Protein AF-0000000080633973 (afdb_homodimer)

Secondary structure (DSSP, 8-state):
-EEEEEB---B--TTPPPSSSS-HHHHHHHHHHHHHH-SSPPSEEEEES--BSS--TTHHHHHHHHHTT--S-EEEE--TT--HHHHHHHTGGGS-S--SSS---EEE-SSSSEEEEE--B-TT-SSEE--HHHHHHHHHHHHHSTTS-EEEEESS-SS--S-HHHHTTSEEETHHHHHHHHHH-TTEEEEEE-SSSS-EEEEETTEEEEEPPBSS-EEP---SSS---EEE-PPPEEEEEEE-TTS-EEEEEEE-S----EEPPTTGGG-/-EEEEEB---B--TTPPPSSSS-HHHHHHHHHHHHHH-SSPPSEEEEES--BSSS-TTHHHHHHHHHTT--S-EEEE--TT--HHHHHHHTGGGS-S--SSS---EEE-SSSSEEEEE--B-TT-SSEE--HHHHHHHHHHHHHSTTS-EEEEESS-SS--S-HHHHTTSEEETHHHHHHHHHH-TTEEEEEE-SSSS-EEEEETTEEEEEPPBSS-EEP---SSS---EEE-PPPEEEEEEE-TTS-EEEEEEE-S----EEPPTTGGG-

Sequence (542 aa):
MLIAQMSDLHVTAPGTAPTTAYDTNARLAAAVAHLNALVPRPDLVLITGDLVNGPKPGEYEALSALLEPLAIPFRVLPGNHDDRAELRRTFAGTGWMPMDGPFLHHAVEAFPVRILMLDSVVPGSAVGGLCADRLTWLAERLAEQPERPTMLALHHPPFDTGLAFLDTLRCLEGAEELGRLVRSRPNVRAVLCGHTHRQTAVAWNGAHGYVAPSVAYQIALDLAPEPPYRWTEEPSALALHQFRPDGTVVTHLSVIGDYPGREFSRKARNSMLIAQMSDLHVTAPGTAPTTAYDTNARLAAAVAHLNALVPRPDLVLITGDLVNGPKPGEYEALSALLEPLAIPFRVLPGNHDDRAELRRTFAGTGWMPMDGPFLHHAVEAFPVRILMLDSVVPGSAVGGLCADRLTWLAERLAEQPERPTMLALHHPPFDTGLAFLDTLRCLEGAEELGRLVRSRPNVRAVLCGHTHRQTAVAWNGAHGYVAPSVAYQIALDLAPEPPYRWTEEPSALALHQFRPDGTVVTHLSVIGDYPGREFSRKARNS

Radius of gyration: 22.77 Å; Cα contacts (8 Å, |Δi|>4): 1359; chains: 2; bounding box: 43×69×60 Å

Organism: NCBI:txid1064539

Foldseek 3Di:
DKEWEAEQLAFEAPPDDGPDPFNSLVLLLLVLVVQVPDVVRGQEYEYAENLHNAPDPRRLVSSLVSCVSRPHHYDYEYAQRDDLQSVCVSCVPVPFFDNDDDGGWGWDDPDQEIETEAHQYDHPALAGEDDPVRLVVVLVVCVVCLQRQYEYGHAFDLDDQLAQVSSVRGHDYCSVVVLVSCLVRLSHAEYEYESQQDWGWDQGSNHTYIYWHHSRWHFDDDNDNDDDTGTDPQFGWIKMWDQDPVRHTDIDIGGRDPDDDDDDDPVVVVD/DKEWEAEQLAFEAPPDDGPDPFNSLVLLLLVLVVQVPDVVRGQEYEYAENLHNAPDPRRLVSSLVSCVSRPHHYDYEYAQRDDLQSVCVSCVPVPFFDNDDDGGWGWDDPDQEIETEAHQYDHPALAGEDDPVRLVVVLVVCVVCLQRQYEYGHAFDLDDQLAQVSSVRGHDYCSVVVLVSCLVRLSHAEYEYESQQDWGWDQGSNHTYIYWHHSRWHFDDDNDNDDDTGTDPQFGWIKMWDQDPVRHTDIDIGGRDPDDDDDDDPVVVVD

InterPro domains:
  IPR004843 Calcineurin-like, phosphoesterase domain [PF00149] (1-198)
  IPR026575 Cyclic nucleotide phosphodiesterase GpdQ/CpdA-like [cd07402] (3-244)
  IPR029052 Metallo-dependent phosphatase-like [SSF56300] (1-253)
  IPR042281 GpdQ, beta-strand dimerisation domain [G3DSA:3.30.750.180] (105-232)
  IPR042283 GpdQ, catalytic alpha/beta sandwich domain [G3DSA:3.60.21.40] (1-241)
  IPR050884 Cyclic nucleotide phosphodiesterase class-III [PTHR42988] (1-217)

Structure (mmCIF, N/CA/C/O backbone):
data_AF-0000000080633973-model_v1
#
loop_
_entity.id
_entity.type
_entity.pdbx_description
1 polymer 'Calcineurin-like phosphoesterase domain-containing protein'
#
loop_
_atom_site.group_PDB
_atom_site.id
_atom_site.type_symbol
_atom_site.label_atom_id
_atom_site.label_alt_id
_atom_site.label_comp_id
_atom_site.label_asym_id
_atom_site.label_entity_id
_atom_site.label_seq_id
_atom_site.pdbx_PDB_ins_code
_atom_site.Cartn_x
_atom_site.Cartn_y
_atom_site.Cartn_z
_atom_site.occupancy
_atom_site.B_iso_or_equiv
_atom_site.auth_seq_id
_atom_site.auth_comp_id
_atom_site.auth_asym_id
_atom_site.auth_atom_id
_atom_site.pdbx_PDB_model_num
ATOM 1 N N . MET A 1 1 ? -14 0.136 11.93 1 96.31 1 MET A N 1
ATOM 2 C CA . MET A 1 1 ? -13.812 1.567 11.711 1 96.31 1 MET A CA 1
ATOM 3 C C . MET A 1 1 ? -13.008 1.825 10.438 1 96.31 1 MET A C 1
ATOM 5 O O . MET A 1 1 ? -12.039 1.124 10.164 1 96.31 1 MET A O 1
ATOM 9 N N . LEU A 1 2 ? -13.508 2.76 9.664 1 98 2 LEU A N 1
ATOM 10 C CA . LEU A 1 2 ? -12.828 3.145 8.43 1 98 2 LEU A CA 1
ATOM 11 C C . LEU A 1 2 ? -12.305 4.574 8.523 1 98 2 LEU A C 1
ATOM 13 O O . LEU A 1 2 ? -13.062 5.504 8.805 1 98 2 LEU A O 1
ATOM 17 N N . ILE A 1 3 ? -10.992 4.719 8.312 1 98.69 3 ILE A N 1
ATOM 18 C CA . ILE A 1 3 ? -10.32 6.016 8.367 1 98.69 3 ILE A CA 1
ATOM 19 C C . ILE A 1 3 ? -9.742 6.352 6.996 1 98.69 3 ILE A C 1
ATOM 21 O O . ILE A 1 3 ? -9.016 5.547 6.41 1 98.69 3 ILE A O 1
ATOM 25 N N . ALA A 1 4 ? -10.094 7.492 6.477 1 98.94 4 ALA A N 1
ATOM 26 C CA . ALA A 1 4 ? -9.438 8 5.273 1 98.94 4 ALA A CA 1
ATOM 27 C C . ALA A 1 4 ? -8.258 8.891 5.629 1 98.94 4 ALA A C 1
ATOM 29 O O . ALA A 1 4 ? -8.32 9.672 6.582 1 98.94 4 ALA A O 1
ATOM 30 N N . GLN A 1 5 ? -7.207 8.766 4.934 1 98.94 5 GLN A N 1
ATOM 31 C CA . GLN A 1 5 ? -6.051 9.641 5.09 1 98.94 5 GLN A CA 1
ATOM 32 C C . GLN A 1 5 ? -5.742 10.383 3.793 1 98.94 5 GLN A C 1
ATOM 34 O O . GLN A 1 5 ? -5.5 9.758 2.758 1 98.94 5 GLN A O 1
ATOM 39 N N . MET A 1 6 ? -5.812 11.641 3.799 1 98.75 6 MET A N 1
ATOM 40 C CA . MET A 1 6 ? -5.293 12.484 2.729 1 98.75 6 MET A CA 1
ATOM 41 C C . MET A 1 6 ? -4.059 13.258 3.193 1 98.75 6 MET A C 1
ATOM 43 O O . MET A 1 6 ? -3.947 13.602 4.371 1 98.75 6 MET A O 1
ATOM 47 N N . SER A 1 7 ? -3.211 13.477 2.33 1 98.75 7 SER A N 1
ATOM 48 C CA . SER A 1 7 ? -1.984 14.18 2.695 1 98.75 7 SER A CA 1
ATOM 49 C C . SER A 1 7 ? -1.479 15.039 1.546 1 98.75 7 SER A C 1
ATOM 51 O O . SER A 1 7 ? -1.87 14.844 0.394 1 98.75 7 SER A O 1
ATOM 53 N N . ASP A 1 8 ? -0.687 16.047 1.896 1 97.88 8 ASP A N 1
ATOM 54 C CA . ASP A 1 8 ? 0.049 16.875 0.943 1 97.88 8 ASP A CA 1
ATOM 55 C C . ASP A 1 8 ? -0.893 17.516 -0.077 1 97.88 8 ASP A C 1
ATOM 57 O O . ASP A 1 8 ? -0.774 17.266 -1.278 1 97.88 8 ASP A O 1
ATOM 61 N N . LEU A 1 9 ? -1.721 18.359 0.478 1 97.56 9 LEU A N 1
ATOM 62 C CA . LEU A 1 9 ? -2.756 19.016 -0.32 1 97.56 9 LEU A CA 1
ATOM 63 C C . LEU A 1 9 ? -2.17 20.156 -1.139 1 97.56 9 LEU A C 1
ATOM 65 O O . LEU A 1 9 ? -2.645 20.438 -2.242 1 97.56 9 LEU A O 1
ATOM 69 N N . HIS A 1 10 ? -1.284 20.953 -0.564 1 96.31 10 HIS A N 1
ATOM 70 C CA . HIS A 1 10 ? -0.574 22.062 -1.203 1 96.31 10 HIS A CA 1
ATOM 71 C C . HIS A 1 10 ? -1.548 23.078 -1.794 1 96.31 10 HIS A C 1
ATOM 73 O O . HIS A 1 10 ? -1.381 23.516 -2.936 1 96.31 10 HIS A O 1
ATOM 79 N N . VAL A 1 11 ? -2.52 23.406 -1.031 1 96.56 11 VAL A N 1
ATOM 80 C CA . VAL A 1 11 ? -3.492 24.406 -1.441 1 96.56 11 VAL A CA 1
ATOM 81 C C . VAL A 1 11 ? -2.785 25.734 -1.698 1 96.56 11 VAL A C 1
ATOM 83 O O . VAL A 1 11 ? -1.908 26.141 -0.932 1 96.56 11 VAL A O 1
ATOM 86 N N . THR A 1 12 ? -3.195 26.422 -2.727 1 94.88 12 THR A N 1
ATOM 87 C CA . THR A 1 12 ? -2.635 27.734 -3.072 1 94.88 12 THR A CA 1
ATOM 88 C C . THR A 1 12 ? -3.691 28.828 -2.939 1 94.88 12 THR A C 1
ATOM 90 O O . THR A 1 12 ? -4.891 28.531 -2.904 1 94.88 12 THR A O 1
ATOM 93 N N . ALA A 1 13 ? -3.168 30.016 -2.789 1 93.31 13 ALA A N 1
ATOM 94 C CA . ALA A 1 13 ? -4.09 31.156 -2.828 1 93.31 13 ALA A CA 1
ATOM 95 C C . ALA A 1 13 ? -4.68 31.328 -4.223 1 93.31 13 ALA A C 1
ATOM 97 O O . ALA A 1 13 ? -4.008 31.078 -5.227 1 93.31 13 ALA A O 1
ATOM 98 N N . PRO A 1 14 ? -5.953 31.719 -4.246 1 86.44 14 PRO A N 1
ATOM 99 C CA . PRO A 1 14 ? -6.543 31.953 -5.562 1 86.44 14 PRO A CA 1
ATOM 100 C C . PRO A 1 14 ? -5.699 32.875 -6.434 1 86.44 14 PRO A C 1
ATOM 102 O O . PRO A 1 14 ? -5.184 33.906 -5.953 1 86.44 14 PRO A O 1
ATOM 105 N N . GLY A 1 15 ? -5.516 32.5 -7.676 1 82 15 GLY A N 1
ATOM 106 C CA . GLY A 1 15 ? -4.809 33.312 -8.641 1 82 15 GLY A CA 1
ATOM 107 C C . GLY A 1 15 ? -3.307 33.125 -8.609 1 82 15 GLY A C 1
ATOM 108 O O . GLY A 1 15 ? -2.568 33.844 -9.297 1 82 15 GLY A O 1
ATOM 109 N N . THR A 1 16 ? -2.824 32.219 -7.781 1 82.44 16 THR A N 1
ATOM 110 C CA . THR A 1 16 ? -1.388 31.969 -7.715 1 82.44 16 THR A CA 1
ATOM 111 C C . THR A 1 16 ? -1.001 30.766 -8.578 1 82.44 16 THR A C 1
ATOM 113 O O . THR A 1 16 ? -1.818 29.875 -8.812 1 82.44 16 THR A O 1
ATOM 116 N N . ALA A 1 17 ? 0.272 30.875 -9 1 69.44 17 ALA A N 1
ATOM 117 C CA . ALA A 1 17 ? 0.764 29.781 -9.836 1 69.44 17 ALA A CA 1
ATOM 118 C C . ALA A 1 17 ? 1.07 28.547 -8.992 1 69.44 17 ALA A C 1
ATOM 120 O O . ALA A 1 17 ? 1.641 28.656 -7.906 1 69.44 17 ALA A O 1
ATOM 121 N N . PRO A 1 18 ? 0.674 27.469 -9.57 1 67.38 18 PRO A N 1
ATOM 122 C CA . PRO A 1 18 ? 0.964 26.25 -8.812 1 67.38 18 PRO A CA 1
ATOM 123 C C . PRO A 1 18 ? 2.424 25.812 -8.93 1 67.38 18 PRO A C 1
ATOM 125 O O . PRO A 1 18 ? 3.15 26.297 -9.797 1 67.38 18 PRO A O 1
ATOM 128 N N . THR A 1 19 ? 2.986 25.094 -7.969 1 68.75 19 THR A N 1
ATOM 129 C CA . THR A 1 19 ? 4.309 24.469 -7.977 1 68.75 19 THR A CA 1
ATOM 130 C C . THR A 1 19 ? 4.477 23.578 -9.195 1 68.75 19 THR A C 1
ATOM 132 O O . THR A 1 19 ? 5.574 23.469 -9.75 1 68.75 19 THR A O 1
ATOM 135 N N . THR A 1 20 ? 3.416 22.938 -9.586 1 74 20 THR A N 1
ATOM 136 C CA . THR A 1 20 ? 3.359 22.062 -10.75 1 74 20 THR A CA 1
ATOM 137 C C . THR A 1 20 ? 2.312 22.562 -11.75 1 74 20 THR A C 1
ATOM 139 O O . THR A 1 20 ? 1.764 23.656 -11.586 1 74 20 THR A O 1
ATOM 142 N N . ALA A 1 21 ? 2.195 21.797 -12.797 1 79.81 21 ALA A N 1
ATOM 143 C CA . ALA A 1 21 ? 1.174 22.125 -13.789 1 79.81 21 ALA A CA 1
ATOM 144 C C . ALA A 1 21 ? -0.224 21.812 -13.266 1 79.81 21 ALA A C 1
ATOM 146 O O . ALA A 1 21 ? -1.224 22.203 -13.867 1 79.81 21 ALA A O 1
ATOM 147 N N . TYR A 1 22 ? -0.2 21.312 -12.055 1 81.88 22 TYR A N 1
ATOM 148 C CA . TYR A 1 22 ? -1.484 20.859 -11.531 1 81.88 22 TYR A CA 1
ATOM 149 C C . TYR A 1 22 ? -2.154 21.953 -10.703 1 81.88 22 TYR A C 1
ATOM 151 O O . TYR A 1 22 ? -1.483 22.688 -9.977 1 81.88 22 TYR A O 1
ATOM 159 N N . ASP A 1 23 ? -3.428 22.031 -10.938 1 90.69 23 ASP A N 1
ATOM 160 C CA . ASP A 1 23 ? -4.277 22.812 -10.047 1 90.69 23 ASP A CA 1
ATOM 161 C C . ASP A 1 23 ? -4.574 22.062 -8.758 1 90.69 23 ASP A C 1
ATOM 163 O O . ASP A 1 23 ? -5.551 21.312 -8.672 1 90.69 23 ASP A O 1
ATOM 167 N N . THR A 1 24 ? -3.732 22.297 -7.766 1 94.5 24 THR A N 1
ATOM 168 C CA . THR A 1 24 ? -3.818 21.547 -6.52 1 94.5 24 THR A CA 1
ATOM 169 C C . THR A 1 24 ? -5.137 21.828 -5.805 1 94.5 24 THR A C 1
ATOM 171 O O . THR A 1 24 ? -5.672 20.969 -5.109 1 94.5 24 THR A O 1
ATOM 174 N N . ASN A 1 25 ? -5.707 23.078 -5.996 1 96.31 25 ASN A N 1
ATOM 175 C CA . ASN A 1 25 ? -7.008 23.375 -5.41 1 96.31 25 ASN A CA 1
ATOM 176 C C . ASN A 1 25 ? -8.109 22.5 -6.004 1 96.31 25 ASN A C 1
ATOM 178 O O . ASN A 1 25 ? -8.945 21.969 -5.273 1 96.31 25 ASN A O 1
ATOM 182 N N . ALA A 1 26 ? -8.094 22.406 -7.309 1 95.56 26 ALA A N 1
ATOM 183 C CA . ALA A 1 26 ? -9.078 21.562 -7.977 1 95.56 26 ALA A CA 1
ATOM 184 C C . ALA A 1 26 ? -8.938 20.109 -7.539 1 95.56 26 ALA A C 1
ATOM 186 O O . ALA A 1 26 ? -9.93 19.375 -7.434 1 95.56 26 ALA A O 1
ATOM 187 N N . ARG A 1 27 ? -7.758 19.703 -7.305 1 96.19 27 ARG A N 1
ATOM 188 C CA . ARG A 1 27 ? -7.512 18.328 -6.883 1 96.19 27 ARG A CA 1
ATOM 189 C C . ARG A 1 27 ? -8.047 18.078 -5.477 1 96.19 27 ARG A C 1
ATOM 191 O O . ARG A 1 27 ? -8.578 17.016 -5.188 1 96.19 27 ARG A O 1
ATOM 198 N N . LEU A 1 28 ? -7.836 19.031 -4.609 1 97.56 28 LEU A N 1
ATOM 199 C CA . LEU A 1 28 ? -8.438 18.875 -3.289 1 97.56 28 LEU A CA 1
ATOM 200 C C . LEU A 1 28 ? -9.961 18.828 -3.387 1 97.56 28 LEU A C 1
ATOM 202 O O . LEU A 1 28 ? -10.609 18.031 -2.707 1 97.56 28 LEU A O 1
ATOM 206 N N . ALA A 1 29 ? -10.539 19.703 -4.207 1 98.12 29 ALA A N 1
ATOM 207 C CA . ALA A 1 29 ? -11.992 19.688 -4.391 1 98.12 29 ALA A CA 1
ATOM 208 C C . ALA A 1 29 ? -12.453 18.312 -4.863 1 98.12 29 ALA A C 1
ATOM 210 O O . ALA A 1 29 ? -13.461 17.781 -4.375 1 98.12 29 ALA A O 1
ATOM 211 N N . ALA A 1 30 ? -11.734 17.734 -5.777 1 98.06 30 ALA A N 1
ATOM 212 C CA . ALA A 1 30 ? -12.047 16.406 -6.277 1 98.06 30 ALA A CA 1
ATOM 213 C C . ALA A 1 30 ? -11.914 15.359 -5.176 1 98.06 30 ALA A C 1
ATOM 215 O O . ALA A 1 30 ? -12.711 14.414 -5.102 1 98.06 30 ALA A O 1
ATOM 216 N N . ALA A 1 31 ? -10.914 15.484 -4.379 1 98.62 31 ALA A N 1
ATOM 217 C CA . ALA A 1 31 ? -10.711 14.562 -3.27 1 98.62 31 ALA A CA 1
ATOM 218 C C . ALA A 1 31 ? -11.875 14.625 -2.287 1 98.62 31 ALA A C 1
ATOM 220 O O . ALA A 1 31 ? -12.344 13.586 -1.797 1 98.62 31 ALA A O 1
ATOM 221 N N . VAL A 1 32 ? -12.305 15.828 -1.976 1 98.88 32 VAL A N 1
ATOM 222 C CA . VAL A 1 32 ? -13.43 16.016 -1.068 1 98.88 32 VAL A CA 1
ATOM 223 C C . VAL A 1 32 ? -14.68 15.359 -1.649 1 98.88 32 VAL A C 1
ATOM 225 O O . VAL A 1 32 ? -15.391 14.633 -0.949 1 98.88 32 VAL A O 1
ATOM 228 N N . ALA A 1 33 ? -14.93 15.594 -2.932 1 98.69 33 ALA A N 1
ATOM 229 C CA . ALA A 1 33 ? -16.062 14.961 -3.594 1 98.69 33 ALA A CA 1
ATOM 230 C C . ALA A 1 33 ? -15.938 13.438 -3.561 1 98.69 33 ALA A C 1
ATOM 232 O O . ALA A 1 33 ? -16.922 12.727 -3.312 1 98.69 33 ALA A O 1
ATOM 233 N N . HIS A 1 34 ? -14.773 12.977 -3.832 1 98.06 34 HIS A N 1
ATOM 234 C CA . HIS A 1 34 ? -14.484 11.547 -3.803 1 98.06 34 HIS A CA 1
ATOM 235 C C . HIS A 1 34 ? -14.797 10.945 -2.436 1 98.06 34 HIS A C 1
ATOM 237 O O . HIS A 1 34 ? -15.484 9.93 -2.338 1 98.06 34 HIS A O 1
ATOM 243 N N . LEU A 1 35 ? -14.297 11.57 -1.405 1 98.62 35 LEU A N 1
ATOM 244 C CA . LEU A 1 35 ? -14.516 11.109 -0.037 1 98.62 35 LEU A CA 1
ATOM 245 C C . LEU A 1 35 ? -16 11.086 0.295 1 98.62 35 LEU A C 1
ATOM 247 O O . LEU A 1 35 ? -16.5 10.109 0.863 1 98.62 35 LEU A O 1
ATOM 251 N N . ASN A 1 36 ? -16.688 12.148 -0.066 1 98.56 36 ASN A N 1
ATOM 252 C CA . ASN A 1 36 ? -18.109 12.258 0.229 1 98.56 36 ASN A CA 1
ATOM 253 C C . ASN A 1 36 ? -18.922 11.172 -0.475 1 98.56 36 ASN A C 1
ATOM 255 O O . ASN A 1 36 ? -20.016 10.805 -0.026 1 98.56 36 ASN A O 1
ATOM 259 N N . ALA A 1 37 ? -18.375 10.594 -1.536 1 96.25 37 ALA A N 1
ATOM 260 C CA . ALA A 1 37 ? -19.109 9.633 -2.357 1 96.25 37 ALA A CA 1
ATOM 261 C C . ALA A 1 37 ? -18.812 8.203 -1.918 1 96.25 37 ALA A C 1
ATOM 263 O O . ALA A 1 37 ? -19.469 7.258 -2.371 1 96.25 37 ALA A O 1
ATOM 264 N N . LEU A 1 38 ? -17.875 8.039 -1.058 1 95.69 38 LEU A N 1
ATOM 265 C CA . LEU A 1 38 ? -17.469 6.691 -0.663 1 95.69 38 LEU A CA 1
ATOM 266 C C . LEU A 1 38 ? -18.578 6 0.122 1 95.69 38 LEU A C 1
ATOM 268 O O . LEU A 1 38 ? -19.234 6.625 0.954 1 95.69 38 LEU A O 1
ATOM 272 N N . VAL A 1 39 ? -18.719 4.68 -0.16 1 93.19 39 VAL A N 1
ATOM 273 C CA . VAL A 1 39 ? -19.594 3.787 0.583 1 93.19 39 VAL A CA 1
ATOM 274 C C . VAL A 1 39 ? -18.844 2.523 0.979 1 93.19 39 VAL A C 1
ATOM 276 O O . VAL A 1 39 ? -18.359 1.78 0.117 1 93.19 39 VAL A O 1
ATOM 279 N N . PRO A 1 40 ? -18.812 2.211 2.266 1 95.25 40 PRO A N 1
ATOM 280 C CA . PRO A 1 40 ? -19.281 3.053 3.369 1 95.25 40 PRO A CA 1
ATOM 281 C C . PRO A 1 40 ? -18.484 4.352 3.494 1 95.25 40 PRO A C 1
ATOM 283 O O . PRO A 1 40 ? -17.328 4.43 3.047 1 95.25 40 PRO A O 1
ATOM 286 N N . ARG A 1 41 ? -19.094 5.316 4.074 1 96.62 41 ARG A N 1
ATOM 287 C CA . ARG A 1 41 ? -18.406 6.566 4.379 1 96.62 41 ARG A CA 1
ATOM 288 C C . ARG A 1 41 ? -17.391 6.371 5.492 1 96.62 41 ARG A C 1
ATOM 290 O O . ARG A 1 41 ? -17.672 5.703 6.492 1 96.62 41 ARG A O 1
ATOM 297 N N . PRO A 1 42 ? -16.172 6.926 5.305 1 98.44 42 PRO A N 1
ATOM 298 C CA . PRO A 1 42 ? -15.211 6.855 6.41 1 98.44 42 PRO A CA 1
ATOM 299 C C . PRO A 1 42 ? -15.719 7.535 7.68 1 98.44 42 PRO A C 1
ATOM 301 O O . PRO A 1 42 ? -16.484 8.492 7.602 1 98.44 42 PRO A O 1
ATOM 304 N N . ASP A 1 43 ? -15.266 7.016 8.805 1 98.62 43 ASP A N 1
ATOM 305 C CA . ASP A 1 43 ? -15.648 7.57 10.094 1 98.62 43 ASP A CA 1
ATOM 306 C C . ASP A 1 43 ? -14.891 8.867 10.383 1 98.62 43 ASP A C 1
ATOM 308 O O . ASP A 1 43 ? -15.375 9.719 11.133 1 98.62 43 ASP A O 1
ATOM 312 N N . LEU A 1 44 ? -13.727 9 9.797 1 98.81 44 LEU A N 1
ATOM 313 C CA . LEU A 1 44 ? -12.805 10.094 10.062 1 98.81 44 LEU A CA 1
ATOM 314 C C . LEU A 1 44 ? -11.844 10.289 8.891 1 98.81 44 LEU A C 1
ATOM 316 O O . LEU A 1 44 ? -11.43 9.32 8.258 1 98.81 44 LEU A O 1
ATOM 320 N N . VAL A 1 45 ? -11.539 11.539 8.578 1 98.88 45 VAL A N 1
ATOM 321 C CA . VAL A 1 45 ? -10.469 11.859 7.641 1 98.88 45 VAL A CA 1
ATOM 322 C C . VAL A 1 45 ? -9.273 12.422 8.398 1 98.88 45 VAL A C 1
ATOM 324 O O . VAL A 1 45 ? -9.406 13.367 9.172 1 98.88 45 VAL A O 1
ATOM 327 N N . LEU A 1 46 ? -8.148 11.805 8.258 1 98.88 46 LEU A N 1
ATOM 328 C CA . LEU A 1 46 ? -6.887 12.359 8.75 1 98.88 46 LEU A CA 1
ATOM 329 C C . LEU A 1 46 ? -6.156 13.109 7.645 1 98.88 46 LEU A C 1
ATOM 331 O O . LEU A 1 46 ? -5.84 12.539 6.598 1 98.88 46 LEU A O 1
ATOM 335 N N . ILE A 1 47 ? -5.949 14.336 7.801 1 98.94 47 ILE A N 1
ATOM 336 C CA . ILE A 1 47 ? -5.125 15.125 6.891 1 98.94 47 ILE A CA 1
ATOM 337 C C . ILE A 1 47 ? -3.721 15.281 7.469 1 98.94 47 ILE A C 1
ATOM 339 O O . ILE A 1 47 ? -3.518 16.031 8.43 1 98.94 47 ILE A O 1
ATOM 343 N N . THR A 1 48 ? -2.723 14.648 6.824 1 98.75 48 THR A N 1
ATOM 344 C CA . THR A 1 48 ? -1.446 14.445 7.5 1 98.75 48 THR A CA 1
ATOM 345 C C . THR A 1 48 ? -0.386 15.398 6.949 1 98.75 48 THR A C 1
ATOM 347 O O . THR A 1 48 ? 0.727 14.969 6.629 1 98.75 48 THR A O 1
ATOM 350 N N . GLY A 1 49 ? -0.708 16.641 6.809 1 98.31 49 GLY A N 1
ATOM 351 C CA . GLY A 1 49 ? 0.28 17.703 6.684 1 98.31 49 GLY A CA 1
ATOM 352 C C . GLY A 1 49 ? 0.43 18.219 5.262 1 98.31 49 GLY A C 1
ATOM 353 O O . GLY A 1 49 ? -0.128 17.641 4.328 1 98.31 49 GLY A O 1
ATOM 354 N N . ASP A 1 50 ? 1.146 19.406 5.164 1 97.69 50 ASP A N 1
ATOM 355 C CA . ASP A 1 50 ? 1.321 20.141 3.918 1 97.69 50 ASP A CA 1
ATOM 356 C C . ASP A 1 50 ? -0.028 20.5 3.299 1 97.69 50 ASP A C 1
ATOM 358 O O . ASP A 1 50 ? -0.274 20.219 2.125 1 97.69 50 ASP A O 1
ATOM 362 N N . LEU A 1 51 ? -0.84 21.094 4.176 1 98 51 LEU A N 1
ATOM 363 C CA . LEU A 1 51 ? -2.182 21.5 3.768 1 98 51 LEU A CA 1
ATOM 364 C C . LEU A 1 51 ? -2.125 22.625 2.744 1 98 51 LEU A C 1
ATOM 366 O O . LEU A 1 51 ? -2.918 22.656 1.8 1 98 51 LEU A O 1
ATOM 370 N N . VAL A 1 52 ? -1.169 23.5 2.955 1 96.31 52 VAL A N 1
ATOM 371 C CA . VAL A 1 52 ? -0.979 24.609 2.025 1 96.31 52 VAL A CA 1
ATOM 372 C C . VAL A 1 52 ? 0.389 24.484 1.355 1 96.31 52 VAL A C 1
ATOM 374 O O . VAL A 1 52 ? 1.198 23.641 1.727 1 96.31 52 VAL A O 1
ATOM 377 N N . ASN A 1 53 ? 0.648 25.281 0.28 1 93.19 53 ASN A N 1
ATOM 378 C CA . ASN A 1 53 ? 1.855 25.172 -0.532 1 93.19 53 ASN A CA 1
ATOM 379 C C . ASN A 1 53 ? 3.01 25.969 0.066 1 93.19 53 ASN A C 1
ATOM 381 O O . ASN A 1 53 ? 4.172 25.594 -0.076 1 93.19 53 ASN A O 1
ATOM 385 N N . GLY A 1 54 ? 2.979 27.109 0.483 1 84.44 54 GLY A N 1
ATOM 386 C CA . GLY A 1 54 ? 3.918 28.047 1.07 1 84.44 54 GLY A CA 1
ATOM 387 C C . GLY A 1 54 ? 3.254 29.078 1.97 1 84.44 54 GLY A C 1
ATOM 388 O O . GLY A 1 54 ? 2.463 29.906 1.505 1 84.44 54 GLY A O 1
ATOM 389 N N . PRO A 1 55 ? 3.117 28.766 3.23 1 78.19 55 PRO A N 1
ATOM 390 C CA . PRO A 1 55 ? 2.238 29.578 4.078 1 78.19 55 PRO A CA 1
ATOM 391 C C . PRO A 1 55 ? 2.234 31.047 3.686 1 78.19 55 PRO A C 1
ATOM 393 O O . PRO A 1 55 ? 3.039 31.828 4.203 1 78.19 55 PRO A O 1
ATOM 396 N N . LYS A 1 56 ? 1.402 31.312 2.693 1 84.56 56 LYS A N 1
ATOM 397 C CA . LYS A 1 56 ? 1.216 32.656 2.16 1 84.56 56 LYS A CA 1
ATOM 398 C C . LYS A 1 56 ? -0.2 33.156 2.426 1 84.56 56 LYS A C 1
ATOM 400 O O . LYS A 1 56 ? -1.112 32.375 2.666 1 84.56 56 LYS A O 1
ATOM 405 N N . PRO A 1 57 ? -0.316 34.469 2.371 1 89.56 57 PRO A N 1
ATOM 406 C CA . PRO A 1 57 ? -1.655 35.031 2.566 1 89.56 57 PRO A CA 1
ATOM 407 C C . PRO A 1 57 ? -2.682 34.438 1.592 1 89.56 57 PRO A C 1
ATOM 409 O O . PRO A 1 57 ? -2.381 34.25 0.409 1 89.56 57 PRO A O 1
ATOM 412 N N . GLY A 1 58 ? -3.83 34.062 2.121 1 95.12 58 GLY A N 1
ATOM 413 C CA . GLY A 1 58 ? -4.926 33.594 1.287 1 95.12 58 GLY A CA 1
ATOM 414 C C . GLY A 1 58 ? -4.996 32.094 1.2 1 95.12 58 GLY A C 1
ATOM 415 O O . GLY A 1 58 ? -6.035 31.516 0.842 1 95.12 58 GLY A O 1
ATOM 416 N N . GLU A 1 59 ? -3.943 31.406 1.466 1 96.38 59 GLU A N 1
ATOM 417 C CA . GLU A 1 59 ? -3.906 29.953 1.303 1 96.38 59 GLU A CA 1
ATOM 418 C C . GLU A 1 59 ? -4.793 29.25 2.332 1 96.38 59 GLU A C 1
ATOM 420 O O . GLU A 1 59 ? -5.504 28.297 2.006 1 96.38 59 GLU A O 1
ATOM 425 N N . TYR A 1 60 ? -4.801 29.719 3.527 1 97.44 60 TYR A N 1
ATOM 426 C CA . TYR A 1 60 ? -5.586 29.078 4.57 1 97.44 60 TYR A CA 1
ATOM 427 C C . TYR A 1 60 ? -7.07 29.375 4.406 1 97.44 60 TYR A C 1
ATOM 429 O O . TYR A 1 60 ? -7.918 28.547 4.734 1 97.44 60 TYR A O 1
ATOM 437 N N . GLU A 1 61 ? -7.375 30.562 3.924 1 97.06 61 GLU A N 1
ATOM 438 C CA . GLU A 1 61 ? -8.766 30.844 3.566 1 97.06 61 GLU A CA 1
ATOM 439 C C . GLU A 1 61 ? -9.25 29.906 2.459 1 97.06 61 GLU A C 1
ATOM 441 O O . GLU A 1 61 ? -10.359 29.391 2.523 1 97.06 61 GLU A O 1
ATOM 446 N N . ALA A 1 62 ? -8.391 29.766 1.438 1 97.12 62 ALA A N 1
ATOM 447 C CA . ALA A 1 62 ? -8.719 28.828 0.359 1 97.12 62 ALA A CA 1
ATOM 448 C C . ALA A 1 62 ? -8.883 27.406 0.89 1 97.12 62 ALA A C 1
ATOM 450 O O . ALA A 1 62 ? -9.805 26.688 0.491 1 97.12 62 ALA A O 1
ATOM 451 N N . LEU A 1 63 ? -8.008 27.016 1.779 1 98 63 LEU A N 1
ATOM 452 C CA . LEU A 1 63 ? -8.078 25.703 2.404 1 98 63 LEU A CA 1
ATOM 453 C C . LEU A 1 63 ? -9.422 25.5 3.094 1 98 63 LEU A C 1
ATOM 455 O O . LEU A 1 63 ? -10.086 24.484 2.873 1 98 63 LEU A O 1
ATOM 459 N N . SER A 1 64 ? -9.789 26.453 3.912 1 98 64 SER A N 1
ATOM 460 C CA . SER A 1 64 ? -11.055 26.375 4.637 1 98 64 SER A CA 1
ATOM 461 C C . SER A 1 64 ? -12.227 26.219 3.682 1 98 64 SER A C 1
ATOM 463 O O . SER A 1 64 ? -13.117 25.391 3.904 1 98 64 SER A O 1
ATOM 465 N N . ALA A 1 65 ? -12.219 27 2.662 1 98.12 65 ALA A N 1
ATOM 466 C CA . ALA A 1 65 ? -13.305 26.969 1.682 1 98.12 65 ALA A CA 1
ATOM 467 C C . ALA A 1 65 ? -13.383 25.609 0.993 1 98.12 65 ALA A C 1
ATOM 469 O O . ALA A 1 65 ? -14.469 25.094 0.755 1 98.12 65 ALA A O 1
ATOM 470 N N . LEU A 1 66 ? -12.266 25.062 0.653 1 98.38 66 LEU A N 1
ATOM 471 C CA . LEU A 1 66 ? -12.203 23.812 -0.078 1 98.38 66 LEU A CA 1
ATOM 472 C C . LEU A 1 66 ? -12.617 22.641 0.811 1 98.38 66 LEU A C 1
ATOM 474 O O . LEU A 1 66 ? -13.148 21.641 0.321 1 98.38 66 LEU A O 1
ATOM 478 N N . LEU A 1 67 ? -12.406 22.734 2.127 1 98.62 67 LEU A N 1
ATOM 479 C CA . LEU A 1 67 ? -12.727 21.656 3.049 1 98.62 67 LEU A CA 1
ATOM 480 C C . LEU A 1 67 ? -14.164 21.766 3.531 1 98.62 67 LEU A C 1
ATOM 482 O O . LEU A 1 67 ? -14.719 20.797 4.07 1 98.62 67 LEU A O 1
ATOM 486 N N . GLU A 1 68 ? -14.742 22.906 3.385 1 98.31 68 GLU A N 1
ATOM 487 C CA . GLU A 1 68 ? -16.078 23.172 3.916 1 98.31 68 GLU A CA 1
ATOM 488 C C . GLU A 1 68 ? -17.078 22.109 3.467 1 98.31 68 GLU A C 1
ATOM 490 O O . GLU A 1 68 ? -17.875 21.625 4.27 1 98.31 68 GLU A O 1
ATOM 495 N N . PRO A 1 69 ? -17.031 21.641 2.199 1 98.75 69 PRO A N 1
ATOM 496 C CA . PRO A 1 69 ? -18.031 20.672 1.743 1 98.75 69 PRO A CA 1
ATOM 497 C C . PRO A 1 69 ? -17.766 19.266 2.273 1 98.75 69 PRO A C 1
ATOM 499 O O . PRO A 1 69 ? -18.578 18.359 2.066 1 98.75 69 PRO A O 1
ATOM 502 N N . LEU A 1 70 ? -16.641 19.016 2.879 1 98.75 70 LEU A N 1
ATOM 503 C CA . LEU A 1 70 ? -16.328 17.672 3.391 1 98.75 70 LEU A CA 1
ATOM 504 C C . LEU A 1 70 ? -17.312 17.281 4.48 1 98.75 70 LEU A C 1
ATOM 506 O O . LEU A 1 70 ? -17.375 17.906 5.535 1 98.75 70 LEU A O 1
ATOM 510 N N . ALA A 1 71 ? -18.031 16.188 4.27 1 98.5 71 ALA A N 1
ATOM 511 C CA . ALA A 1 71 ? -19.125 15.773 5.148 1 98.5 71 ALA A CA 1
ATOM 512 C C . ALA A 1 71 ? -18.625 14.891 6.281 1 98.5 71 ALA A C 1
ATOM 514 O O . ALA A 1 71 ? -19.359 14.57 7.211 1 98.5 71 ALA A O 1
ATOM 515 N N . ILE A 1 72 ? -17.438 14.5 6.223 1 98.62 72 ILE A N 1
ATOM 516 C CA . ILE A 1 72 ? -16.828 13.594 7.191 1 98.62 72 ILE A CA 1
ATOM 517 C C . ILE A 1 72 ? -15.992 14.391 8.195 1 98.62 72 ILE A C 1
ATOM 519 O O . ILE A 1 72 ? -15.242 15.289 7.809 1 98.62 72 ILE A O 1
ATOM 523 N N . PRO A 1 73 ? -16.141 14.086 9.523 1 98.19 73 PRO A N 1
ATOM 524 C CA . PRO A 1 73 ? -15.227 14.758 10.453 1 98.19 73 PRO A CA 1
ATOM 525 C C . PRO A 1 73 ? -13.758 14.547 10.086 1 98.19 73 PRO A C 1
ATOM 527 O O . PRO A 1 73 ? -13.398 13.492 9.562 1 98.19 73 PRO A O 1
ATOM 530 N N . PHE A 1 74 ? -12.938 15.578 10.391 1 98.62 74 PHE A N 1
ATOM 531 C CA . PHE A 1 74 ? -11.531 15.43 10.039 1 98.62 74 PHE A CA 1
ATOM 532 C C . PHE A 1 74 ? -10.633 16.016 11.125 1 98.62 74 PHE A C 1
ATOM 534 O O . PHE A 1 74 ? -11.109 16.75 11.992 1 98.62 74 PHE A O 1
ATOM 541 N N . ARG A 1 75 ? -9.406 15.594 11.133 1 98.69 75 ARG A N 1
ATOM 542 C CA . ARG A 1 75 ? -8.305 16.109 11.938 1 98.69 75 ARG A CA 1
ATOM 543 C C . ARG A 1 75 ? -7.098 16.438 11.07 1 98.69 75 ARG A C 1
ATOM 545 O O . ARG A 1 75 ? -6.914 15.844 10 1 98.69 75 ARG A O 1
ATOM 552 N N . VAL A 1 76 ? -6.309 17.438 11.508 1 98.38 76 VAL A N 1
ATOM 553 C CA . VAL A 1 76 ? -5.16 17.828 10.695 1 98.38 76 VAL A CA 1
ATOM 554 C C . VAL A 1 76 ? -3.904 17.875 11.562 1 98.38 76 VAL A C 1
ATOM 556 O O . VAL A 1 76 ? -3.988 18.047 12.781 1 98.38 76 VAL A O 1
ATOM 559 N N . LEU A 1 77 ? -2.795 17.672 10.977 1 96.88 77 LEU A N 1
ATOM 560 C CA . LEU A 1 77 ? -1.476 18 11.5 1 96.88 77 LEU A CA 1
ATOM 561 C C . LEU A 1 77 ? -0.7 18.859 10.516 1 96.88 77 LEU A C 1
ATOM 563 O O . LEU A 1 77 ? -1.009 18.891 9.32 1 96.88 77 LEU A O 1
ATOM 567 N N . PRO A 1 78 ? 0.233 19.641 11.078 1 98.25 78 PRO A N 1
ATOM 568 C CA . PRO A 1 78 ? 1.056 20.422 10.156 1 98.25 78 PRO A CA 1
ATOM 569 C C . PRO A 1 78 ? 2.117 19.594 9.445 1 98.25 78 PRO A C 1
ATOM 571 O O . PRO A 1 78 ? 2.602 18.594 10 1 98.25 78 PRO A O 1
ATOM 574 N N . GLY A 1 79 ? 2.379 19.891 8.258 1 98.19 79 GLY A N 1
ATOM 575 C CA . GLY A 1 79 ? 3.607 19.5 7.578 1 98.19 79 GLY A CA 1
ATOM 576 C C . GLY A 1 79 ? 4.594 20.656 7.445 1 98.19 79 GLY A C 1
ATOM 577 O O . GLY A 1 79 ? 4.367 21.734 7.98 1 98.19 79 GLY A O 1
ATOM 578 N N . ASN A 1 80 ? 5.699 20.453 6.789 1 96.94 80 ASN A N 1
ATOM 579 C CA . ASN A 1 80 ? 6.77 21.438 6.742 1 96.94 80 ASN A CA 1
ATOM 580 C C . ASN A 1 80 ? 6.355 22.688 5.949 1 96.94 80 ASN A C 1
ATOM 582 O O . ASN A 1 80 ? 6.98 23.734 6.066 1 96.94 80 ASN A O 1
ATOM 586 N N . HIS A 1 81 ? 5.246 22.672 5.219 1 96.19 81 HIS A N 1
ATOM 587 C CA . HIS A 1 81 ? 4.758 23.828 4.477 1 96.19 81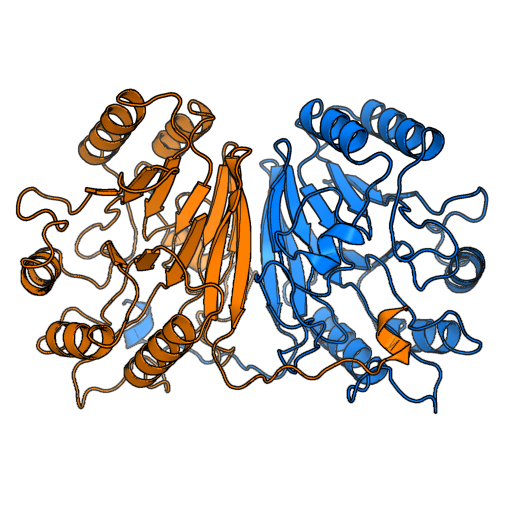 HIS A CA 1
ATOM 588 C C . HIS A 1 81 ? 3.734 24.609 5.289 1 96.19 81 HIS A C 1
ATOM 590 O O . HIS A 1 81 ? 3.311 25.688 4.879 1 96.19 81 HIS A O 1
ATOM 596 N N . ASP A 1 82 ? 3.398 24.109 6.402 1 97.12 82 ASP A N 1
ATOM 597 C CA . ASP A 1 82 ? 2.309 24.703 7.172 1 97.12 82 ASP A CA 1
ATOM 598 C C . ASP A 1 82 ? 2.844 25.594 8.297 1 97.12 82 ASP A C 1
ATOM 600 O O . ASP A 1 82 ? 3.992 25.438 8.719 1 97.12 82 ASP A O 1
ATOM 604 N N . ASP A 1 83 ? 1.977 26.484 8.695 1 96.94 83 ASP A N 1
ATOM 605 C CA . ASP A 1 83 ? 2.248 27.375 9.828 1 96.94 83 ASP A CA 1
ATOM 606 C C . ASP A 1 83 ? 1.337 27.047 11.008 1 96.94 83 ASP A C 1
ATOM 608 O O . ASP A 1 83 ? 0.113 27.016 10.867 1 96.94 83 ASP A O 1
ATOM 612 N N . ARG A 1 84 ? 1.928 26.859 12.18 1 97.31 84 ARG A N 1
ATOM 613 C CA . ARG A 1 84 ? 1.169 26.438 13.352 1 97.31 84 ARG A CA 1
ATOM 614 C C . ARG A 1 84 ? 0.131 27.484 13.734 1 97.31 84 ARG A C 1
ATOM 616 O O . ARG A 1 84 ? -1.011 27.156 14.055 1 97.31 84 ARG A O 1
ATOM 623 N N . ALA A 1 85 ? 0.566 28.703 13.734 1 96.44 85 ALA A N 1
ATOM 624 C CA . ALA A 1 85 ? -0.332 29.781 14.156 1 96.44 85 ALA A CA 1
ATOM 625 C C . ALA A 1 85 ? -1.518 29.906 13.203 1 96.44 85 ALA A C 1
ATOM 627 O O . ALA A 1 85 ? -2.652 30.109 13.641 1 96.44 85 ALA A O 1
ATOM 628 N N . GLU A 1 86 ? -1.26 29.828 11.922 1 96.62 86 GLU A N 1
ATOM 629 C CA . GLU A 1 86 ? -2.33 29.922 10.93 1 96.62 86 GLU A CA 1
ATOM 630 C C . GLU A 1 86 ? -3.281 28.734 11.031 1 96.62 86 GLU A C 1
ATOM 632 O O . GLU A 1 86 ? -4.492 28.891 10.852 1 96.62 86 GLU A O 1
ATOM 637 N N . LEU A 1 87 ? -2.756 27.531 11.297 1 97.38 87 LEU A N 1
ATOM 638 C CA . LEU A 1 87 ? -3.615 26.375 11.477 1 97.38 87 LEU A CA 1
ATOM 639 C C . LEU A 1 87 ? -4.496 26.531 12.711 1 97.38 87 LEU A C 1
ATOM 641 O O . LEU A 1 87 ? -5.684 26.203 12.68 1 97.38 87 LEU A O 1
ATOM 645 N N . ARG A 1 88 ? -3.922 27.078 13.82 1 97.5 88 ARG A N 1
ATOM 646 C CA . ARG A 1 88 ? -4.715 27.359 15.016 1 97.5 88 ARG A CA 1
ATOM 647 C C . ARG A 1 88 ? -5.871 28.297 14.695 1 97.5 88 ARG A C 1
ATOM 649 O O . ARG A 1 88 ? -7.008 28.062 15.102 1 97.5 88 ARG A O 1
ATOM 656 N N . ARG A 1 89 ? -5.512 29.297 13.953 1 96.25 89 ARG A N 1
ATOM 657 C CA . ARG A 1 89 ? -6.535 30.281 13.602 1 96.25 89 ARG A CA 1
ATOM 658 C C . ARG A 1 89 ? -7.605 29.672 12.711 1 96.25 89 ARG A C 1
ATOM 660 O O . ARG A 1 89 ? -8.805 29.844 12.953 1 96.25 89 ARG A O 1
ATOM 667 N N . THR A 1 90 ? -7.191 28.953 11.742 1 96.75 90 THR A N 1
ATOM 668 C CA . THR A 1 90 ? -8.086 28.375 10.742 1 96.75 90 THR A CA 1
ATOM 669 C C . THR A 1 90 ? -9.047 27.391 11.383 1 96.75 90 THR A C 1
ATOM 671 O O . THR A 1 90 ? -10.219 27.328 11.016 1 96.75 90 THR A O 1
ATOM 674 N N . PHE A 1 91 ? -8.492 26.641 12.375 1 97.38 91 PHE A N 1
ATOM 675 C CA . PHE A 1 91 ? -9.312 25.562 12.922 1 97.38 91 PHE A CA 1
ATOM 676 C C . PHE A 1 91 ? -9.68 25.844 14.375 1 97.38 91 PHE A C 1
ATOM 678 O O . PHE A 1 91 ? -9.977 24.922 15.141 1 97.38 91 PHE A O 1
ATOM 685 N N . ALA A 1 92 ? -9.594 27.047 14.852 1 95.38 92 ALA A N 1
ATOM 686 C CA . ALA A 1 92 ? -9.891 27.453 16.219 1 95.38 92 ALA A CA 1
ATOM 687 C C . ALA A 1 92 ? -11.305 27.047 16.625 1 95.38 92 ALA A C 1
ATOM 689 O O . ALA A 1 92 ? -11.539 26.656 17.766 1 95.38 92 ALA A O 1
ATOM 690 N N . GLY A 1 93 ? -12.266 27.031 15.758 1 92.31 93 GLY A N 1
ATOM 691 C CA . GLY A 1 93 ? -13.664 26.781 16.094 1 92.31 93 GLY A CA 1
ATOM 692 C C . GLY A 1 93 ? -14.008 25.297 16.109 1 92.31 93 GLY A C 1
ATOM 693 O O . GLY A 1 93 ? -15.125 24.922 16.484 1 92.31 93 GLY A O 1
ATOM 694 N N . THR A 1 94 ? -13.109 24.453 15.867 1 91.44 94 THR A N 1
ATOM 695 C CA . THR A 1 94 ? -13.414 23.031 15.695 1 91.44 94 THR A CA 1
ATOM 696 C C . THR A 1 94 ? -13.438 22.312 17.047 1 91.44 94 THR A C 1
ATOM 698 O O . THR A 1 94 ? -14.023 21.25 17.172 1 91.44 94 THR A O 1
ATOM 701 N N . GLY A 1 95 ? -12.695 22.859 18 1 93.44 95 GLY A N 1
ATOM 702 C CA . GLY A 1 95 ? -12.688 22.297 19.344 1 93.44 95 GLY A CA 1
ATOM 703 C C . GLY A 1 95 ? -11.594 21.266 19.562 1 93.44 95 GLY A C 1
ATOM 704 O O . GLY A 1 95 ? -11.312 20.891 20.703 1 93.44 95 GLY A O 1
ATOM 705 N N . TRP A 1 96 ? -10.984 20.828 18.5 1 95 96 TRP A N 1
ATOM 706 C CA . TRP A 1 96 ? -10 19.766 18.688 1 95 96 TRP A CA 1
ATOM 707 C C . TRP A 1 96 ? -8.586 20.281 18.438 1 95 96 TRP A C 1
ATOM 709 O O . TRP A 1 96 ? -7.602 19.625 18.797 1 95 96 TRP A O 1
ATOM 719 N N . MET A 1 97 ? -8.414 21.422 17.844 1 96.75 97 MET A N 1
ATOM 720 C CA . MET A 1 97 ? -7.117 22.031 17.578 1 96.75 97 MET A CA 1
ATOM 721 C C . MET A 1 97 ? -6.52 22.625 18.859 1 96.75 97 MET A C 1
ATOM 723 O O . MET A 1 97 ? -7.16 23.438 19.531 1 96.75 97 MET A O 1
ATOM 727 N N . PRO A 1 98 ? -5.273 22.172 19.125 1 96.5 98 PRO A N 1
ATOM 728 C CA . PRO A 1 98 ? -4.633 22.828 20.266 1 96.5 98 PRO A CA 1
ATOM 729 C C . PRO A 1 98 ? -4.426 24.328 20.062 1 96.5 98 PRO A C 1
ATOM 731 O O . PRO A 1 98 ? -3.848 24.734 19.047 1 96.5 98 PRO A O 1
ATOM 734 N N . MET A 1 99 ? -4.82 25.078 21 1 96.25 99 MET A N 1
ATOM 735 C CA . MET A 1 99 ? -4.801 26.531 20.844 1 96.25 99 MET A CA 1
ATOM 736 C C . MET A 1 99 ? -3.596 27.141 21.547 1 96.25 99 MET A C 1
ATOM 738 O O . MET A 1 99 ? -3.293 28.328 21.359 1 96.25 99 MET A O 1
ATOM 742 N N . ASP A 1 100 ? -2.908 26.297 22.312 1 94.31 100 ASP A N 1
ATOM 743 C CA . ASP A 1 100 ? -1.737 26.781 23.047 1 94.31 100 ASP A CA 1
ATOM 744 C C . ASP A 1 100 ? -0.589 25.766 22.953 1 94.31 100 ASP A C 1
ATOM 746 O O . ASP A 1 100 ? -0.753 24.688 22.406 1 94.31 100 ASP A O 1
ATOM 750 N N . GLY A 1 101 ? 0.627 26.234 23.281 1 94.44 101 GLY A N 1
ATOM 751 C CA . GLY A 1 101 ? 1.784 25.344 23.281 1 94.44 101 GLY A CA 1
ATOM 752 C C . GLY A 1 101 ? 2.596 25.422 22 1 94.44 101 GLY A C 1
ATOM 753 O O . GLY A 1 101 ? 2.15 26 21.016 1 94.44 101 GLY A O 1
ATOM 754 N N . PRO A 1 102 ? 3.689 24.812 22.078 1 97 102 PRO A N 1
ATOM 755 C CA . PRO A 1 102 ? 4.625 24.938 20.953 1 97 102 PRO A CA 1
ATOM 756 C C . PRO A 1 102 ? 4.285 24.016 19.781 1 97 102 PRO A C 1
ATOM 758 O O . PRO A 1 102 ? 4.777 24.219 18.672 1 97 102 PRO A O 1
ATOM 761 N N . PHE A 1 103 ? 3.492 23.016 20.094 1 98.19 103 PHE A N 1
ATOM 762 C CA . PHE A 1 103 ? 3.189 22.016 19.062 1 98.19 103 PHE A CA 1
ATOM 763 C C . PHE A 1 103 ? 1.685 21.812 18.953 1 98.19 103 PHE A C 1
ATOM 765 O O . PHE A 1 103 ? 0.918 22.266 19.797 1 98.19 103 PHE A O 1
ATOM 772 N N . LEU A 1 104 ? 1.274 21.172 17.859 1 98.12 104 LEU A N 1
ATOM 773 C CA . LEU A 1 104 ? -0.145 20.969 17.594 1 98.12 104 LEU A CA 1
ATOM 774 C C . LEU A 1 104 ? -0.528 19.516 17.844 1 98.12 104 LEU A C 1
ATOM 776 O O . LEU A 1 104 ? -1.501 19.016 17.266 1 98.12 104 LEU A O 1
ATOM 780 N N . HIS A 1 105 ? 0.248 18.766 18.641 1 97.44 105 HIS A N 1
ATOM 781 C CA . HIS A 1 105 ? -0.114 17.391 18.969 1 97.44 105 HIS A CA 1
ATOM 782 C C . HIS A 1 105 ? -1.513 17.312 19.578 1 97.44 105 HIS A C 1
ATOM 784 O O . HIS A 1 105 ? -1.907 18.188 20.344 1 97.44 105 HIS A O 1
ATOM 790 N N . HIS A 1 106 ? -2.262 16.312 19.266 1 97.94 106 HIS A N 1
ATOM 791 C CA . HIS A 1 106 ? -3.535 16.078 19.938 1 97.94 106 HIS A CA 1
ATOM 792 C C . HIS A 1 106 ? -4.004 14.648 19.75 1 97.94 106 HIS A C 1
ATOM 794 O O . HIS A 1 106 ? -3.459 13.914 18.922 1 97.94 106 HIS A O 1
ATOM 800 N N . ALA A 1 107 ? -4.902 14.203 20.578 1 98 107 ALA A N 1
ATOM 801 C CA . ALA A 1 107 ? -5.41 12.828 20.578 1 98 107 ALA A CA 1
ATOM 802 C C . ALA A 1 107 ? -6.852 12.781 20.078 1 98 107 ALA A C 1
ATOM 804 O O . ALA A 1 107 ? -7.652 13.664 20.391 1 98 107 ALA A O 1
ATOM 805 N N . VAL A 1 108 ? -7.125 11.867 19.234 1 98.19 108 VAL A N 1
ATOM 806 C CA . VAL A 1 108 ? -8.492 11.523 18.844 1 98.19 108 VAL A CA 1
ATOM 807 C C . VAL A 1 108 ? -8.953 10.289 19.625 1 98.19 108 VAL A C 1
ATOM 809 O O . VAL A 1 108 ? -8.414 9.195 19.453 1 98.19 108 VAL A O 1
ATOM 812 N N . GLU A 1 109 ? -9.984 10.383 20.391 1 96.56 109 GLU A N 1
ATOM 813 C CA . GLU A 1 109 ? -10.312 9.328 21.344 1 96.56 109 GLU A CA 1
ATOM 814 C C . GLU A 1 109 ? -11.75 8.859 21.172 1 96.56 109 GLU A C 1
ATOM 816 O O . GLU A 1 109 ? -12.227 8.008 21.938 1 96.56 109 GLU A O 1
ATOM 821 N N . ALA A 1 110 ? -12.422 9.383 20.188 1 95.31 110 ALA A N 1
ATOM 822 C CA . ALA A 1 110 ? -13.859 9.172 20.047 1 95.31 110 ALA A CA 1
ATOM 823 C C . ALA A 1 110 ? -14.156 7.824 19.391 1 95.31 110 ALA A C 1
ATOM 825 O O . ALA A 1 110 ? -15.312 7.441 19.234 1 95.31 110 ALA A O 1
ATOM 826 N N . PHE A 1 111 ? -13.18 7.051 19.016 1 95.62 111 PHE A N 1
ATOM 827 C CA . PHE A 1 111 ? -13.344 5.824 18.25 1 95.62 111 PHE A CA 1
ATOM 828 C C . PHE A 1 111 ? -12.75 4.633 18.984 1 95.62 111 PHE A C 1
ATOM 830 O O . PHE A 1 111 ? -12.078 4.805 20.016 1 95.62 111 PHE A O 1
ATOM 837 N N . PRO A 1 112 ? -13.062 3.396 18.516 1 94.5 112 PRO A N 1
ATOM 838 C CA . PRO A 1 112 ? -12.445 2.221 19.141 1 94.5 112 PRO A CA 1
ATOM 839 C C . PRO A 1 112 ? -10.922 2.27 19.109 1 94.5 112 PRO A C 1
ATOM 841 O O . PRO A 1 112 ? -10.266 1.83 20.062 1 94.5 112 PRO A O 1
ATOM 844 N N . VAL A 1 113 ? -10.438 2.793 18.125 1 97.19 113 VAL A N 1
ATOM 845 C CA . VAL A 1 113 ? -8.992 3.002 18.047 1 97.19 113 VAL A CA 1
ATOM 846 C C . VAL A 1 113 ? -8.664 4.445 18.438 1 97.19 113 VAL A C 1
ATOM 848 O O . VAL A 1 113 ? -9.391 5.371 18.078 1 97.19 113 VAL A O 1
ATOM 851 N N . ARG A 1 114 ? -7.637 4.547 19.266 1 97.81 114 ARG A N 1
ATOM 852 C CA . ARG A 1 114 ? -7.086 5.859 19.594 1 97.81 114 ARG A CA 1
ATOM 853 C C . ARG A 1 114 ? -6.109 6.324 18.516 1 97.81 114 ARG A C 1
ATOM 855 O O . ARG A 1 114 ? -5.355 5.52 17.969 1 97.81 114 ARG A O 1
ATOM 862 N N . ILE A 1 115 ? -6.176 7.621 18.172 1 98.69 115 ILE A N 1
ATOM 863 C CA . ILE A 1 115 ? -5.227 8.172 17.219 1 98.69 115 ILE A CA 1
ATOM 864 C C . ILE A 1 115 ? -4.449 9.32 17.859 1 98.69 115 ILE A C 1
ATOM 866 O O . ILE A 1 115 ? -5.043 10.281 18.359 1 98.69 115 ILE A O 1
ATOM 870 N N . LEU A 1 116 ? -3.172 9.18 17.922 1 98.81 116 LEU A N 1
ATOM 871 C CA . LEU A 1 116 ? -2.307 10.258 18.406 1 98.81 116 LEU A CA 1
ATOM 872 C C . LEU A 1 116 ? -1.649 10.992 17.25 1 98.81 116 LEU A C 1
ATOM 874 O O . LEU A 1 116 ? -0.854 10.406 16.516 1 98.81 116 LEU A O 1
ATOM 878 N N . MET A 1 117 ? -2.041 12.227 17.062 1 98.69 117 MET A N 1
ATOM 879 C CA . MET A 1 117 ? -1.524 13.117 16.031 1 98.69 117 MET A CA 1
ATOM 880 C C . MET A 1 117 ? -0.271 13.836 16.516 1 98.69 117 MET A C 1
ATOM 882 O O . MET A 1 117 ? -0.326 14.617 17.469 1 98.69 117 MET A O 1
ATOM 886 N N . LEU A 1 118 ? 0.823 13.617 15.797 1 98.75 118 LEU A N 1
ATOM 887 C CA . LEU A 1 118 ? 2.111 14.133 16.25 1 98.75 118 LEU A CA 1
ATOM 888 C C . LEU A 1 118 ? 2.619 15.219 15.305 1 98.75 118 LEU A C 1
ATOM 890 O O . LEU A 1 118 ? 2.752 14.992 14.102 1 98.75 118 LEU A O 1
ATOM 894 N N . ASP A 1 119 ? 2.91 16.359 15.844 1 98.88 119 ASP A N 1
ATOM 895 C CA . ASP A 1 119 ? 3.51 17.453 15.086 1 98.88 119 ASP A CA 1
ATOM 896 C C . ASP A 1 119 ? 5.016 17.25 14.93 1 98.88 119 ASP A C 1
ATOM 898 O O . ASP A 1 119 ? 5.777 17.453 15.875 1 98.88 119 ASP A O 1
ATOM 902 N N . SER A 1 120 ? 5.418 16.922 13.711 1 98.81 120 SER A N 1
ATOM 903 C CA . SER A 1 120 ? 6.824 16.625 13.477 1 98.81 120 SER A CA 1
ATOM 904 C C . SER A 1 120 ? 7.539 17.781 12.805 1 98.81 120 SER A C 1
ATOM 906 O O . SER A 1 120 ? 8.672 17.641 12.344 1 98.81 120 SER A O 1
ATOM 908 N N . VAL A 1 121 ? 6.949 18.938 12.734 1 98.38 121 VAL A N 1
ATOM 909 C CA . VAL A 1 121 ? 7.461 20.078 11.984 1 98.38 121 VAL A CA 1
ATOM 910 C C . VAL A 1 121 ? 8.672 20.672 12.711 1 98.38 121 VAL A C 1
ATOM 912 O O . VAL A 1 121 ? 8.633 20.875 13.93 1 98.38 121 VAL A O 1
ATOM 915 N N . VAL A 1 122 ? 9.703 20.844 12 1 97.56 122 VAL A N 1
ATOM 916 C CA . VAL A 1 122 ? 10.828 21.688 12.391 1 97.56 122 VAL A CA 1
ATOM 917 C C . VAL A 1 122 ? 10.789 23 11.609 1 97.56 122 VAL A C 1
ATOM 919 O O . VAL A 1 122 ? 10.984 23.016 10.398 1 97.56 122 VAL A O 1
ATOM 922 N N . PRO A 1 123 ? 10.477 24.094 12.289 1 93.31 123 PRO A N 1
ATOM 923 C CA . PRO A 1 123 ? 10.289 25.359 11.586 1 93.31 123 PRO A CA 1
ATOM 924 C C . PRO A 1 123 ? 11.445 25.688 10.648 1 93.31 123 PRO A C 1
ATOM 926 O O . PRO A 1 123 ? 12.609 25.578 11.039 1 93.31 123 PRO A O 1
ATOM 929 N N . GLY A 1 124 ? 11.094 26.047 9.43 1 91.75 124 GLY A N 1
ATOM 930 C CA . GLY A 1 124 ? 12.07 26.484 8.445 1 91.75 124 GLY A CA 1
ATOM 931 C C . GLY A 1 124 ? 12.812 25.344 7.789 1 91.75 124 GLY A C 1
ATOM 932 O O . GLY A 1 124 ? 13.797 25.562 7.082 1 91.75 124 GLY A O 1
ATOM 933 N N . SER A 1 125 ? 12.398 24.172 8.078 1 95.38 125 SER A N 1
ATOM 934 C CA . SER A 1 125 ? 13.094 23 7.543 1 95.38 125 SER A CA 1
ATOM 935 C C . SER A 1 125 ? 12.133 22.047 6.844 1 95.38 125 SER A C 1
ATOM 937 O O . SER A 1 125 ? 10.992 21.875 7.277 1 95.38 125 SER A O 1
ATOM 939 N N . ALA A 1 126 ? 12.57 21.438 5.801 1 95.31 126 ALA A N 1
ATOM 940 C CA . ALA A 1 126 ? 11.812 20.375 5.156 1 95.31 126 ALA A CA 1
ATOM 941 C C . ALA A 1 126 ? 11.906 19.078 5.953 1 95.31 126 ALA A C 1
ATOM 943 O O . ALA A 1 126 ? 11.055 18.188 5.816 1 95.31 126 ALA A O 1
ATOM 944 N N . VAL A 1 127 ? 12.953 18.984 6.727 1 97.5 127 VAL A N 1
ATOM 945 C CA . VAL A 1 127 ? 13.203 17.812 7.559 1 97.5 127 VAL A CA 1
ATOM 946 C C . VAL A 1 127 ? 12.312 17.859 8.797 1 97.5 127 VAL A C 1
ATOM 948 O O . VAL A 1 127 ? 12.078 18.922 9.359 1 97.5 127 VAL A O 1
ATOM 951 N N . GLY A 1 128 ? 11.789 16.656 9.219 1 98.38 128 GLY A N 1
ATOM 952 C CA . GLY A 1 128 ? 11 16.578 10.438 1 98.38 128 GLY A CA 1
ATOM 953 C C . GLY A 1 128 ? 11.812 16.141 11.641 1 98.38 128 GLY A C 1
ATOM 954 O O . GLY A 1 128 ? 12.977 15.742 11.5 1 98.38 128 GLY A O 1
ATOM 955 N N . GLY A 1 129 ? 11.172 16.297 12.758 1 98.75 129 GLY A N 1
ATOM 956 C CA . GLY A 1 129 ? 11.812 15.875 13.984 1 98.75 129 GLY A CA 1
ATOM 957 C C . GLY A 1 129 ? 10.867 15.844 15.172 1 98.75 129 GLY A C 1
ATOM 958 O O . GLY A 1 129 ? 9.828 16.5 15.164 1 98.75 129 GLY A O 1
ATOM 959 N N . LEU A 1 130 ? 11.211 15.016 16.094 1 98.81 130 LEU A N 1
ATOM 960 C CA . LEU A 1 130 ? 10.547 14.93 17.406 1 98.81 130 LEU A CA 1
ATOM 961 C C . LEU A 1 130 ? 11.555 15.125 18.531 1 98.81 130 LEU A C 1
ATOM 963 O O . LEU A 1 130 ? 12.297 14.203 18.875 1 98.81 130 LEU A O 1
ATOM 967 N N . CYS A 1 131 ? 11.555 16.312 19.094 1 98.62 131 CYS A N 1
ATOM 968 C CA . CYS A 1 131 ? 12.453 16.578 20.203 1 98.62 131 CYS A CA 1
ATOM 969 C C . CYS A 1 131 ? 12.016 15.828 21.453 1 98.62 131 CYS A C 1
ATOM 971 O O . CYS A 1 131 ? 11 15.125 21.438 1 98.62 131 CYS A O 1
A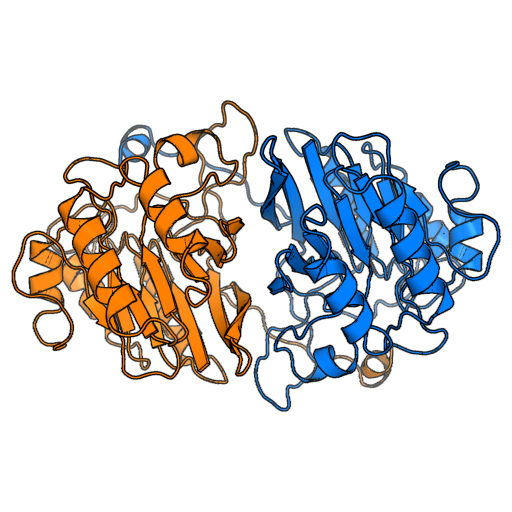TOM 973 N N . ALA A 1 132 ? 12.734 16.016 22.562 1 98.44 132 ALA A N 1
ATOM 974 C CA . ALA A 1 132 ? 12.477 15.297 23.797 1 98.44 132 ALA A CA 1
ATOM 975 C C . ALA A 1 132 ? 11.078 15.609 24.344 1 98.44 132 ALA A C 1
ATOM 977 O O . ALA A 1 132 ? 10.398 14.727 24.859 1 98.44 132 ALA A O 1
ATOM 978 N N . ASP A 1 133 ? 10.672 16.844 24.234 1 98.31 133 ASP A N 1
ATOM 979 C CA . ASP A 1 133 ? 9.352 17.25 24.719 1 98.31 133 ASP A CA 1
ATOM 980 C C . ASP A 1 133 ? 8.242 16.531 23.969 1 98.31 133 ASP A C 1
ATOM 982 O O . ASP A 1 133 ? 7.281 16.047 24.578 1 98.31 133 ASP A O 1
ATOM 986 N N . ARG A 1 134 ? 8.328 16.484 22.703 1 98.62 134 ARG A N 1
ATOM 987 C CA . ARG A 1 134 ? 7.324 15.812 21.875 1 98.62 134 ARG A CA 1
ATOM 988 C C . ARG A 1 134 ? 7.289 14.312 22.156 1 98.62 134 ARG A C 1
ATOM 990 O O . ARG A 1 134 ? 6.215 13.719 22.266 1 98.62 134 ARG A O 1
ATOM 997 N N . LEU A 1 135 ? 8.469 13.711 22.328 1 98.75 135 LEU A N 1
ATOM 998 C CA . LEU A 1 135 ? 8.531 12.281 22.625 1 98.75 135 LEU A CA 1
ATOM 999 C C . LEU A 1 135 ? 7.996 11.992 24.016 1 98.75 135 LEU A C 1
ATOM 1001 O O . LEU A 1 135 ? 7.387 10.945 24.25 1 98.75 135 LEU A O 1
ATOM 1005 N N . THR A 1 136 ? 8.281 12.891 24.922 1 98.5 136 THR A N 1
ATOM 1006 C CA . THR A 1 136 ? 7.727 12.742 26.266 1 98.5 136 THR A CA 1
ATOM 1007 C C . THR A 1 136 ? 6.203 12.797 26.234 1 98.5 136 THR A C 1
ATOM 1009 O O . THR A 1 136 ? 5.531 11.992 26.875 1 98.5 136 THR A O 1
ATOM 1012 N N . TRP A 1 137 ? 5.688 13.727 25.5 1 98.38 137 TRP A N 1
ATOM 1013 C CA . TRP A 1 137 ? 4.242 13.812 25.344 1 98.38 137 TRP A CA 1
ATOM 1014 C C . TRP A 1 137 ? 3.67 12.492 24.844 1 98.38 137 TRP A C 1
ATOM 1016 O O . TRP A 1 137 ? 2.689 11.984 25.391 1 98.38 137 TRP A O 1
ATOM 1026 N N . LEU A 1 138 ? 4.281 11.945 23.812 1 98.69 138 LEU A N 1
ATOM 1027 C CA . LEU A 1 138 ? 3.818 10.688 23.234 1 98.69 138 LEU A CA 1
ATOM 1028 C C . LEU A 1 138 ? 3.877 9.562 24.266 1 98.69 138 LEU A C 1
ATOM 1030 O O . LEU A 1 138 ? 2.914 8.805 24.422 1 98.69 138 LEU A O 1
ATOM 1034 N N . ALA A 1 139 ? 5.027 9.461 24.891 1 98.5 139 ALA A N 1
ATOM 1035 C CA . ALA A 1 139 ? 5.211 8.406 25.891 1 98.5 139 ALA A CA 1
ATOM 1036 C C . ALA A 1 139 ? 4.137 8.484 26.969 1 98.5 139 ALA A C 1
ATOM 1038 O O . ALA A 1 139 ? 3.594 7.457 27.391 1 98.5 139 ALA A O 1
ATOM 1039 N N . GLU A 1 140 ? 3.85 9.672 27.422 1 98.31 140 GLU A N 1
ATOM 1040 C CA . GLU A 1 140 ? 2.834 9.875 28.453 1 98.31 140 GLU A CA 1
ATOM 1041 C C . GLU A 1 140 ? 1.449 9.484 27.938 1 98.31 140 GLU A C 1
ATOM 1043 O O . GLU A 1 140 ? 0.693 8.812 28.641 1 98.31 140 GLU A O 1
ATOM 1048 N N . ARG A 1 141 ? 1.102 9.891 26.75 1 98.12 141 ARG A N 1
ATOM 1049 C CA . ARG A 1 141 ? -0.196 9.539 26.188 1 98.12 141 ARG A CA 1
ATOM 1050 C C . ARG A 1 141 ? -0.338 8.023 26.047 1 98.12 141 ARG A C 1
ATOM 1052 O O . ARG A 1 141 ? -1.396 7.465 26.328 1 98.12 141 ARG A O 1
ATOM 1059 N N . LEU A 1 142 ? 0.72 7.383 25.562 1 98.06 142 LEU A N 1
ATOM 1060 C CA . LEU A 1 142 ? 0.686 5.938 25.359 1 98.06 142 LEU A CA 1
ATOM 1061 C C . LEU A 1 142 ? 0.522 5.215 26.703 1 98.06 142 LEU A C 1
ATOM 1063 O O . LEU A 1 142 ? -0.141 4.18 26.766 1 98.06 142 LEU A O 1
ATOM 1067 N N . ALA A 1 143 ? 1.098 5.758 27.703 1 97.56 143 ALA A N 1
ATOM 1068 C CA . ALA A 1 143 ? 1.044 5.141 29.031 1 97.56 143 ALA A CA 1
ATOM 1069 C C . ALA A 1 143 ? -0.352 5.262 29.625 1 97.56 143 ALA A C 1
ATOM 1071 O O . ALA A 1 143 ? -0.736 4.461 30.484 1 97.56 143 ALA A O 1
ATOM 1072 N N . GLU A 1 144 ? -1.121 6.277 29.203 1 97.5 144 GLU A N 1
ATOM 1073 C CA . GLU A 1 144 ? -2.465 6.512 29.719 1 97.5 144 GLU A CA 1
ATOM 1074 C C . GLU A 1 144 ? -3.389 5.336 29.422 1 97.5 144 GLU A C 1
ATOM 1076 O O . GLU A 1 144 ? -4.273 5.012 30.219 1 97.5 144 GLU A O 1
ATOM 1081 N N . GLN A 1 145 ? -3.217 4.727 28.312 1 96.56 145 GLN A N 1
ATOM 1082 C CA . GLN A 1 145 ? -4.07 3.633 27.859 1 96.56 145 GLN A CA 1
ATOM 1083 C C . GLN A 1 145 ? -3.248 2.543 27.172 1 96.56 145 GLN A C 1
ATOM 1085 O O . GLN A 1 145 ? -3.414 2.289 25.984 1 96.56 145 GLN A O 1
ATOM 1090 N N . PRO A 1 146 ? -2.488 1.833 27.953 1 95.44 146 PRO A N 1
ATOM 1091 C CA . PRO A 1 146 ? -1.468 0.938 27.406 1 95.44 146 PRO A CA 1
ATOM 1092 C C . PRO A 1 146 ? -2.066 -0.236 26.625 1 95.44 146 PRO A C 1
ATOM 1094 O O . PRO A 1 146 ? -1.373 -0.871 25.828 1 95.44 146 PRO A O 1
ATOM 1097 N N . GLU A 1 147 ? -3.322 -0.525 26.812 1 95.44 147 GLU A N 1
ATOM 1098 C CA . GLU A 1 147 ? -3.902 -1.688 26.141 1 95.44 147 GLU A CA 1
ATOM 1099 C C . GLU A 1 147 ? -4.781 -1.271 24.969 1 95.44 147 GLU A C 1
ATOM 1101 O O . GLU A 1 147 ? -5.188 -2.109 24.156 1 95.44 147 GLU A O 1
ATOM 1106 N N . ARG A 1 148 ? -5.133 -0.01 24.906 1 96.44 148 ARG A N 1
ATOM 1107 C CA . ARG A 1 148 ? -6.023 0.458 23.844 1 96.44 148 ARG A CA 1
ATOM 1108 C C . ARG A 1 148 ? -5.305 0.494 22.5 1 96.44 148 ARG A C 1
ATOM 1110 O O . ARG A 1 148 ? -4.211 1.053 22.391 1 96.44 148 ARG A O 1
ATOM 1117 N N . PRO A 1 149 ? -5.914 -0.255 21.469 1 97.56 149 PRO A N 1
ATOM 1118 C CA . PRO A 1 149 ? -5.305 -0.089 20.141 1 97.56 149 PRO A CA 1
ATOM 1119 C C . PRO A 1 149 ? -5.125 1.378 19.766 1 97.56 149 PRO A C 1
ATOM 1121 O O . PRO A 1 149 ? -6.039 2.186 19.938 1 97.56 149 PRO A O 1
ATOM 1124 N N . THR A 1 150 ? -3.912 1.709 19.312 1 98.38 150 THR A N 1
ATOM 1125 C CA . THR A 1 150 ? -3.547 3.092 19.031 1 98.38 150 THR A CA 1
ATOM 1126 C C . THR A 1 150 ? -2.859 3.199 17.672 1 98.38 150 THR A C 1
ATOM 1128 O O . THR A 1 150 ? -2.068 2.332 17.297 1 98.38 150 THR A O 1
ATOM 1131 N N . MET A 1 151 ? -3.215 4.18 16.922 1 98.56 151 MET A N 1
ATOM 1132 C CA . MET A 1 151 ? -2.492 4.574 15.719 1 98.56 151 MET A CA 1
ATOM 1133 C C . MET A 1 151 ? -1.777 5.906 15.922 1 98.56 151 MET A C 1
ATOM 1135 O O . MET A 1 151 ? -2.291 6.793 16.609 1 98.56 151 MET A O 1
ATOM 1139 N N . LEU A 1 152 ? -0.627 6.008 15.375 1 98.88 152 LEU A N 1
ATOM 1140 C CA . LEU A 1 152 ? 0.099 7.273 15.344 1 98.88 152 LEU A CA 1
ATOM 1141 C C . LEU A 1 152 ? 0.023 7.906 13.961 1 98.88 152 LEU A C 1
ATOM 1143 O O . LEU A 1 152 ? 0.077 7.207 12.945 1 98.88 152 LEU A O 1
ATOM 1147 N N . ALA A 1 153 ? -0.112 9.188 13.922 1 98.94 153 ALA A N 1
ATOM 1148 C CA . ALA A 1 153 ? -0.027 9.938 12.672 1 98.94 153 ALA A CA 1
ATOM 1149 C C . ALA A 1 153 ? 0.981 11.078 12.789 1 98.94 153 ALA A C 1
ATOM 1151 O O . ALA A 1 153 ? 1.016 11.789 13.797 1 98.94 153 ALA A O 1
ATOM 1152 N N . LEU A 1 154 ? 1.838 11.203 11.867 1 98.88 154 LEU A N 1
ATOM 1153 C CA . LEU A 1 154 ? 2.736 12.336 11.711 1 98.88 154 LEU A CA 1
ATOM 1154 C C . LEU A 1 154 ? 3.049 12.594 10.234 1 98.88 154 LEU A C 1
ATOM 1156 O O . LEU A 1 154 ? 2.816 11.719 9.391 1 98.88 154 LEU A O 1
ATOM 1160 N N . HIS A 1 155 ? 3.469 13.758 9.938 1 98.88 155 HIS A N 1
ATOM 1161 C CA . HIS A 1 155 ? 3.672 14.133 8.547 1 98.88 155 HIS A CA 1
ATOM 1162 C C . HIS A 1 155 ? 4.906 13.453 7.965 1 98.88 155 HIS A C 1
ATOM 1164 O O . HIS A 1 155 ? 4.84 12.852 6.887 1 98.88 155 HIS A O 1
ATOM 1170 N N . HIS A 1 156 ? 6.047 13.484 8.695 1 98.88 156 HIS A N 1
ATOM 1171 C CA . HIS A 1 156 ? 7.34 13 8.219 1 98.88 156 HIS A CA 1
ATOM 1172 C C . HIS A 1 156 ? 7.555 11.539 8.594 1 98.88 156 HIS A C 1
ATOM 1174 O O . HIS A 1 156 ? 7.543 11.188 9.781 1 98.88 156 HIS A O 1
ATOM 1180 N N . PRO A 1 157 ? 7.746 10.68 7.621 1 98.75 157 PRO A N 1
ATOM 1181 C CA . PRO A 1 157 ? 7.988 9.273 7.961 1 98.75 157 PRO A CA 1
ATOM 1182 C C . PRO A 1 157 ? 9.195 9.086 8.875 1 98.75 157 PRO A C 1
ATOM 1184 O O . PRO A 1 157 ? 10.273 9.625 8.594 1 98.75 157 PRO A O 1
ATOM 1187 N N . PRO A 1 158 ? 9.055 8.367 9.945 1 98.56 158 PRO A N 1
ATOM 1188 C CA . PRO A 1 158 ? 10.188 8.094 10.836 1 98.56 158 PRO A CA 1
ATOM 1189 C C . PRO A 1 158 ? 11.023 6.898 10.367 1 98.56 158 PRO A C 1
ATOM 1191 O O . PRO A 1 158 ? 11.945 6.48 11.07 1 98.56 158 PRO A O 1
ATOM 1194 N N . PHE A 1 159 ? 10.711 6.277 9.266 1 97.25 159 PHE A N 1
ATOM 1195 C CA . PHE A 1 159 ? 11.383 5.105 8.719 1 97.25 159 PHE A CA 1
ATOM 1196 C C . PHE A 1 159 ? 11.891 5.375 7.309 1 97.25 159 PHE A C 1
ATOM 1198 O O . PHE A 1 159 ? 11.453 6.324 6.66 1 97.25 159 PHE A O 1
ATOM 1205 N N . ASP A 1 160 ? 12.82 4.555 6.887 1 95.38 160 ASP A N 1
ATOM 1206 C CA . ASP A 1 160 ? 13.336 4.633 5.523 1 95.38 160 ASP A CA 1
ATOM 1207 C C . ASP A 1 160 ? 12.305 4.145 4.512 1 95.38 160 ASP A C 1
ATOM 1209 O O . ASP A 1 160 ? 11.75 3.055 4.66 1 95.38 160 ASP A O 1
ATOM 1213 N N . THR A 1 161 ? 12.047 4.953 3.498 1 95.88 161 THR A N 1
ATOM 1214 C CA . THR A 1 161 ? 11.086 4.59 2.457 1 95.88 161 THR A CA 1
ATOM 1215 C C . THR A 1 161 ? 11.805 3.975 1.258 1 95.88 161 THR A C 1
ATOM 1217 O O . THR A 1 161 ? 11.164 3.414 0.366 1 95.88 161 THR A O 1
ATOM 1220 N N . GLY A 1 162 ? 13.078 4.047 1.235 1 93.94 162 GLY A N 1
ATOM 1221 C CA . GLY A 1 162 ? 13.836 3.566 0.09 1 93.94 162 GLY A CA 1
ATOM 1222 C C . GLY A 1 162 ? 13.977 4.605 -1.008 1 93.94 162 GLY A C 1
ATOM 1223 O O . GLY A 1 162 ? 14.641 4.359 -2.021 1 93.94 162 GLY A O 1
ATOM 1224 N N . LEU A 1 163 ? 13.352 5.73 -0.845 1 94.5 163 LEU A N 1
ATOM 1225 C CA . LEU A 1 163 ? 13.523 6.871 -1.741 1 94.5 163 LEU A CA 1
ATOM 1226 C C . LEU A 1 163 ? 14.664 7.77 -1.272 1 94.5 163 LEU A C 1
ATOM 1228 O O . LEU A 1 163 ? 14.477 8.602 -0.385 1 94.5 163 LEU A O 1
ATOM 1232 N N . ALA A 1 164 ? 15.773 7.664 -1.934 1 93.25 164 ALA A N 1
ATOM 1233 C CA . ALA A 1 164 ? 17.047 8.141 -1.408 1 93.25 164 ALA A CA 1
ATOM 1234 C C . ALA A 1 164 ? 16.969 9.617 -1.028 1 93.25 164 ALA A C 1
ATOM 1236 O O . ALA A 1 164 ? 17.281 9.992 0.103 1 93.25 164 ALA A O 1
ATOM 1237 N N . PHE A 1 165 ? 16.547 10.484 -1.915 1 92.56 165 PHE A N 1
ATOM 1238 C CA . PHE A 1 165 ? 16.484 11.914 -1.645 1 92.56 165 PHE A CA 1
ATOM 1239 C C . PHE A 1 165 ? 15.445 12.227 -0.578 1 92.56 165 PHE A C 1
ATOM 1241 O O . PHE A 1 165 ? 15.727 12.945 0.382 1 92.56 165 PHE A O 1
ATOM 1248 N N . LEU A 1 166 ? 14.289 11.648 -0.662 1 94.31 166 LEU A N 1
ATOM 1249 C CA . LEU A 1 166 ? 13.188 11.93 0.258 1 94.31 166 LEU A CA 1
ATOM 1250 C C . LEU A 1 166 ? 13.508 11.414 1.658 1 94.31 166 LEU A C 1
ATOM 1252 O O . LEU A 1 166 ? 13.078 12 2.652 1 94.31 166 LEU A O 1
ATOM 1256 N N . ASP A 1 167 ? 14.297 10.344 1.729 1 95.44 167 ASP A N 1
ATOM 1257 C CA . ASP A 1 167 ? 14.688 9.789 3.023 1 95.44 167 ASP A CA 1
ATOM 1258 C C . ASP A 1 167 ? 15.609 10.75 3.773 1 95.44 167 ASP A C 1
ATOM 1260 O O . ASP A 1 167 ? 15.75 10.648 4.996 1 95.44 167 ASP A O 1
ATOM 1264 N N . THR A 1 168 ? 16.281 11.672 3.01 1 95.44 168 THR A N 1
ATOM 1265 C CA . THR A 1 168 ? 17.094 12.68 3.691 1 95.44 168 THR A CA 1
ATOM 1266 C C . THR A 1 168 ? 16.203 13.758 4.312 1 95.44 168 THR A C 1
ATOM 1268 O O . THR A 1 168 ? 16.656 14.555 5.133 1 95.44 168 THR A O 1
ATOM 1271 N N . LEU A 1 169 ? 14.922 13.766 3.953 1 96.06 169 LEU A N 1
ATOM 1272 C CA . LEU A 1 169 ? 13.992 14.789 4.418 1 96.06 169 LEU A CA 1
ATOM 1273 C C . LEU A 1 169 ? 12.969 14.195 5.379 1 96.06 169 LEU A C 1
ATOM 1275 O O . LEU A 1 169 ? 12.016 14.875 5.77 1 96.06 169 LEU A O 1
ATOM 1279 N N . ARG A 1 170 ? 13.078 12.961 5.781 1 97.81 170 ARG A N 1
ATOM 1280 C CA . ARG A 1 170 ? 12.109 12.289 6.641 1 97.81 170 ARG A CA 1
ATOM 1281 C C . ARG A 1 170 ? 12.211 12.797 8.078 1 97.81 170 ARG A C 1
ATOM 1283 O O . ARG A 1 170 ? 12.828 13.828 8.328 1 97.81 170 ARG A O 1
ATOM 1290 N N . CYS A 1 171 ? 11.461 12.234 9.008 1 98.56 171 CYS A N 1
ATOM 1291 C CA . CYS A 1 171 ? 11.633 12.516 10.43 1 98.56 171 CYS A CA 1
ATOM 1292 C C . CYS A 1 171 ? 12.945 11.93 10.945 1 98.56 171 CYS A C 1
ATOM 1294 O O . CYS A 1 171 ? 13.062 10.719 11.133 1 98.56 171 CYS A O 1
ATOM 1296 N N . LEU A 1 172 ? 13.953 12.805 11.141 1 97.88 172 LEU A N 1
ATOM 1297 C CA . LEU A 1 172 ? 15.273 12.305 11.508 1 97.88 172 LEU A CA 1
ATOM 1298 C C . LEU A 1 172 ? 15.477 12.352 13.016 1 97.88 172 LEU A C 1
ATOM 1300 O O . LEU A 1 172 ? 15.68 11.32 13.648 1 97.88 172 LEU A O 1
ATOM 1304 N N . GLU A 1 173 ? 15.367 13.547 13.555 1 98.31 173 GLU A N 1
ATOM 1305 C CA . GLU A 1 173 ? 15.508 13.672 15 1 98.31 173 GLU A CA 1
ATOM 1306 C C . GLU A 1 173 ? 14.398 12.922 15.734 1 98.31 173 GLU A C 1
ATOM 1308 O O . GLU A 1 173 ? 13.211 13.117 15.438 1 98.31 173 GLU A O 1
ATOM 1313 N N . GLY A 1 174 ? 14.781 12.047 16.625 1 98.69 174 GLY A N 1
ATOM 1314 C CA . GLY A 1 174 ? 13.82 11.367 17.484 1 98.69 174 GLY A CA 1
ATOM 1315 C C . GLY A 1 174 ? 13.258 10.102 16.859 1 98.69 174 GLY A C 1
ATOM 1316 O O . GLY A 1 174 ? 12.492 9.383 17.5 1 98.69 174 GLY A O 1
ATOM 1317 N N . ALA A 1 175 ? 13.625 9.805 15.625 1 98.38 175 ALA A N 1
ATOM 1318 C CA . ALA A 1 175 ? 13.094 8.641 14.93 1 98.38 175 ALA A CA 1
ATOM 1319 C C . ALA A 1 175 ? 13.422 7.352 15.672 1 98.38 175 ALA A C 1
ATOM 1321 O O . ALA A 1 175 ? 12.578 6.461 15.797 1 98.38 175 ALA A O 1
ATOM 1322 N N . GLU A 1 176 ? 14.664 7.238 16.094 1 97.75 176 GLU A N 1
ATOM 1323 C CA . GLU A 1 176 ? 15.086 6.035 16.812 1 97.75 176 GLU A CA 1
ATOM 1324 C C . GLU A 1 176 ? 14.281 5.848 18.094 1 97.75 176 GLU A C 1
ATOM 1326 O O . GLU A 1 176 ? 13.828 4.742 18.391 1 97.75 176 GLU A O 1
ATOM 1331 N N . GLU A 1 177 ? 14.125 6.926 18.859 1 98.56 177 GLU A N 1
ATOM 1332 C CA . GLU A 1 177 ? 13.352 6.867 20.094 1 98.56 177 GLU A CA 1
ATOM 1333 C C . GLU A 1 177 ? 11.891 6.551 19.812 1 98.56 177 GLU A C 1
ATOM 1335 O O . GLU A 1 177 ? 11.266 5.773 20.547 1 98.56 177 GLU A O 1
ATOM 1340 N N . LEU A 1 178 ? 11.344 7.199 18.812 1 98.75 178 LEU A N 1
ATOM 1341 C CA . LEU A 1 178 ? 9.984 6.859 18.422 1 98.75 178 LEU A CA 1
ATOM 1342 C C . LEU A 1 178 ? 9.859 5.371 18.109 1 98.75 178 LEU A C 1
ATOM 1344 O O . LEU A 1 178 ? 8.898 4.723 18.531 1 98.75 178 LEU A O 1
ATOM 1348 N N . GLY A 1 179 ? 10.836 4.852 17.359 1 97.94 179 GLY A N 1
ATOM 1349 C CA . GLY A 1 179 ? 10.859 3.428 17.062 1 97.94 179 GLY A CA 1
ATOM 1350 C C . GLY A 1 179 ? 10.883 2.551 18.297 1 97.94 179 GLY A C 1
ATOM 1351 O O . GLY A 1 179 ? 10.195 1.53 18.359 1 97.94 179 GLY A O 1
ATOM 1352 N N . ARG A 1 180 ? 11.664 2.918 19.234 1 97.88 180 ARG A N 1
ATOM 1353 C CA . ARG A 1 180 ? 11.727 2.182 20.5 1 97.88 180 ARG A CA 1
ATOM 1354 C C . ARG A 1 180 ? 10.375 2.186 21.203 1 97.88 180 ARG A C 1
ATOM 1356 O O . ARG A 1 180 ? 9.938 1.158 21.719 1 97.88 180 ARG A O 1
ATOM 1363 N N . LEU A 1 181 ? 9.742 3.361 21.203 1 98.06 181 LEU A N 1
ATOM 1364 C CA . LEU A 1 181 ? 8.422 3.463 21.828 1 98.06 181 LEU A CA 1
ATOM 1365 C C . LEU A 1 181 ? 7.422 2.555 21.125 1 98.06 181 LEU A C 1
ATOM 1367 O O . LEU A 1 181 ? 6.668 1.83 21.781 1 98.06 181 LEU A O 1
ATOM 1371 N N . VAL A 1 182 ? 7.441 2.553 19.844 1 97.5 182 VAL A N 1
ATOM 1372 C CA . VAL A 1 182 ? 6.512 1.749 19.047 1 97.5 182 VAL A CA 1
ATOM 1373 C C . VAL A 1 182 ? 6.777 0.265 19.297 1 97.5 182 VAL A C 1
ATOM 1375 O O . VAL A 1 182 ? 5.848 -0.508 19.531 1 97.5 182 VAL A O 1
ATOM 1378 N N . ARG A 1 183 ? 7.992 -0.114 19.266 1 95.31 183 ARG A N 1
ATOM 1379 C CA . ARG A 1 183 ? 8.383 -1.509 19.453 1 95.31 183 ARG A CA 1
ATOM 1380 C C . ARG A 1 183 ? 7.965 -2.02 20.828 1 95.31 183 ARG A C 1
ATOM 1382 O O . ARG A 1 183 ? 7.609 -3.189 20.984 1 95.31 183 ARG A O 1
ATOM 1389 N N . SER A 1 184 ? 8.008 -1.186 21.797 1 96.69 184 SER A N 1
ATOM 1390 C CA . SER A 1 184 ? 7.734 -1.586 23.172 1 96.69 184 SER A CA 1
ATOM 1391 C C . SER A 1 184 ? 6.242 -1.558 23.469 1 96.69 184 SER A C 1
ATOM 1393 O O . SER A 1 184 ? 5.809 -1.978 24.547 1 96.69 184 SER A O 1
ATOM 1395 N N . ARG A 1 185 ? 5.438 -1.072 22.578 1 96.69 185 ARG A N 1
ATOM 1396 C CA . ARG A 1 185 ? 4.004 -0.9 22.781 1 96.69 185 ARG A CA 1
ATOM 1397 C C . ARG A 1 185 ? 3.209 -1.601 21.688 1 96.69 185 ARG A C 1
ATOM 1399 O O . ARG A 1 185 ? 2.742 -0.958 20.75 1 96.69 185 ARG A O 1
ATOM 1406 N N . PRO A 1 186 ? 2.971 -2.92 21.922 1 92.62 186 PRO A N 1
ATOM 1407 C CA . PRO A 1 186 ? 2.309 -3.695 20.875 1 92.62 186 PRO A CA 1
ATOM 1408 C C . PRO A 1 186 ? 0.895 -3.199 20.562 1 92.62 186 PRO A C 1
ATOM 1410 O O . PRO A 1 186 ? 0.295 -3.6 19.562 1 92.62 186 PRO A O 1
ATOM 1413 N N . ASN A 1 187 ? 0.375 -2.34 21.438 1 95.81 187 ASN A N 1
ATOM 1414 C CA . ASN A 1 187 ? -0.943 -1.775 21.156 1 95.81 187 ASN A CA 1
ATOM 1415 C C . ASN A 1 187 ? -0.877 -0.691 20.078 1 95.81 187 ASN A C 1
ATOM 1417 O O . ASN A 1 187 ? -1.908 -0.273 19.562 1 95.81 187 ASN A O 1
ATOM 1421 N N . VAL A 1 188 ? 0.328 -0.156 19.781 1 97.81 188 VAL A N 1
ATOM 1422 C CA . VAL A 1 188 ? 0.475 0.723 18.625 1 97.81 188 VAL A CA 1
ATOM 1423 C C . VAL A 1 188 ? 0.397 -0.097 17.344 1 97.81 188 VAL A C 1
ATOM 1425 O O . VAL A 1 188 ? 1.326 -0.84 17.016 1 97.81 188 VAL A O 1
ATOM 1428 N N . ARG A 1 189 ? -0.664 0.137 16.578 1 97.69 189 ARG A N 1
ATOM 1429 C CA . ARG A 1 189 ? -0.988 -0.774 15.492 1 97.69 189 ARG A CA 1
ATOM 1430 C C . ARG A 1 189 ? -0.56 -0.194 14.148 1 97.69 189 ARG A C 1
ATOM 1432 O O . ARG A 1 189 ? -0.388 -0.93 13.172 1 97.69 189 ARG A O 1
ATOM 1439 N N . ALA A 1 190 ? -0.398 1.11 14.078 1 98.62 190 ALA A N 1
ATOM 1440 C CA . ALA A 1 190 ? -0.033 1.725 12.805 1 98.62 190 ALA A CA 1
ATOM 1441 C C . ALA A 1 190 ? 0.67 3.061 13.023 1 98.62 190 ALA A C 1
ATOM 1443 O O . ALA A 1 190 ? 0.458 3.723 14.047 1 98.62 190 ALA A O 1
ATOM 1444 N N . VAL A 1 191 ? 1.518 3.396 12.148 1 98.81 191 VAL A N 1
ATOM 1445 C CA . VAL A 1 191 ? 2.156 4.699 12.008 1 98.81 191 VAL A CA 1
ATOM 1446 C C . VAL A 1 191 ? 1.896 5.258 10.609 1 98.81 191 VAL A C 1
ATOM 1448 O O . VAL A 1 191 ? 2.438 4.75 9.625 1 98.81 191 VAL A O 1
ATOM 1451 N N . LEU A 1 192 ? 1.085 6.301 10.539 1 98.88 192 LEU A N 1
ATOM 1452 C CA . LEU A 1 192 ? 0.586 6.859 9.289 1 98.88 192 LEU A CA 1
ATOM 1453 C C . LEU A 1 192 ? 1.251 8.195 8.992 1 98.88 192 LEU A C 1
ATOM 1455 O O . LEU A 1 192 ? 1.32 9.07 9.859 1 98.88 192 LEU A O 1
ATOM 1459 N N . CYS A 1 193 ? 1.744 8.352 7.746 1 98.88 193 CYS A N 1
ATOM 1460 C CA . CYS A 1 193 ? 2.543 9.531 7.41 1 98.88 193 CYS A CA 1
ATOM 1461 C C . CYS A 1 193 ? 2.154 10.078 6.043 1 98.88 193 CYS A C 1
ATOM 1463 O O . CYS A 1 193 ? 1.309 9.508 5.355 1 98.88 193 CYS A O 1
ATOM 1465 N N . GLY A 1 194 ? 2.691 11.258 5.688 1 98.69 194 GLY A N 1
ATOM 1466 C CA . GLY A 1 194 ? 2.68 11.875 4.371 1 98.69 194 GLY A CA 1
ATOM 1467 C C . GLY A 1 194 ? 4.051 12.336 3.914 1 98.69 194 GLY A C 1
ATOM 1468 O O . GLY A 1 194 ? 5.02 11.578 3.984 1 98.69 194 GLY A O 1
ATOM 1469 N N . HIS A 1 195 ? 4.195 13.375 3.307 1 98.31 195 HIS A N 1
ATOM 1470 C CA . HIS A 1 195 ? 5.426 14.117 3.062 1 98.31 195 HIS A CA 1
ATOM 1471 C C . HIS A 1 195 ? 6.09 13.672 1.764 1 98.31 195 HIS A C 1
ATOM 1473 O O . HIS A 1 195 ? 6.559 14.508 0.983 1 98.31 195 HIS A O 1
ATOM 1479 N N . THR A 1 196 ? 6.125 12.383 1.45 1 97.44 196 THR A N 1
ATOM 1480 C CA . THR A 1 196 ? 6.883 11.906 0.297 1 97.44 196 THR A CA 1
ATOM 1481 C C . THR A 1 196 ? 6.031 11.969 -0.968 1 97.44 196 THR A C 1
ATOM 1483 O O . THR A 1 196 ? 6.551 11.852 -2.08 1 97.44 196 THR A O 1
ATOM 1486 N N . HIS A 1 197 ? 4.77 12.164 -0.897 1 97 197 HIS A N 1
ATOM 1487 C CA . HIS A 1 197 ? 3.82 12.25 -2 1 97 197 HIS A CA 1
ATOM 1488 C C . HIS A 1 197 ? 3.652 10.898 -2.686 1 97 197 HIS A C 1
ATOM 1490 O O . HIS A 1 197 ? 3.166 10.828 -3.816 1 97 197 HIS A O 1
ATOM 1496 N N . ARG A 1 198 ? 4.145 9.859 -2.062 1 96.38 198 ARG A N 1
ATOM 1497 C CA . ARG A 1 198 ? 4.062 8.539 -2.691 1 96.38 198 ARG A CA 1
ATOM 1498 C C . ARG A 1 198 ? 3.654 7.477 -1.681 1 96.38 198 ARG A C 1
ATOM 1500 O O . ARG A 1 198 ? 4.211 7.41 -0.582 1 96.38 198 ARG A O 1
ATOM 1507 N N . GLN A 1 199 ? 2.711 6.691 -2.105 1 97.5 199 GLN A N 1
ATOM 1508 C CA . GLN A 1 199 ? 2.289 5.582 -1.254 1 97.5 199 GLN A CA 1
ATOM 1509 C C . GLN A 1 199 ? 3.459 4.648 -0.946 1 97.5 199 GLN A C 1
ATOM 1511 O O . GLN A 1 199 ? 4.172 4.219 -1.854 1 97.5 199 GLN A O 1
ATOM 1516 N N . THR A 1 200 ? 3.725 4.375 0.253 1 98.38 200 THR A N 1
ATOM 1517 C CA . THR A 1 200 ? 4.734 3.436 0.73 1 98.38 200 THR A CA 1
ATOM 1518 C C . THR A 1 200 ? 4.195 2.602 1.888 1 98.38 200 THR A C 1
ATOM 1520 O O . THR A 1 200 ? 3.533 3.129 2.785 1 98.38 200 THR A O 1
ATOM 1523 N N . ALA A 1 201 ? 4.383 1.301 1.818 1 98.62 201 ALA A N 1
ATOM 1524 C CA . ALA A 1 201 ? 4.004 0.421 2.922 1 98.62 201 ALA A CA 1
ATOM 1525 C C . ALA A 1 201 ? 5.223 -0.291 3.498 1 98.62 201 ALA A C 1
ATOM 1527 O O . ALA A 1 201 ? 6.109 -0.722 2.756 1 98.62 201 ALA A O 1
ATOM 1528 N N . VAL A 1 202 ? 5.285 -0.401 4.793 1 97.31 202 VAL A N 1
ATOM 1529 C CA . VAL A 1 202 ? 6.395 -1.081 5.453 1 97.31 202 VAL A CA 1
ATOM 1530 C C . VAL A 1 202 ? 5.949 -1.598 6.816 1 97.31 202 VAL A C 1
ATOM 1532 O O . VAL A 1 202 ? 5.066 -1.013 7.449 1 97.31 202 VAL A O 1
ATOM 1535 N N . ALA A 1 203 ? 6.398 -2.73 7.273 1 94.5 203 ALA A N 1
ATOM 1536 C CA . ALA A 1 203 ? 6.324 -3.072 8.688 1 94.5 203 ALA A CA 1
ATOM 1537 C C . ALA A 1 203 ? 7.449 -2.406 9.477 1 94.5 203 ALA A C 1
ATOM 1539 O O . ALA A 1 203 ? 8.625 -2.602 9.172 1 94.5 203 ALA A O 1
ATOM 1540 N N . TRP A 1 204 ? 7.09 -1.63 10.375 1 94.44 204 TRP A N 1
ATOM 1541 C CA . TRP A 1 204 ? 8.078 -0.841 11.102 1 94.44 204 TRP A CA 1
ATOM 1542 C C . TRP A 1 204 ? 7.922 -1.02 12.609 1 94.44 204 TRP A C 1
ATOM 1544 O O . TRP A 1 204 ? 6.941 -0.556 13.195 1 94.44 204 TRP A O 1
ATOM 1554 N N . ASN A 1 205 ? 8.898 -1.673 13.242 1 93.69 205 ASN A N 1
ATOM 1555 C CA . ASN A 1 205 ? 8.945 -1.873 14.688 1 93.69 205 ASN A CA 1
ATOM 1556 C C . ASN A 1 205 ? 7.668 -2.52 15.203 1 93.69 205 ASN A C 1
ATOM 1558 O O . ASN A 1 205 ? 7.156 -2.137 16.25 1 93.69 205 ASN A O 1
ATOM 1562 N N . GLY A 1 206 ? 7.133 -3.479 14.414 1 92.12 206 GLY A N 1
ATOM 1563 C CA . GLY A 1 206 ? 5.969 -4.25 14.828 1 92.12 206 GLY A CA 1
ATOM 1564 C C . GLY A 1 206 ? 4.656 -3.592 14.445 1 92.12 206 GLY A C 1
ATOM 1565 O O . GLY A 1 206 ? 3.586 -4.172 14.648 1 92.12 206 GLY A O 1
ATOM 1566 N N . ALA A 1 207 ? 4.676 -2.396 13.875 1 96.06 207 ALA A N 1
ATOM 1567 C CA . ALA A 1 207 ? 3.469 -1.662 13.508 1 96.06 207 ALA A CA 1
ATOM 1568 C C . ALA A 1 207 ? 3.338 -1.549 11.992 1 96.06 207 ALA A C 1
ATOM 1570 O O . ALA A 1 207 ? 4.328 -1.682 11.266 1 96.06 207 ALA A O 1
ATOM 1571 N N . HIS A 1 208 ? 2.074 -1.368 11.547 1 97.75 208 HIS A N 1
ATOM 1572 C CA . HIS A 1 208 ? 1.766 -1.074 10.156 1 97.75 208 HIS A CA 1
ATOM 1573 C C . HIS A 1 208 ? 2.199 0.339 9.781 1 97.75 208 HIS A C 1
ATOM 1575 O O . HIS A 1 208 ? 1.565 1.315 10.18 1 97.75 208 HIS A O 1
ATOM 1581 N N . GLY A 1 209 ? 3.371 0.449 9.094 1 98.44 209 GLY A N 1
ATOM 1582 C CA . GLY A 1 209 ? 3.814 1.731 8.57 1 98.44 209 GLY A CA 1
ATOM 1583 C C . GLY A 1 209 ? 3.262 2.037 7.195 1 98.44 209 GLY A C 1
ATOM 1584 O O . GLY A 1 209 ? 3.318 1.195 6.297 1 98.44 209 GLY A O 1
ATOM 1585 N N . TYR A 1 210 ? 2.738 3.254 6.988 1 98.88 210 TYR A N 1
ATOM 1586 C CA . TYR A 1 210 ? 2.148 3.607 5.699 1 98.88 210 TYR A CA 1
ATOM 1587 C C . TYR A 1 210 ? 2.312 5.094 5.414 1 98.88 210 TYR A C 1
ATOM 1589 O O . TYR A 1 210 ? 2.029 5.934 6.273 1 98.88 210 TYR A O 1
ATOM 1597 N N . VAL A 1 211 ? 2.795 5.402 4.258 1 98.88 211 VAL A N 1
ATOM 1598 C CA . VAL A 1 211 ? 2.812 6.773 3.756 1 98.88 211 VAL A CA 1
ATOM 1599 C C . VAL A 1 211 ? 1.686 6.965 2.744 1 98.88 211 VAL A C 1
ATOM 1601 O O . VAL A 1 211 ? 1.632 6.273 1.726 1 98.88 211 VAL A O 1
ATOM 1604 N N . ALA A 1 212 ? 0.834 7.879 3.031 1 98.75 212 ALA A N 1
ATOM 1605 C CA . ALA A 1 212 ? -0.249 8.172 2.096 1 98.75 212 ALA A CA 1
ATOM 1606 C C . ALA A 1 212 ? 0.282 8.852 0.836 1 98.75 212 ALA A C 1
ATOM 1608 O O . ALA A 1 212 ? 1.226 9.641 0.9 1 98.75 212 ALA A O 1
ATOM 1609 N N . PRO A 1 213 ? -0.323 8.516 -0.328 1 98.19 213 PRO A N 1
ATOM 1610 C CA . PRO A 1 213 ? -0.036 9.328 -1.512 1 98.19 213 PRO A CA 1
ATOM 1611 C C . PRO A 1 213 ? -0.551 10.766 -1.383 1 98.19 213 PRO A C 1
ATOM 1613 O O . PRO A 1 213 ? -1.284 11.078 -0.441 1 98.19 213 PRO A O 1
ATOM 1616 N N . SER A 1 214 ? -0.105 11.578 -2.275 1 97.75 214 SER A N 1
ATOM 1617 C CA . SER A 1 214 ? -0.557 12.961 -2.268 1 97.75 214 SER A CA 1
ATOM 1618 C C . SER A 1 214 ? -1.869 13.117 -3.027 1 97.75 214 SER A C 1
ATOM 1620 O O . SER A 1 214 ? -2.092 12.445 -4.035 1 97.75 214 SER A O 1
ATOM 1622 N N . VAL A 1 215 ? -2.662 14.008 -2.527 1 97.44 215 VAL A N 1
ATOM 1623 C CA . VAL A 1 215 ? -3.852 14.445 -3.25 1 97.44 215 VAL A CA 1
ATOM 1624 C C . VAL A 1 215 ? -3.453 15.406 -4.367 1 97.44 215 VAL A C 1
ATOM 1626 O O . VAL A 1 215 ? -4.141 15.492 -5.391 1 97.44 215 VAL A O 1
ATOM 1629 N N . ALA A 1 216 ? -2.336 16.109 -4.211 1 96 216 ALA A N 1
ATOM 1630 C CA . ALA A 1 216 ? -1.935 17.156 -5.148 1 96 216 ALA A CA 1
ATOM 1631 C C . ALA A 1 216 ? -1.246 16.562 -6.375 1 96 216 ALA A C 1
ATOM 1633 O O . ALA A 1 216 ? -1.75 16.672 -7.492 1 96 216 ALA A O 1
ATOM 1634 N N . TYR A 1 217 ? -0.141 15.945 -6.199 1 94.38 217 TYR A N 1
ATOM 1635 C CA . TYR A 1 217 ? 0.643 15.289 -7.242 1 94.38 217 TYR A CA 1
ATOM 1636 C C . TYR A 1 217 ? 1.573 14.242 -6.652 1 94.38 217 TYR A C 1
ATOM 1638 O O . TYR A 1 217 ? 1.917 14.305 -5.469 1 94.38 217 TYR A O 1
ATOM 1646 N N . GLN A 1 218 ? 1.929 13.297 -7.453 1 96.06 218 GLN A N 1
ATOM 1647 C CA . GLN A 1 218 ? 2.855 12.258 -7.008 1 96.06 218 GLN A CA 1
ATOM 1648 C C . GLN A 1 218 ? 4.297 12.625 -7.355 1 96.06 218 GLN A C 1
ATOM 1650 O O . GLN A 1 218 ? 4.559 13.203 -8.414 1 96.06 218 GLN A O 1
ATOM 1655 N N . ILE A 1 219 ? 5.168 12.352 -6.453 1 94.94 219 ILE A N 1
ATOM 1656 C CA . ILE A 1 219 ? 6.578 12.32 -6.828 1 94.94 219 ILE A CA 1
ATOM 1657 C C . ILE A 1 219 ? 6.871 11.062 -7.637 1 94.94 219 ILE A C 1
ATOM 1659 O O . ILE A 1 219 ? 6.395 9.977 -7.301 1 94.94 219 ILE A O 1
ATOM 1663 N N . ALA A 1 220 ? 7.609 11.234 -8.695 1 94.12 220 ALA A N 1
ATOM 1664 C CA . ALA A 1 220 ? 7.934 10.094 -9.555 1 94.12 220 ALA A CA 1
ATOM 1665 C C . ALA A 1 220 ? 8.664 9.008 -8.766 1 94.12 220 ALA A C 1
ATOM 1667 O O . ALA A 1 220 ? 9.523 9.305 -7.938 1 94.12 220 ALA A O 1
ATOM 1668 N N . LEU A 1 221 ? 8.297 7.746 -8.953 1 94.94 221 LEU A N 1
ATOM 1669 C CA . LEU A 1 221 ? 8.977 6.633 -8.305 1 94.94 221 LEU A CA 1
ATOM 1670 C C . LEU A 1 221 ? 10.367 6.434 -8.883 1 94.94 221 LEU A C 1
ATOM 1672 O O . LEU A 1 221 ? 10.516 6.051 -10.047 1 94.94 221 LEU A O 1
ATOM 1676 N N . ASP A 1 222 ? 11.305 6.781 -8.172 1 93.06 222 ASP A N 1
ATOM 1677 C CA . ASP A 1 222 ? 12.711 6.605 -8.523 1 93.06 222 ASP A CA 1
ATOM 1678 C C . ASP A 1 222 ? 13.5 6 -7.367 1 93.06 222 ASP A C 1
ATOM 1680 O O . ASP A 1 222 ? 13.695 6.648 -6.336 1 93.06 222 ASP A O 1
ATOM 1684 N N . LEU A 1 223 ? 13.961 4.77 -7.586 1 94.12 223 LEU A N 1
ATOM 1685 C CA . LEU A 1 223 ? 14.625 4.047 -6.508 1 94.12 223 LEU A CA 1
ATOM 1686 C C . LEU A 1 223 ? 16.141 4.043 -6.703 1 94.12 223 LEU A C 1
ATOM 1688 O O . LEU A 1 223 ? 16.844 3.291 -6.031 1 94.12 223 LEU A O 1
ATOM 1692 N N . ALA A 1 224 ? 16.594 4.91 -7.625 1 91.81 224 ALA A N 1
ATOM 1693 C CA . ALA A 1 224 ? 18.047 5.059 -7.816 1 91.81 224 ALA A CA 1
ATOM 1694 C C . ALA A 1 224 ? 18.688 5.75 -6.617 1 91.81 224 ALA A C 1
ATOM 1696 O O . ALA A 1 224 ? 18.016 6.484 -5.887 1 91.81 224 ALA A O 1
ATOM 1697 N N . PRO A 1 225 ? 19.953 5.52 -6.391 1 89.19 225 PRO A N 1
ATOM 1698 C CA . PRO A 1 225 ? 20.656 6.148 -5.266 1 89.19 225 PRO A CA 1
ATOM 1699 C C . PRO A 1 225 ? 20.703 7.672 -5.375 1 89.19 225 PRO A C 1
ATOM 1701 O O . PRO A 1 225 ? 20.703 8.367 -4.359 1 89.19 225 PRO A O 1
ATOM 1704 N N . GLU A 1 226 ? 20.844 8.227 -6.602 1 87.12 226 GLU A N 1
ATOM 1705 C CA . GLU A 1 226 ? 20.797 9.664 -6.875 1 87.12 226 GLU A CA 1
ATOM 1706 C C . GLU A 1 226 ? 19.719 10 -7.902 1 87.12 226 GLU A C 1
ATOM 1708 O O . GLU A 1 226 ? 20.031 10.344 -9.047 1 87.12 226 GLU A O 1
ATOM 1713 N N . PRO A 1 227 ? 18.578 10.039 -7.363 1 84.38 227 PRO A N 1
ATOM 1714 C CA . PRO A 1 227 ? 17.484 10.227 -8.305 1 84.38 227 PRO A CA 1
ATOM 1715 C C . PRO A 1 227 ? 17.266 11.688 -8.695 1 84.38 227 PRO A C 1
ATOM 1717 O O . PRO A 1 227 ? 17.531 12.586 -7.887 1 84.38 227 PRO A O 1
ATOM 1720 N N . PRO A 1 228 ? 16.766 11.836 -9.906 1 84.56 228 PRO A N 1
ATOM 1721 C CA . PRO A 1 228 ? 16.203 13.164 -10.172 1 84.56 228 PRO A CA 1
ATOM 1722 C C . PRO A 1 228 ? 14.961 13.461 -9.336 1 84.56 228 PRO A C 1
ATOM 1724 O O . PRO A 1 228 ? 14.289 12.531 -8.883 1 84.56 228 PRO A O 1
ATOM 1727 N N . TYR A 1 229 ? 14.781 14.57 -9 1 87.56 229 TYR A N 1
ATOM 1728 C CA . TYR A 1 229 ? 13.586 14.977 -8.266 1 87.56 229 TYR A CA 1
ATOM 1729 C C . TYR A 1 229 ? 12.492 15.445 -9.219 1 87.56 229 TYR A C 1
ATOM 1731 O O . TYR A 1 229 ? 12.555 16.562 -9.75 1 87.56 229 TYR A O 1
ATOM 1739 N N . ARG A 1 230 ? 11.555 14.555 -9.508 1 92.56 230 ARG A N 1
ATOM 1740 C CA . ARG A 1 230 ? 10.539 14.773 -10.531 1 92.56 230 ARG A CA 1
ATOM 1741 C C . ARG A 1 230 ? 9.141 14.516 -9.977 1 92.56 230 ARG A C 1
ATOM 1743 O O . ARG A 1 230 ? 8.977 13.727 -9.039 1 92.56 230 ARG A O 1
ATOM 1750 N N . TRP A 1 231 ? 8.164 15.203 -10.445 1 92.06 231 TRP A N 1
ATOM 1751 C CA . TRP A 1 231 ? 6.766 14.867 -10.234 1 92.06 231 TRP A CA 1
ATOM 1752 C C . TRP A 1 231 ? 6.172 14.188 -11.461 1 92.06 231 TRP A C 1
ATOM 1754 O O . TRP A 1 231 ? 6.781 14.195 -12.539 1 92.06 231 TRP A O 1
ATOM 1764 N N . THR A 1 232 ? 5.059 13.508 -11.273 1 93.06 232 THR A N 1
ATOM 1765 C CA . THR A 1 232 ? 4.426 12.82 -12.391 1 93.06 232 THR A CA 1
ATOM 1766 C C . THR A 1 232 ? 2.914 13.039 -12.375 1 93.06 232 THR A C 1
ATOM 1768 O O . THR A 1 232 ? 2.365 13.555 -11.398 1 93.06 232 THR A O 1
ATOM 1771 N N . GLU A 1 233 ? 2.307 12.586 -13.492 1 86.88 233 GLU A N 1
ATOM 1772 C CA . GLU A 1 233 ? 0.869 12.766 -13.68 1 86.88 233 GLU A CA 1
ATOM 1773 C C . GLU A 1 233 ? 0.098 11.523 -13.234 1 86.88 233 GLU A C 1
ATOM 1775 O O . GLU A 1 233 ? -1.026 11.289 -13.68 1 86.88 233 GLU A O 1
ATOM 1780 N N . GLU A 1 234 ? 0.748 10.656 -12.477 1 93 234 GLU A N 1
ATOM 1781 C CA . GLU A 1 234 ? -0.031 9.586 -11.852 1 93 234 GLU A CA 1
ATOM 1782 C C . GLU A 1 234 ? -1.237 10.148 -11.109 1 93 234 GLU A C 1
ATOM 1784 O O . GLU A 1 234 ? -1.197 11.281 -10.617 1 93 234 GLU A O 1
ATOM 1789 N N . PRO A 1 235 ? -2.322 9.391 -11.047 1 92.75 235 PRO A N 1
ATOM 1790 C CA . PRO A 1 235 ? -3.535 9.93 -10.422 1 92.75 235 PRO A CA 1
ATOM 1791 C C . PRO A 1 235 ? -3.344 10.266 -8.945 1 92.75 235 PRO A C 1
ATOM 1793 O O . PRO A 1 235 ? -2.562 9.602 -8.258 1 92.75 235 PRO A O 1
ATOM 1796 N N . SER A 1 236 ? -4.094 11.32 -8.547 1 95.75 236 SER A N 1
ATOM 1797 C CA . SER A 1 236 ? -4.219 11.562 -7.113 1 95.75 236 SER A CA 1
ATOM 1798 C C . SER A 1 236 ? -4.875 10.383 -6.406 1 95.75 236 SER A C 1
ATOM 1800 O O . SER A 1 236 ? -5.641 9.641 -7.02 1 95.75 236 SER A O 1
ATOM 1802 N N . ALA A 1 237 ? -4.531 10.227 -5.195 1 97.94 237 ALA A N 1
ATOM 1803 C CA . ALA A 1 237 ? -5.117 9.141 -4.406 1 97.94 237 ALA A CA 1
ATOM 1804 C C . ALA A 1 237 ? -5.082 9.469 -2.918 1 97.94 237 ALA A C 1
ATOM 1806 O O . ALA A 1 237 ? -4.492 10.469 -2.508 1 97.94 237 ALA A O 1
ATOM 1807 N N . LEU A 1 238 ? -5.82 8.773 -2.178 1 98.69 238 LEU A N 1
ATOM 1808 C CA . LEU A 1 238 ? -5.773 8.781 -0.719 1 98.69 238 LEU A CA 1
ATOM 1809 C C . LEU A 1 238 ? -5.762 7.359 -0.168 1 98.69 238 LEU A C 1
ATOM 1811 O O . LEU A 1 238 ? -5.824 6.395 -0.931 1 98.69 238 LEU A O 1
ATOM 1815 N N . ALA A 1 239 ? -5.527 7.207 1.08 1 98.81 239 ALA A N 1
ATOM 1816 C CA . ALA A 1 239 ? -5.492 5.891 1.711 1 98.81 239 ALA A CA 1
ATOM 1817 C C . ALA A 1 239 ? -6.754 5.648 2.537 1 98.81 239 ALA A C 1
ATOM 1819 O O . ALA A 1 239 ? -7.254 6.562 3.197 1 98.81 239 ALA A O 1
ATOM 1820 N N . LEU A 1 240 ? -7.258 4.461 2.502 1 98.81 240 LEU A N 1
ATOM 1821 C CA . LEU A 1 240 ? -8.312 4.008 3.4 1 98.81 240 LEU A CA 1
ATOM 1822 C C . LEU A 1 240 ? -7.785 2.947 4.363 1 98.81 240 LEU A C 1
ATOM 1824 O O . LEU A 1 240 ? -7.305 1.896 3.936 1 98.81 240 LEU A O 1
ATOM 1828 N N . HIS A 1 241 ? -7.812 3.25 5.609 1 98.69 241 HIS A N 1
ATOM 1829 C CA . HIS A 1 241 ? -7.387 2.346 6.672 1 98.69 241 HIS A CA 1
ATOM 1830 C C . HIS A 1 241 ? -8.586 1.728 7.387 1 98.69 241 HIS A C 1
ATOM 1832 O O . HIS A 1 241 ? -9.367 2.436 8.023 1 98.69 241 HIS A O 1
ATOM 1838 N N . GLN A 1 242 ? -8.703 0.445 7.266 1 97.5 242 GLN A N 1
ATOM 1839 C CA . GLN A 1 242 ? -9.734 -0.277 7.996 1 97.5 242 GLN A CA 1
ATOM 1840 C C . GLN A 1 242 ? -9.188 -0.857 9.297 1 97.5 242 GLN A C 1
ATOM 1842 O O . GLN A 1 242 ? -8.289 -1.703 9.281 1 97.5 242 GLN A O 1
ATOM 1847 N N . PHE A 1 243 ? -9.648 -0.344 10.359 1 96.31 243 PHE A N 1
ATOM 1848 C CA . PHE A 1 243 ? -9.328 -0.929 11.656 1 96.31 243 PHE A CA 1
ATOM 1849 C C . PHE A 1 243 ? -10.273 -2.076 11.984 1 96.31 243 PHE A C 1
ATOM 1851 O O . PHE A 1 243 ? -11.484 -1.87 12.125 1 96.31 243 PHE A O 1
ATOM 1858 N N . ARG A 1 244 ? -9.695 -3.213 12.133 1 92.06 244 ARG A N 1
ATOM 1859 C CA . ARG A 1 244 ? -10.484 -4.422 12.352 1 92.06 244 ARG A CA 1
ATOM 1860 C C . ARG A 1 244 ? -10.625 -4.719 13.836 1 92.06 244 ARG A C 1
ATOM 1862 O O . ARG A 1 244 ? -9.828 -4.25 14.648 1 92.06 244 ARG A O 1
ATOM 1869 N N . PRO A 1 245 ? -11.633 -5.562 14.203 1 87.56 245 PRO A N 1
ATOM 1870 C CA . PRO A 1 245 ? -11.875 -5.852 15.617 1 87.56 245 PRO A CA 1
ATOM 1871 C C . PRO A 1 245 ? -10.695 -6.531 16.297 1 87.56 245 PRO A C 1
ATOM 1873 O O . PRO A 1 245 ? -10.492 -6.367 17.5 1 87.56 245 PRO A O 1
ATOM 1876 N N . ASP A 1 246 ? -9.922 -7.23 15.547 1 87.12 246 ASP A N 1
ATOM 1877 C CA . ASP A 1 246 ? -8.805 -7.949 16.156 1 87.12 246 ASP A CA 1
ATOM 1878 C C . ASP A 1 246 ? -7.582 -7.047 16.281 1 87.12 246 ASP A C 1
ATOM 1880 O O . ASP A 1 246 ? -6.512 -7.5 16.688 1 87.12 246 ASP A O 1
ATOM 1884 N N . GLY A 1 247 ? -7.758 -5.809 15.906 1 89.69 247 GLY A N 1
ATOM 1885 C CA . GLY A 1 247 ? -6.68 -4.844 16.047 1 89.69 247 GLY A CA 1
ATOM 1886 C C . GLY A 1 247 ? -5.867 -4.656 14.781 1 89.69 247 GLY A C 1
ATOM 1887 O O . GLY A 1 247 ? -5.027 -3.762 14.703 1 89.69 247 GLY A O 1
ATOM 1888 N N . THR A 1 248 ? -6.164 -5.406 13.75 1 92.56 248 THR A N 1
ATOM 1889 C CA . THR A 1 248 ? -5.438 -5.312 12.484 1 92.56 248 THR A CA 1
ATOM 1890 C C . THR A 1 248 ? -5.867 -4.078 11.703 1 92.56 248 THR A C 1
ATOM 1892 O O . THR A 1 248 ? -7.039 -3.693 11.734 1 92.56 248 THR A O 1
ATOM 1895 N N . VAL A 1 249 ? -4.871 -3.441 11.102 1 97.19 249 VAL A N 1
ATOM 1896 C CA . VAL A 1 249 ? -5.156 -2.338 10.188 1 97.19 249 VAL A CA 1
ATOM 1897 C C . VAL A 1 249 ? -4.898 -2.777 8.75 1 97.19 249 VAL A C 1
ATOM 1899 O O . VAL A 1 249 ? -3.793 -3.205 8.414 1 97.19 249 VAL A O 1
ATOM 1902 N N . VAL A 1 250 ? -5.91 -2.719 7.965 1 98 250 VAL A N 1
ATOM 1903 C CA . VAL A 1 250 ? -5.816 -3.031 6.543 1 98 250 VAL A CA 1
ATOM 1904 C C . VAL A 1 250 ? -5.914 -1.745 5.723 1 98 250 VAL A C 1
ATOM 1906 O O . VAL A 1 250 ? -6.824 -0.94 5.926 1 98 250 VAL A O 1
ATOM 1909 N N . THR A 1 251 ? -4.957 -1.549 4.812 1 98.81 251 THR A N 1
ATOM 1910 C CA . THR A 1 251 ? -4.922 -0.289 4.078 1 98.81 251 THR A CA 1
ATOM 1911 C C . THR A 1 251 ? -5.109 -0.529 2.584 1 98.81 251 THR A C 1
ATOM 1913 O O . THR A 1 251 ? -4.477 -1.418 2.01 1 98.81 251 THR A O 1
ATOM 1916 N N . HIS A 1 252 ? -5.98 0.25 2.012 1 98.38 252 HIS A N 1
ATOM 1917 C CA . HIS A 1 252 ? -6.219 0.26 0.574 1 98.38 252 HIS A CA 1
ATOM 1918 C C . HIS A 1 252 ? -5.883 1.618 -0.032 1 98.38 252 HIS A C 1
ATOM 1920 O O . HIS A 1 252 ? -6.016 2.648 0.634 1 98.38 252 HIS A O 1
ATOM 1926 N N . LEU A 1 253 ? -5.445 1.553 -1.252 1 97.94 253 LEU A N 1
ATOM 1927 C CA . LEU A 1 253 ? -5.289 2.766 -2.049 1 97.94 253 LEU A CA 1
ATOM 1928 C C . LEU A 1 253 ? -6.602 3.137 -2.73 1 97.94 253 LEU A C 1
ATOM 1930 O O . LEU A 1 253 ? -7.215 2.305 -3.404 1 97.94 253 LEU A O 1
ATOM 1934 N N . SER A 1 254 ? -7.039 4.328 -2.514 1 97.44 254 SER A N 1
ATOM 1935 C CA . SER A 1 254 ? -8.227 4.855 -3.186 1 97.44 254 SER A CA 1
ATOM 1936 C C . SER A 1 254 ? -7.848 5.902 -4.227 1 97.44 254 SER A C 1
ATOM 1938 O O . SER A 1 254 ? -7.559 7.051 -3.887 1 97.44 254 SER A O 1
ATOM 1940 N N . VAL A 1 255 ? -7.875 5.52 -5.457 1 97.19 255 VAL A N 1
ATOM 1941 C CA . VAL A 1 255 ? -7.48 6.387 -6.559 1 97.19 255 VAL A CA 1
ATOM 1942 C C . VAL A 1 255 ? -8.594 7.391 -6.855 1 97.19 255 VAL A C 1
ATOM 1944 O O . VAL A 1 255 ? -9.766 7.016 -6.941 1 97.19 255 VAL A O 1
ATOM 1947 N N . ILE A 1 256 ? -8.211 8.641 -6.945 1 97.06 256 ILE A N 1
ATOM 1948 C CA . ILE A 1 256 ? -9.18 9.695 -7.211 1 97.06 256 ILE A CA 1
ATOM 1949 C C . ILE A 1 256 ? -9.273 9.945 -8.719 1 97.06 256 ILE A C 1
ATOM 1951 O O . ILE A 1 256 ? -8.266 10.188 -9.375 1 97.06 256 ILE A O 1
ATOM 1955 N N . GLY A 1 257 ? -10.484 9.906 -9.234 1 92.81 257 GLY A N 1
ATOM 1956 C CA . GLY A 1 257 ? -10.734 10.102 -10.648 1 92.81 257 GLY A CA 1
ATOM 1957 C C . GLY A 1 257 ? -12 9.43 -11.133 1 92.81 257 GLY A C 1
ATOM 1958 O O . GLY A 1 257 ? -12.773 8.891 -10.328 1 92.81 257 GLY A O 1
ATOM 1959 N N . ASP A 1 258 ? -12.227 9.492 -12.359 1 91.12 258 ASP A N 1
ATOM 1960 C CA . ASP A 1 258 ? -13.398 8.867 -12.945 1 91.12 258 ASP A CA 1
ATOM 1961 C C . ASP A 1 258 ? -13.07 7.473 -13.484 1 91.12 258 ASP A C 1
ATOM 1963 O O . ASP A 1 258 ? -12.742 7.32 -14.664 1 91.12 258 ASP A O 1
ATOM 1967 N N . TYR A 1 259 ? -13.109 6.531 -12.625 1 91.56 259 TYR A N 1
ATOM 1968 C CA . TYR A 1 259 ? -12.898 5.125 -12.945 1 91.56 259 TYR A CA 1
ATOM 1969 C C . TYR A 1 259 ? -14.133 4.297 -12.602 1 91.56 259 TYR A C 1
ATOM 1971 O O . TYR A 1 259 ? -14.133 3.541 -11.633 1 91.56 259 TYR A O 1
ATOM 1979 N N . PRO A 1 260 ? -15.094 4.309 -13.422 1 88.62 260 PRO A N 1
ATOM 1980 C CA . PRO A 1 260 ? -16.344 3.621 -13.094 1 88.62 260 PRO A CA 1
ATOM 1981 C C . PRO A 1 260 ? -16.188 2.105 -13.008 1 88.62 260 PRO A C 1
ATOM 1983 O O . PRO A 1 260 ? -15.398 1.522 -13.766 1 88.62 260 PRO A O 1
ATOM 1986 N N . GLY A 1 261 ? -16.844 1.582 -12.047 1 89.56 261 GLY A N 1
ATOM 1987 C CA . GLY A 1 261 ? -16.922 0.131 -11.977 1 89.56 261 GLY A CA 1
ATOM 1988 C C . GLY A 1 261 ? -17.859 -0.47 -13 1 89.56 261 GLY A C 1
ATOM 1989 O O . GLY A 1 261 ? -18.922 0.094 -13.281 1 89.56 261 GLY A O 1
ATOM 1990 N N . ARG A 1 262 ? -17.391 -1.57 -13.562 1 90 262 ARG A N 1
ATOM 1991 C CA . ARG A 1 262 ? -18.219 -2.324 -14.5 1 90 262 ARG A CA 1
ATOM 1992 C C . ARG A 1 262 ? -18.453 -3.742 -13.992 1 90 262 ARG A C 1
ATOM 1994 O O . ARG A 1 262 ? -17.531 -4.41 -13.523 1 90 262 ARG A O 1
ATOM 2001 N N . GLU A 1 263 ? -19.734 -4.16 -14.078 1 87.31 263 GLU A N 1
ATOM 2002 C CA . GLU A 1 263 ? -20.062 -5.496 -13.602 1 87.31 263 GLU A CA 1
ATOM 2003 C C . GLU A 1 263 ? -19.438 -6.57 -14.484 1 87.31 263 GLU A C 1
ATOM 2005 O O . GLU A 1 263 ? -19.359 -6.406 -15.703 1 87.31 263 GLU A O 1
ATOM 2010 N N . PHE A 1 264 ? -18.984 -7.562 -13.766 1 84.25 264 PHE A N 1
ATOM 2011 C CA . PHE A 1 264 ? -18.547 -8.734 -14.523 1 84.25 264 PHE A CA 1
ATOM 2012 C C . PHE A 1 264 ? -19.734 -9.414 -15.188 1 84.25 264 PHE A C 1
ATOM 2014 O O . PHE A 1 264 ? -20.859 -9.375 -14.672 1 84.25 264 PHE A O 1
ATOM 2021 N N . SER A 1 265 ? -19.375 -9.859 -16.312 1 72.25 265 SER A N 1
ATOM 2022 C CA . SER A 1 265 ? -20.422 -10.672 -16.906 1 72.25 265 SER A CA 1
ATOM 2023 C C . SER A 1 265 ? -20.781 -11.867 -16.031 1 72.25 265 SER A C 1
ATOM 2025 O O . SER A 1 265 ? -19.953 -12.312 -15.219 1 72.25 265 SER A O 1
ATOM 2027 N N . ARG A 1 266 ? -22.047 -12.273 -15.891 1 58.88 266 ARG A N 1
ATOM 2028 C CA . ARG A 1 266 ? -22.531 -13.391 -15.094 1 58.88 266 ARG A CA 1
ATOM 2029 C C . ARG A 1 266 ? -21.609 -14.602 -15.227 1 58.88 266 ARG A C 1
ATOM 2031 O O . ARG A 1 266 ? -21.328 -15.297 -14.242 1 58.88 266 ARG A O 1
ATOM 2038 N N . LYS A 1 267 ? -21.109 -14.867 -16.375 1 53.97 267 LYS A N 1
ATOM 2039 C CA . LYS A 1 267 ? -20.219 -16 -16.641 1 53.97 267 LYS A CA 1
ATOM 2040 C C . LYS A 1 267 ? -18.891 -15.828 -15.906 1 53.97 267 LYS A C 1
ATOM 2042 O O . LYS A 1 267 ? -18.312 -16.812 -15.414 1 53.97 267 LYS A O 1
ATOM 2047 N N . ALA A 1 268 ? -18.406 -14.656 -15.797 1 59 268 ALA A N 1
ATOM 2048 C CA . ALA A 1 268 ? -17.078 -14.383 -15.242 1 59 268 ALA A CA 1
ATOM 2049 C C . ALA A 1 268 ? -17.094 -14.461 -13.719 1 59 268 ALA A C 1
ATOM 2051 O O . ALA A 1 268 ? -16.078 -14.742 -13.094 1 59 268 ALA A O 1
ATOM 2052 N N . ARG A 1 269 ? -18.25 -14.211 -13.055 1 54.62 269 ARG A N 1
ATOM 2053 C CA . ARG A 1 269 ? -18.344 -14.203 -11.602 1 54.62 269 ARG A CA 1
ATOM 2054 C C . ARG A 1 269 ? -17.891 -15.539 -11.016 1 54.62 269 ARG A C 1
ATOM 2056 O O . ARG A 1 269 ? -17.438 -15.602 -9.875 1 54.62 269 ARG A O 1
ATOM 2063 N N . ASN A 1 270 ? -18.047 -16.609 -11.695 1 46.91 270 ASN A N 1
ATOM 2064 C CA . ASN A 1 270 ? -17.75 -17.938 -11.18 1 46.91 270 ASN A CA 1
ATOM 2065 C C . ASN A 1 270 ? -16.328 -18.375 -11.531 1 46.91 270 ASN A C 1
ATOM 2067 O O . ASN A 1 270 ? -15.969 -19.531 -11.352 1 46.91 270 ASN A O 1
ATOM 2071 N N . SER A 1 271 ? -15.617 -17.438 -12.109 1 50.75 271 SER A N 1
ATOM 2072 C CA . SER A 1 271 ? -14.328 -17.922 -12.586 1 50.75 271 SER A CA 1
ATOM 2073 C C . SER A 1 271 ? -13.188 -17.438 -11.711 1 50.75 271 SER A C 1
ATOM 2075 O O . SER A 1 271 ? -13.266 -16.344 -11.125 1 50.75 271 SER A O 1
ATOM 2077 N N . MET B 1 1 ? 18.234 -5.41 -2.057 1 96.31 1 MET B N 1
ATOM 2078 C CA . MET B 1 1 ? 17.594 -6.234 -3.086 1 96.31 1 MET B CA 1
ATOM 2079 C C . MET B 1 1 ? 16.219 -5.684 -3.457 1 96.31 1 MET B C 1
ATOM 2081 O O . MET B 1 1 ? 15.461 -5.273 -2.582 1 96.31 1 MET B O 1
ATOM 2085 N N . LEU B 1 2 ? 16 -5.609 -4.746 1 98 2 LEU B N 1
ATOM 2086 C CA . LEU B 1 2 ? 14.719 -5.145 -5.254 1 98 2 LEU B CA 1
ATOM 2087 C C . LEU B 1 2 ? 13.977 -6.266 -5.965 1 98 2 LEU B C 1
ATOM 2089 O O . LEU B 1 2 ? 14.5 -6.875 -6.898 1 98 2 LEU B O 1
ATOM 2093 N N . ILE B 1 3 ? 12.75 -6.535 -5.496 1 98.69 3 ILE B N 1
ATOM 2094 C CA . ILE B 1 3 ? 11.898 -7.582 -6.059 1 98.69 3 ILE B CA 1
ATOM 2095 C C . ILE B 1 3 ? 10.633 -6.961 -6.641 1 98.69 3 ILE B C 1
ATOM 2097 O O . ILE B 1 3 ? 9.945 -6.188 -5.969 1 98.69 3 ILE B O 1
ATOM 2101 N N . ALA B 1 4 ? 10.375 -7.242 -7.891 1 98.94 4 ALA B N 1
ATOM 2102 C CA . ALA B 1 4 ? 9.094 -6.867 -8.477 1 98.94 4 ALA B CA 1
ATOM 2103 C C . ALA B 1 4 ? 8.078 -8 -8.344 1 98.94 4 ALA B C 1
ATOM 2105 O O . ALA B 1 4 ? 8.43 -9.172 -8.5 1 98.94 4 ALA B O 1
ATOM 2106 N N . GLN B 1 5 ? 6.895 -7.68 -8.039 1 98.94 5 GLN B N 1
ATOM 2107 C CA . GLN B 1 5 ? 5.809 -8.656 -8 1 98.94 5 GLN B CA 1
ATOM 2108 C C . GLN B 1 5 ? 4.703 -8.281 -8.984 1 98.94 5 GLN B C 1
ATOM 2110 O O . GLN B 1 5 ? 4.129 -7.195 -8.898 1 98.94 5 GLN B O 1
ATOM 2115 N N . MET B 1 6 ? 4.449 -9.094 -9.914 1 98.75 6 MET B N 1
ATOM 2116 C CA . MET B 1 6 ? 3.262 -9.008 -10.758 1 98.75 6 MET B CA 1
ATOM 2117 C C . MET B 1 6 ? 2.295 -10.148 -10.453 1 98.75 6 MET B C 1
ATOM 2119 O O . MET B 1 6 ? 2.719 -11.25 -10.094 1 98.75 6 MET B O 1
ATOM 2123 N N . SER B 1 7 ? 1.1 -9.875 -10.586 1 98.75 7 SER B N 1
ATOM 2124 C CA . SER B 1 7 ? 0.105 -10.898 -10.281 1 98.75 7 SER B CA 1
ATOM 2125 C C . SER B 1 7 ? -1.119 -10.766 -11.18 1 98.75 7 SER B C 1
ATOM 2127 O O . SER B 1 7 ? -1.339 -9.711 -11.781 1 98.75 7 SER B O 1
ATOM 2129 N N . ASP B 1 8 ? -1.844 -11.867 -11.328 1 97.88 8 ASP B N 1
ATOM 2130 C CA . ASP B 1 8 ? -3.145 -11.898 -11.992 1 97.88 8 ASP B CA 1
ATOM 2131 C C . ASP B 1 8 ? -3.055 -11.344 -13.406 1 97.88 8 ASP B C 1
ATOM 2133 O O . ASP B 1 8 ? -3.705 -10.344 -13.727 1 97.88 8 ASP B O 1
ATOM 2137 N N . LEU B 1 9 ? -2.303 -12.086 -14.18 1 97.56 9 LEU B N 1
ATOM 2138 C CA . LEU B 1 9 ? -2.027 -11.672 -15.555 1 97.56 9 LEU B CA 1
ATOM 2139 C C . LEU B 1 9 ? -3.215 -11.977 -16.453 1 97.56 9 LEU B C 1
ATOM 2141 O O . LEU B 1 9 ? -3.465 -11.25 -17.422 1 97.56 9 LEU B O 1
ATOM 2145 N N . HIS B 1 10 ? -3.852 -13.125 -16.312 1 96.31 10 HIS B N 1
ATOM 2146 C CA . HIS B 1 10 ? -5.039 -13.562 -17.031 1 96.31 10 HIS B CA 1
ATOM 2147 C C . HIS B 1 10 ? -4.801 -13.555 -18.547 1 96.31 10 HIS B C 1
ATOM 2149 O O . HIS B 1 10 ? -5.633 -13.062 -19.297 1 96.31 10 HIS B O 1
ATOM 2155 N N . VAL B 1 11 ? -3.699 -14.078 -18.922 1 96.69 11 VAL B N 1
ATOM 2156 C CA . VAL B 1 11 ? -3.365 -14.188 -20.344 1 96.69 11 VAL B CA 1
ATOM 2157 C C . VAL B 1 11 ? -4.414 -15.047 -21.047 1 96.69 11 VAL B C 1
ATOM 2159 O O . VAL B 1 11 ? -4.84 -16.078 -20.531 1 96.69 11 VAL B O 1
ATOM 2162 N N . THR B 1 12 ? -4.773 -14.648 -22.234 1 94.94 12 THR B N 1
ATOM 2163 C CA . THR B 1 12 ? -5.738 -15.383 -23.047 1 94.94 12 THR B CA 1
ATOM 2164 C C . THR B 1 12 ? -5.082 -15.93 -24.312 1 94.94 12 THR B C 1
ATOM 2166 O O . THR B 1 12 ? -4.012 -15.461 -24.703 1 94.94 12 THR B O 1
ATOM 2169 N N . ALA B 1 13 ? -5.727 -16.938 -24.828 1 93.56 13 ALA B N 1
ATOM 2170 C CA . ALA B 1 13 ? -5.277 -17.422 -26.125 1 93.56 13 ALA B CA 1
ATOM 2171 C C . ALA B 1 13 ? -5.555 -16.391 -27.219 1 93.56 13 ALA B C 1
ATOM 2173 O O . ALA B 1 13 ? -6.555 -15.672 -27.156 1 93.56 13 ALA B O 1
ATOM 2174 N N . PRO B 1 14 ? -4.629 -16.328 -28.172 1 86.75 14 PRO B N 1
ATOM 2175 C CA . PRO B 1 14 ? -4.883 -15.391 -29.266 1 86.75 14 PRO B CA 1
ATOM 2176 C C . PRO B 1 14 ? -6.262 -15.578 -29.891 1 86.75 14 PRO B C 1
ATOM 2178 O O . PRO B 1 14 ? -6.691 -16.719 -30.109 1 86.75 14 PRO B O 1
ATOM 2181 N N . GLY B 1 15 ? -6.953 -14.492 -30.094 1 82.5 15 GLY B N 1
ATOM 2182 C CA . GLY B 1 15 ? -8.242 -14.523 -30.781 1 82.5 15 GLY B CA 1
ATOM 2183 C C . GLY B 1 15 ? -9.398 -14.789 -29.844 1 82.5 15 GLY B C 1
ATOM 2184 O O . GLY B 1 15 ? -10.539 -14.93 -30.281 1 82.5 15 GLY B O 1
ATOM 2185 N N . THR B 1 16 ? -9.141 -14.914 -28.562 1 82.62 16 THR B N 1
ATOM 2186 C CA . THR B 1 16 ? -10.219 -15.164 -27.609 1 82.62 16 THR B CA 1
ATOM 2187 C C . THR B 1 16 ? -10.664 -13.859 -26.938 1 82.62 16 THR B C 1
ATOM 2189 O O . THR B 1 16 ? -9.875 -12.922 -26.812 1 82.62 16 THR B O 1
ATOM 2192 N N . ALA B 1 17 ? -11.953 -13.906 -26.578 1 70.62 17 ALA B N 1
ATOM 2193 C CA . ALA B 1 17 ? -12.5 -12.719 -25.922 1 70.62 17 ALA B CA 1
ATOM 2194 C C . ALA B 1 17 ? -12.016 -12.625 -24.469 1 70.62 17 ALA B C 1
ATOM 2196 O O . ALA B 1 17 ? -11.969 -13.625 -23.75 1 70.62 17 ALA B O 1
ATOM 2197 N N . PRO B 1 18 ? -11.68 -11.414 -24.156 1 68.19 18 PRO B N 1
ATOM 2198 C CA . PRO B 1 18 ? -11.234 -11.258 -22.766 1 68.19 18 PRO B CA 1
ATOM 2199 C C . PRO B 1 18 ? -12.391 -11.258 -21.766 1 68.19 18 PRO B C 1
ATOM 2201 O O . PRO B 1 18 ? -13.555 -11.133 -22.172 1 68.19 18 PRO B O 1
ATOM 2204 N N . THR B 1 19 ? -12.188 -11.617 -20.5 1 70.62 19 THR B N 1
ATOM 2205 C CA . THR B 1 19 ? -13.133 -11.539 -19.391 1 70.62 19 THR B CA 1
ATOM 2206 C C . THR B 1 19 ? -13.68 -10.125 -19.25 1 70.62 19 THR B C 1
ATOM 2208 O O . THR B 1 19 ? -14.844 -9.938 -18.875 1 70.62 19 THR B O 1
ATOM 2211 N N . THR B 1 20 ? -12.844 -9.164 -19.516 1 75 20 THR B N 1
ATOM 2212 C CA . THR B 1 20 ? -13.188 -7.746 -19.484 1 75 20 THR B CA 1
ATOM 2213 C C . THR B 1 20 ? -12.977 -7.098 -20.844 1 75 20 THR B C 1
ATOM 2215 O O . THR B 1 20 ? -12.727 -7.793 -21.828 1 75 20 THR B O 1
ATOM 2218 N N . ALA B 1 21 ? -13.25 -5.828 -20.859 1 80.12 21 ALA B N 1
ATOM 2219 C CA . ALA B 1 21 ? -13.016 -5.078 -22.094 1 80.12 21 ALA B CA 1
ATOM 2220 C C . ALA B 1 21 ? -11.523 -4.883 -22.344 1 80.12 21 ALA B C 1
ATOM 2222 O O . ALA B 1 21 ? -11.125 -4.461 -23.438 1 80.12 21 ALA B O 1
ATOM 2223 N N . TYR B 1 22 ? -10.773 -5.43 -21.422 1 82.12 22 TYR B N 1
ATOM 2224 C CA . TYR B 1 22 ? -9.336 -5.168 -21.516 1 82.12 22 TYR B CA 1
ATOM 2225 C C . TYR B 1 22 ? -8.625 -6.297 -22.25 1 82.12 22 TYR B C 1
ATOM 2227 O O . TYR B 1 22 ? -8.977 -7.469 -22.094 1 82.12 22 TYR B O 1
ATOM 2235 N N . ASP B 1 23 ? -7.711 -5.84 -23.047 1 90.81 23 ASP B N 1
ATOM 2236 C CA . ASP B 1 23 ? -6.75 -6.77 -23.641 1 90.81 23 ASP B CA 1
ATOM 2237 C C . ASP B 1 23 ? -5.652 -7.129 -22.641 1 90.81 23 ASP B C 1
ATOM 2239 O O . ASP B 1 23 ? -4.625 -6.457 -22.562 1 90.81 23 ASP B O 1
ATOM 2243 N N . THR B 1 24 ? -5.898 -8.211 -21.906 1 94.56 24 THR B N 1
ATOM 2244 C CA . THR B 1 24 ? -4.996 -8.586 -20.828 1 94.56 24 THR B CA 1
ATOM 2245 C C . THR B 1 24 ? -3.619 -8.953 -21.375 1 94.56 24 THR B C 1
ATOM 2247 O O . THR B 1 24 ? -2.605 -8.758 -20.703 1 94.56 24 THR B O 1
ATOM 2250 N N . ASN B 1 25 ? -3.553 -9.477 -22.656 1 96.44 25 ASN B N 1
ATOM 2251 C CA . ASN B 1 25 ? -2.262 -9.773 -23.266 1 96.44 25 ASN B CA 1
ATOM 2252 C C . ASN B 1 25 ? -1.445 -8.508 -23.484 1 96.44 25 ASN B C 1
ATOM 2254 O O . ASN B 1 25 ? -0.252 -8.469 -23.188 1 96.44 25 ASN B O 1
ATOM 2258 N N . ALA B 1 26 ? -2.104 -7.516 -24.016 1 95.62 26 ALA B N 1
ATOM 2259 C CA . ALA B 1 26 ? -1.427 -6.238 -24.234 1 95.62 26 ALA B CA 1
ATOM 2260 C C . ALA B 1 26 ? -0.952 -5.641 -22.906 1 95.62 26 ALA B C 1
ATOM 2262 O O . ALA B 1 26 ? 0.1 -5 -22.859 1 95.62 26 ALA B O 1
ATOM 2263 N N . ARG B 1 27 ? -1.692 -5.844 -21.906 1 96.19 27 ARG B N 1
ATOM 2264 C CA . ARG B 1 27 ? -1.333 -5.312 -20.594 1 96.19 27 ARG B CA 1
ATOM 2265 C C . ARG B 1 27 ? -0.112 -6.031 -20.031 1 96.19 27 ARG B C 1
ATOM 2267 O O . ARG B 1 27 ? 0.746 -5.41 -19.406 1 96.19 27 ARG B O 1
ATOM 2274 N N . LEU B 1 28 ? -0.083 -7.328 -20.203 1 97.62 28 LEU B N 1
ATOM 2275 C CA . LEU B 1 28 ? 1.128 -8.016 -19.781 1 97.62 28 LEU B CA 1
ATOM 2276 C C . LEU B 1 28 ? 2.338 -7.539 -20.562 1 97.62 28 LEU B C 1
ATOM 2278 O O . LEU B 1 28 ? 3.418 -7.344 -20.016 1 97.62 28 LEU B O 1
ATOM 2282 N N . ALA B 1 29 ? 2.174 -7.383 -21.891 1 98.19 29 ALA B N 1
ATOM 2283 C CA . ALA B 1 29 ? 3.273 -6.867 -22.703 1 98.19 29 ALA B CA 1
ATOM 2284 C C . ALA B 1 29 ? 3.758 -5.516 -22.172 1 98.19 29 ALA B C 1
ATOM 2286 O O . ALA B 1 29 ? 4.965 -5.277 -22.094 1 98.19 29 ALA B O 1
ATOM 2287 N N . ALA B 1 30 ? 2.842 -4.676 -21.828 1 98.06 30 ALA B N 1
ATOM 2288 C CA . ALA B 1 30 ? 3.178 -3.369 -21.266 1 98.06 30 ALA B CA 1
ATOM 2289 C C . ALA B 1 30 ? 3.896 -3.516 -19.922 1 98.06 30 ALA B C 1
ATOM 2291 O O . ALA B 1 30 ? 4.824 -2.76 -19.625 1 98.06 30 ALA B O 1
ATOM 2292 N N . ALA B 1 31 ? 3.451 -4.422 -19.125 1 98.62 31 ALA B N 1
ATOM 2293 C CA . ALA B 1 31 ? 4.09 -4.668 -17.844 1 98.62 31 ALA B CA 1
ATOM 2294 C C . ALA B 1 31 ? 5.535 -5.125 -18.031 1 98.62 31 ALA B C 1
ATOM 2296 O O . ALA B 1 31 ? 6.43 -4.691 -17.297 1 98.62 31 ALA B O 1
ATOM 2297 N N . VAL B 1 32 ? 5.742 -6.02 -18.953 1 98.88 32 VAL B N 1
ATOM 2298 C CA . VAL B 1 32 ? 7.086 -6.512 -19.25 1 98.88 32 VAL B CA 1
ATOM 2299 C C . VAL B 1 32 ? 7.977 -5.352 -19.688 1 98.88 32 VAL B C 1
ATOM 2301 O O . VAL B 1 32 ? 9.102 -5.207 -19.203 1 98.88 32 VAL B O 1
ATOM 2304 N N . ALA B 1 33 ? 7.469 -4.523 -20.594 1 98.69 33 ALA B N 1
ATOM 2305 C CA . ALA B 1 33 ? 8.219 -3.35 -21.031 1 98.69 33 ALA B CA 1
ATOM 2306 C C . ALA B 1 33 ? 8.508 -2.418 -19.859 1 98.69 33 ALA B C 1
ATOM 2308 O O . ALA B 1 33 ? 9.617 -1.89 -19.734 1 98.69 33 ALA B O 1
ATOM 2309 N N . HIS B 1 34 ? 7.527 -2.215 -19.062 1 98.06 34 HIS B N 1
ATOM 2310 C CA . HIS B 1 34 ? 7.664 -1.38 -17.875 1 98.06 34 HIS B CA 1
ATOM 2311 C C . HIS B 1 34 ? 8.773 -1.896 -16.953 1 98.06 34 HIS B C 1
ATOM 2313 O O . HIS B 1 34 ? 9.648 -1.132 -16.547 1 98.06 34 HIS B O 1
ATOM 2319 N N . LEU B 1 35 ? 8.742 -3.162 -16.672 1 98.62 35 LEU B N 1
ATOM 2320 C CA . LEU B 1 35 ? 9.742 -3.795 -15.812 1 98.62 35 LEU B CA 1
ATOM 2321 C C . LEU B 1 35 ? 11.141 -3.641 -16.406 1 98.62 35 LEU B C 1
ATOM 2323 O O . LEU B 1 35 ? 12.086 -3.291 -15.688 1 98.62 35 LEU B O 1
ATOM 2327 N N . ASN B 1 36 ? 11.25 -3.896 -17.688 1 98.62 36 ASN B N 1
ATOM 2328 C CA . ASN B 1 36 ? 12.539 -3.82 -18.359 1 98.62 36 ASN B CA 1
ATOM 2329 C C . ASN B 1 36 ? 13.109 -2.406 -18.312 1 98.62 36 ASN B C 1
ATOM 2331 O O . ASN B 1 36 ? 14.328 -2.221 -18.391 1 98.62 36 ASN B O 1
ATOM 2335 N N . ALA B 1 37 ? 12.258 -1.411 -18.125 1 96.31 37 ALA B N 1
ATOM 2336 C CA . ALA B 1 37 ? 12.68 -0.014 -18.203 1 96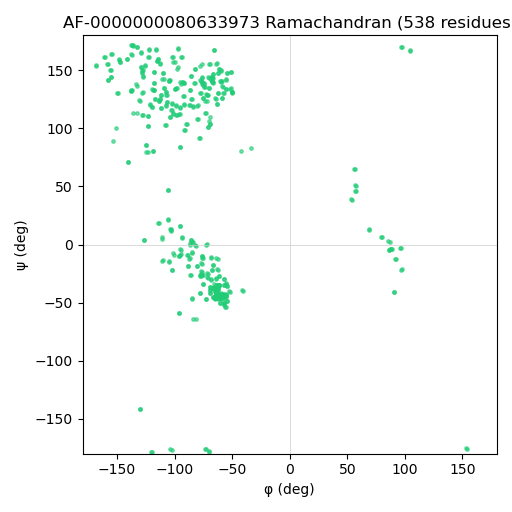.31 37 ALA B CA 1
ATOM 2337 C C . ALA B 1 37 ? 13.023 0.524 -16.812 1 96.31 37 ALA B C 1
ATOM 2339 O O . ALA B 1 37 ? 13.562 1.625 -16.688 1 96.31 37 ALA B O 1
ATOM 2340 N N . LEU B 1 38 ? 12.742 -0.221 -15.805 1 95.75 38 LEU B N 1
ATOM 2341 C CA . LEU B 1 38 ? 12.945 0.267 -14.453 1 95.75 38 LEU B CA 1
ATOM 2342 C C . LEU B 1 38 ? 14.438 0.431 -14.156 1 95.75 38 LEU B C 1
ATOM 2344 O O . LEU B 1 38 ? 15.25 -0.406 -14.555 1 95.75 38 LEU B O 1
ATOM 2348 N N . VAL B 1 39 ? 14.742 1.523 -13.422 1 93.38 39 VAL B N 1
ATOM 2349 C CA . VAL B 1 39 ? 16.078 1.796 -12.883 1 93.38 39 VAL B CA 1
ATOM 2350 C C . VAL B 1 39 ? 15.969 2.139 -11.398 1 93.38 39 VAL B C 1
ATOM 2352 O O . VAL B 1 39 ? 15.32 3.121 -11.023 1 93.38 39 VAL B O 1
ATOM 2355 N N . PRO B 1 40 ? 16.672 1.398 -10.555 1 95.38 40 PRO B N 1
ATOM 2356 C CA . PRO B 1 40 ? 17.422 0.178 -10.875 1 95.38 40 PRO B CA 1
ATOM 2357 C C . PRO B 1 40 ? 16.516 -0.957 -11.344 1 95.38 40 PRO B C 1
ATOM 2359 O O . PRO B 1 40 ? 15.32 -0.971 -11.023 1 95.38 40 PRO B O 1
ATOM 2362 N N . ARG B 1 41 ? 17.078 -1.843 -12.078 1 96.75 41 ARG B N 1
ATOM 2363 C CA . ARG B 1 41 ? 16.359 -3.049 -12.477 1 96.75 41 ARG B CA 1
ATOM 2364 C C . ARG B 1 41 ? 16.141 -3.977 -11.289 1 96.75 41 ARG B C 1
ATOM 2366 O O . ARG B 1 41 ? 17.047 -4.191 -10.484 1 96.75 41 ARG B O 1
ATOM 2373 N N . PRO B 1 42 ? 14.891 -4.508 -11.156 1 98.44 42 PRO B N 1
ATOM 2374 C CA . PRO B 1 42 ? 14.688 -5.496 -10.094 1 98.44 42 PRO B CA 1
ATOM 2375 C C . PRO B 1 42 ? 15.586 -6.723 -10.242 1 98.44 42 PRO B C 1
ATOM 2377 O O . PRO B 1 42 ? 15.945 -7.094 -11.367 1 98.44 42 PRO B O 1
ATOM 2380 N N . ASP B 1 43 ? 15.93 -7.301 -9.109 1 98.62 43 ASP B N 1
ATOM 2381 C CA . ASP B 1 43 ? 16.766 -8.492 -9.094 1 98.62 43 ASP B CA 1
ATOM 2382 C C . ASP B 1 43 ? 15.969 -9.734 -9.5 1 98.62 43 ASP B C 1
ATOM 2384 O O . ASP B 1 43 ? 16.531 -10.703 -10 1 98.62 43 ASP B O 1
ATOM 2388 N N . LEU B 1 44 ? 14.688 -9.688 -9.273 1 98.81 44 LEU B N 1
ATOM 2389 C CA . LEU B 1 44 ? 13.789 -10.828 -9.469 1 98.81 44 LEU B CA 1
ATOM 2390 C C . LEU B 1 44 ? 12.352 -10.352 -9.664 1 98.81 44 LEU B C 1
ATOM 2392 O O . LEU B 1 44 ? 11.93 -9.367 -9.055 1 98.81 44 LEU B O 1
ATOM 2396 N N . VAL B 1 45 ? 11.625 -11.016 -10.555 1 98.88 45 VAL B N 1
ATOM 2397 C CA . VAL B 1 45 ? 10.18 -10.812 -10.672 1 98.88 45 VAL B CA 1
ATOM 2398 C C . VAL B 1 45 ? 9.445 -12.023 -10.102 1 98.88 45 VAL B C 1
ATOM 2400 O O . VAL B 1 45 ? 9.719 -13.164 -10.492 1 98.88 45 VAL B O 1
ATOM 2403 N N . LEU B 1 46 ? 8.609 -11.812 -9.148 1 98.88 46 LEU B N 1
ATOM 2404 C CA . LEU B 1 46 ? 7.695 -12.836 -8.664 1 98.88 46 LEU B CA 1
ATOM 2405 C C . LEU B 1 46 ? 6.336 -12.719 -9.344 1 98.88 46 LEU B C 1
ATOM 2407 O O . LEU B 1 46 ? 5.68 -11.68 -9.25 1 98.88 46 LEU B O 1
ATOM 2411 N N . ILE B 1 47 ? 5.945 -13.68 -10.039 1 98.94 47 ILE B N 1
ATOM 2412 C CA . ILE B 1 47 ? 4.602 -13.742 -10.609 1 98.94 47 ILE B CA 1
ATOM 2413 C C . ILE B 1 47 ? 3.711 -14.609 -9.727 1 98.94 47 ILE B C 1
ATOM 2415 O O . ILE B 1 47 ? 3.855 -15.836 -9.695 1 98.94 47 ILE B O 1
ATOM 2419 N N . THR B 1 48 ? 2.719 -13.984 -9.062 1 98.75 48 THR B N 1
ATOM 2420 C CA . THR B 1 48 ? 2.074 -14.656 -7.938 1 98.75 48 THR B CA 1
ATOM 2421 C C . THR B 1 48 ? 0.682 -15.141 -8.328 1 98.75 48 THR B C 1
ATOM 2423 O O . THR B 1 48 ? -0.287 -14.914 -7.598 1 98.75 48 THR B O 1
ATOM 2426 N N . GLY B 1 49 ? 0.557 -15.773 -9.453 1 98.31 49 GLY B N 1
ATOM 2427 C CA . GLY B 1 49 ? -0.586 -16.625 -9.766 1 98.31 49 GLY B CA 1
ATOM 2428 C C . GLY B 1 49 ? -1.563 -15.969 -10.727 1 98.31 49 GLY B C 1
ATOM 2429 O O . GLY B 1 49 ? -1.438 -14.789 -11.047 1 98.31 49 GLY B O 1
ATOM 2430 N N . ASP B 1 50 ? -2.502 -16.859 -11.266 1 97.75 50 ASP B N 1
ATOM 2431 C CA . ASP B 1 50 ? -3.471 -16.484 -12.297 1 97.75 50 ASP B CA 1
ATOM 2432 C C . ASP B 1 50 ? -2.775 -15.938 -13.539 1 97.75 50 ASP B C 1
ATOM 2434 O O . ASP B 1 50 ? -3.107 -14.852 -14.016 1 97.75 50 ASP B O 1
ATOM 2438 N N . LEU B 1 51 ? -1.805 -16.734 -13.961 1 98.06 51 LEU B N 1
ATOM 2439 C CA . LEU B 1 51 ? -1.018 -16.375 -15.133 1 98.06 51 LEU B CA 1
ATOM 2440 C C . LEU B 1 51 ? -1.879 -16.375 -16.391 1 98.06 51 LEU B C 1
ATOM 2442 O O . LEU B 1 51 ? -1.719 -15.523 -17.266 1 98.06 51 LEU B O 1
ATOM 2446 N N . VAL B 1 52 ? -2.779 -17.328 -16.422 1 96.5 52 VAL B N 1
ATOM 2447 C CA . VAL B 1 52 ? -3.689 -17.422 -17.547 1 96.5 52 VAL B CA 1
ATOM 2448 C C . VAL B 1 52 ? -5.125 -17.203 -17.078 1 96.5 52 VAL B C 1
ATOM 2450 O O . VAL B 1 52 ? -5.387 -17.125 -15.875 1 96.5 52 VAL B O 1
ATOM 2453 N N . ASN B 1 53 ? -6.078 -17 -18.031 1 93.31 53 ASN B N 1
ATOM 2454 C CA . ASN B 1 53 ? -7.457 -16.641 -17.703 1 93.31 53 ASN B CA 1
ATOM 2455 C C . ASN B 1 53 ? -8.297 -17.891 -17.406 1 93.31 53 ASN B C 1
ATOM 2457 O O . ASN B 1 53 ? -9.227 -17.828 -16.609 1 93.31 53 ASN B O 1
ATOM 2461 N N . GLY B 1 54 ? -8.297 -18.875 -18.062 1 85.44 54 GLY B N 1
ATOM 2462 C CA . GLY B 1 54 ? -8.953 -20.172 -17.984 1 85.44 54 GLY B CA 1
ATOM 2463 C C . GLY B 1 54 ? -8.148 -21.297 -18.625 1 85.44 54 GLY B C 1
ATOM 2464 O O . GLY B 1 54 ? -7.613 -21.125 -19.719 1 85.44 54 GLY B O 1
ATOM 2465 N N . PRO B 1 55 ? -7.473 -22.062 -17.828 1 79.19 55 PRO B N 1
ATOM 2466 C CA . PRO B 1 55 ? -6.512 -23 -18.438 1 79.19 55 PRO B CA 1
ATOM 2467 C C . PRO B 1 55 ? -7.055 -23.688 -19.672 1 79.19 55 PRO B C 1
ATOM 2469 O O . PRO B 1 55 ? -7.594 -24.797 -19.594 1 79.19 55 PRO B O 1
ATOM 2472 N N . LYS B 1 56 ? -6.965 -22.891 -20.766 1 85.31 56 LYS B N 1
ATOM 2473 C CA . LYS B 1 56 ? -7.434 -23.344 -22.078 1 85.31 56 LYS B CA 1
ATOM 2474 C C . LYS B 1 56 ? -6.27 -23.484 -23.047 1 85.31 56 LYS B C 1
ATOM 2476 O O . LYS B 1 56 ? -5.199 -22.906 -22.844 1 85.31 56 LYS B O 1
ATOM 2481 N N . PRO B 1 57 ? -6.523 -24.266 -24.062 1 89.88 57 PRO B N 1
ATOM 2482 C CA . PRO B 1 57 ? -5.473 -24.422 -25.078 1 89.88 57 PRO B CA 1
ATOM 2483 C C . PRO B 1 57 ? -5.004 -23.094 -25.656 1 89.88 57 PRO B C 1
ATOM 2485 O O . PRO B 1 57 ? -5.824 -22.203 -25.922 1 89.88 57 PRO B O 1
ATOM 2488 N N . GLY B 1 58 ? -3.705 -22.938 -25.75 1 95.31 58 GLY B N 1
ATOM 2489 C CA . GLY B 1 58 ? -3.131 -21.75 -26.359 1 95.31 58 GLY B CA 1
ATOM 2490 C C . GLY B 1 58 ? -2.732 -20.688 -25.359 1 95.31 58 GLY B C 1
ATOM 2491 O O . GLY B 1 58 ? -1.934 -19.797 -25.672 1 95.31 58 GLY B O 1
ATOM 2492 N N . GLU B 1 59 ? -3.271 -20.688 -24.203 1 96.56 59 GLU B N 1
ATOM 2493 C CA . GLU B 1 59 ? -3.018 -19.641 -23.234 1 96.56 59 GLU B CA 1
ATOM 2494 C C . GLU B 1 59 ? -1.587 -19.703 -22.703 1 96.56 59 GLU B C 1
ATOM 2496 O O . GLU B 1 59 ? -0.931 -18.672 -22.547 1 96.56 59 GLU B O 1
ATOM 2501 N N . TYR B 1 60 ? -1.079 -20.875 -22.484 1 97.5 60 TYR B N 1
ATOM 2502 C CA . TYR B 1 60 ? 0.266 -21 -21.938 1 97.5 60 TYR B CA 1
ATOM 2503 C C . TYR B 1 60 ? 1.319 -20.703 -23 1 97.5 60 TYR B C 1
ATOM 2505 O O . TYR B 1 60 ? 2.395 -20.188 -22.688 1 97.5 60 TYR B O 1
ATOM 2513 N N . GLU B 1 61 ? 1.018 -21.062 -24.234 1 97.12 61 GLU B N 1
ATOM 2514 C CA . GLU B 1 61 ? 1.899 -20.641 -25.312 1 97.12 61 GLU B CA 1
ATOM 2515 C C . GLU B 1 61 ? 1.96 -19.109 -25.422 1 97.12 61 GLU B C 1
ATOM 2517 O O . GLU B 1 61 ? 3.039 -18.547 -25.594 1 97.12 61 GLU B O 1
ATOM 2522 N N . ALA B 1 62 ? 0.771 -18.5 -25.344 1 97.25 62 ALA B N 1
ATOM 2523 C CA . ALA B 1 62 ? 0.717 -17.031 -25.344 1 97.25 62 ALA B CA 1
ATOM 2524 C C . ALA B 1 62 ? 1.486 -16.453 -24.172 1 97.25 62 ALA B C 1
ATOM 2526 O O . ALA B 1 62 ? 2.219 -15.477 -24.328 1 97.25 62 ALA B O 1
ATOM 2527 N N . LEU B 1 63 ? 1.325 -17.062 -23.031 1 98.06 63 LEU B N 1
ATOM 2528 C CA . LEU B 1 63 ? 2.035 -16.641 -21.828 1 98.06 63 LEU B CA 1
ATOM 2529 C C . LEU B 1 63 ? 3.543 -16.656 -22.047 1 98.06 63 LEU B C 1
ATOM 2531 O O . LEU B 1 63 ? 4.234 -15.68 -21.766 1 98.06 63 LEU B O 1
ATOM 2535 N N . SER B 1 64 ? 4.031 -17.781 -22.531 1 98 64 SER B N 1
ATOM 2536 C CA . SER B 1 64 ? 5.461 -17.938 -22.781 1 98 64 SER B CA 1
ATOM 2537 C C . SER B 1 64 ? 5.973 -16.859 -23.734 1 98 64 SER B C 1
ATOM 2539 O O . SER B 1 64 ? 7.02 -16.25 -23.484 1 98 64 SER B O 1
ATOM 2541 N N . ALA B 1 65 ? 5.242 -16.625 -24.766 1 98.12 65 ALA B N 1
ATOM 2542 C CA . ALA B 1 65 ? 5.633 -15.625 -25.75 1 98.12 65 ALA B CA 1
ATOM 2543 C C . ALA B 1 65 ? 5.684 -14.234 -25.141 1 98.12 65 ALA B C 1
ATOM 2545 O O . ALA B 1 65 ? 6.59 -13.453 -25.438 1 98.12 65 ALA B O 1
ATOM 2546 N N . LEU B 1 66 ? 4.727 -13.914 -24.328 1 98.38 66 LEU B N 1
ATOM 2547 C CA . LEU B 1 66 ? 4.613 -12.586 -23.75 1 98.38 66 LEU B CA 1
ATOM 2548 C C . LEU B 1 66 ? 5.711 -12.359 -22.703 1 98.38 66 LEU B C 1
ATOM 2550 O O . LEU B 1 66 ? 6.141 -11.227 -22.484 1 98.38 66 LEU B O 1
ATOM 2554 N N . LEU B 1 67 ? 6.195 -13.43 -22.047 1 98.62 67 LEU B N 1
ATOM 2555 C CA . LEU B 1 67 ? 7.203 -13.305 -21 1 98.62 67 LEU B CA 1
ATOM 2556 C C . LEU B 1 67 ? 8.609 -13.352 -21.594 1 98.62 67 LEU B C 1
ATOM 2558 O O . LEU B 1 67 ? 9.578 -12.977 -20.938 1 98.62 67 LEU B O 1
ATOM 2562 N N . GLU B 1 68 ? 8.719 -13.844 -22.781 1 98.31 68 GLU B N 1
ATOM 2563 C CA . GLU B 1 68 ? 10.016 -14.07 -23.406 1 98.31 68 GLU B CA 1
ATOM 2564 C C . GLU B 1 68 ? 10.875 -12.805 -23.375 1 98.31 68 GLU B C 1
ATOM 2566 O O . GLU B 1 68 ? 12.062 -12.859 -23.062 1 98.31 68 GLU B O 1
ATOM 2571 N N . PRO B 1 69 ? 10.297 -11.609 -23.609 1 98.75 69 PRO B N 1
ATOM 2572 C CA . PRO B 1 69 ? 11.125 -10.398 -23.641 1 98.75 69 PRO B CA 1
ATOM 2573 C C . PRO B 1 69 ? 11.531 -9.93 -22.25 1 98.75 69 PRO B C 1
ATOM 2575 O O . PRO B 1 69 ? 12.32 -8.992 -22.109 1 98.75 69 PRO B O 1
ATOM 2578 N N . LEU B 1 70 ? 10.984 -10.484 -21.203 1 98.75 70 LEU B N 1
ATOM 2579 C CA . LEU B 1 70 ? 11.336 -10.062 -19.844 1 98.75 70 LEU B CA 1
ATOM 2580 C C . LEU B 1 70 ? 12.805 -10.336 -19.562 1 98.75 70 LEU B C 1
ATOM 2582 O O . LEU B 1 70 ? 13.242 -11.492 -19.547 1 98.75 70 LEU B O 1
ATOM 2586 N N . ALA B 1 71 ? 13.57 -9.289 -19.234 1 98.5 71 ALA B N 1
ATOM 2587 C CA . ALA B 1 71 ? 15.016 -9.375 -19.094 1 98.5 71 ALA B CA 1
ATOM 2588 C C . ALA B 1 71 ? 15.406 -9.75 -17.672 1 98.5 71 ALA B C 1
ATOM 2590 O O . ALA B 1 71 ? 16.578 -10.031 -17.391 1 98.5 71 ALA B O 1
ATOM 2591 N N . ILE B 1 72 ? 14.5 -9.758 -16.812 1 98.62 72 ILE B N 1
ATOM 2592 C CA . ILE B 1 72 ? 14.727 -10.023 -15.391 1 98.62 72 ILE B CA 1
ATOM 2593 C C . ILE B 1 72 ? 14.367 -11.469 -15.062 1 98.62 72 ILE B C 1
ATOM 2595 O O . ILE B 1 72 ? 13.328 -11.969 -15.508 1 98.62 72 ILE B O 1
ATOM 2599 N N . PRO B 1 73 ? 15.242 -12.188 -14.305 1 98.19 73 PRO B N 1
ATOM 2600 C CA . PRO B 1 73 ? 14.805 -13.516 -13.875 1 98.19 73 PRO B CA 1
ATOM 2601 C C . PRO B 1 73 ? 13.469 -13.484 -13.141 1 98.19 73 PRO B C 1
ATOM 2603 O O . PRO B 1 73 ? 13.164 -12.516 -12.445 1 98.19 73 PRO B O 1
ATOM 2606 N N . PHE B 1 74 ? 12.695 -14.586 -13.32 1 98.62 74 PHE B N 1
ATOM 2607 C CA . PHE B 1 74 ? 11.398 -14.594 -12.648 1 98.62 74 PHE B CA 1
ATOM 2608 C C . PHE B 1 74 ? 11.07 -15.977 -12.109 1 98.62 74 PHE B C 1
ATOM 2610 O O . PHE B 1 74 ? 11.719 -16.969 -12.477 1 98.62 74 PHE B O 1
ATOM 2617 N N . ARG B 1 75 ? 10.172 -16.016 -11.164 1 98.69 75 ARG B N 1
ATOM 2618 C CA . ARG B 1 75 ? 9.555 -17.203 -10.586 1 98.69 75 ARG B CA 1
ATOM 2619 C C . ARG B 1 75 ? 8.031 -17.094 -10.617 1 98.69 75 ARG B C 1
ATOM 2621 O O . ARG B 1 75 ? 7.484 -15.992 -10.609 1 98.69 75 ARG B O 1
ATOM 2628 N N . VAL B 1 76 ? 7.359 -18.266 -10.719 1 98.44 76 VAL B N 1
ATOM 2629 C CA . VAL B 1 76 ? 5.902 -18.219 -10.789 1 98.44 76 VAL B CA 1
ATOM 2630 C C . VAL B 1 76 ? 5.309 -19.188 -9.758 1 98.44 76 VAL B C 1
ATOM 2632 O O . VAL B 1 76 ? 5.961 -20.141 -9.352 1 98.44 76 VAL B O 1
ATOM 2635 N N . LEU B 1 77 ? 4.148 -18.906 -9.32 1 96.88 77 LEU B N 1
ATOM 2636 C CA . LEU B 1 77 ? 3.252 -19.828 -8.633 1 96.88 77 LEU B CA 1
ATOM 2637 C C . LEU B 1 77 ? 1.891 -19.875 -9.312 1 96.88 77 LEU B C 1
ATOM 2639 O O . LEU B 1 77 ? 1.525 -18.953 -10.047 1 96.88 77 LEU B O 1
ATOM 2643 N N . PRO B 1 78 ? 1.227 -21.016 -9.125 1 98.31 78 PRO B N 1
ATOM 2644 C CA . PRO B 1 78 ? -0.119 -21.078 -9.703 1 98.31 78 PRO B CA 1
ATOM 2645 C C . PRO B 1 78 ? -1.146 -20.297 -8.891 1 98.31 78 PRO B C 1
ATOM 2647 O O . PRO B 1 78 ? -1.014 -20.172 -7.668 1 98.31 78 PRO B O 1
ATOM 2650 N N . GLY B 1 79 ? -2.039 -19.688 -9.523 1 98.19 79 GLY B N 1
ATOM 2651 C CA . GLY B 1 79 ? -3.299 -19.266 -8.938 1 98.19 79 GLY B CA 1
ATOM 2652 C C . GLY B 1 79 ? -4.465 -20.156 -9.312 1 98.19 79 GLY B C 1
ATOM 2653 O O . GLY B 1 79 ? -4.281 -21.188 -9.961 1 98.19 79 GLY B O 1
ATOM 2654 N N . ASN B 1 80 ? -5.664 -19.844 -8.906 1 97 80 ASN B N 1
ATOM 2655 C CA . ASN B 1 80 ? -6.816 -20.719 -9.086 1 97 80 ASN B CA 1
ATOM 2656 C C . ASN B 1 80 ? -7.191 -20.844 -10.555 1 97 80 ASN B C 1
ATOM 2658 O O . ASN B 1 80 ? -7.914 -21.781 -10.938 1 97 80 ASN B O 1
ATOM 2662 N N . HIS B 1 81 ? -6.656 -20.047 -11.461 1 96.19 81 HIS B N 1
ATOM 2663 C CA . HIS B 1 81 ? -6.934 -20.141 -12.891 1 96.19 81 HIS B CA 1
ATOM 2664 C C . HIS B 1 81 ? -5.875 -20.969 -13.602 1 96.19 81 HIS B C 1
ATOM 2666 O O . HIS B 1 81 ? -6.016 -21.281 -14.781 1 96.19 81 HIS B O 1
ATOM 2672 N N . ASP B 1 82 ? -4.902 -21.375 -12.898 1 97.19 82 ASP B N 1
ATOM 2673 C CA . ASP B 1 82 ? -3.76 -22.031 -13.523 1 97.19 82 ASP B CA 1
ATOM 2674 C C . ASP B 1 82 ? -3.844 -23.547 -13.359 1 97.19 82 ASP B C 1
ATOM 2676 O O . ASP B 1 82 ? -4.527 -24.047 -12.461 1 97.19 82 ASP B O 1
ATOM 2680 N N . ASP B 1 83 ? -3.158 -24.203 -14.25 1 97 83 ASP B N 1
ATOM 2681 C CA . ASP B 1 83 ? -3.021 -25.656 -14.211 1 97 83 ASP B CA 1
ATOM 2682 C C . ASP B 1 83 ? -1.585 -26.062 -13.898 1 97 83 ASP B C 1
ATOM 2684 O O . ASP B 1 83 ? -0.648 -25.625 -14.57 1 97 83 ASP B O 1
ATOM 2688 N N . ARG B 1 84 ? -1.417 -26.922 -12.914 1 97.44 84 ARG B N 1
ATOM 2689 C CA . ARG B 1 84 ? -0.085 -27.312 -12.461 1 97.44 84 ARG B CA 1
ATOM 2690 C C . ARG B 1 84 ? 0.695 -28 -13.57 1 97.44 84 ARG B C 1
ATOM 2692 O O . ARG B 1 84 ? 1.881 -27.734 -13.766 1 97.44 84 ARG B O 1
ATOM 2699 N N . ALA B 1 85 ? 0.034 -28.891 -14.219 1 96.44 85 ALA B N 1
ATOM 2700 C CA . ALA B 1 85 ? 0.714 -29.672 -15.258 1 96.44 85 ALA B CA 1
ATOM 2701 C C . ALA B 1 85 ? 1.164 -28.766 -16.406 1 96.44 85 ALA B C 1
ATOM 2703 O O . ALA B 1 85 ? 2.27 -28.922 -16.922 1 96.44 85 ALA B O 1
ATOM 2704 N N . GLU B 1 86 ? 0.317 -27.859 -16.812 1 96.69 86 GLU B N 1
ATOM 2705 C CA . GLU B 1 86 ? 0.66 -26.953 -17.906 1 96.69 86 GLU B CA 1
ATOM 2706 C C . GLU B 1 86 ? 1.79 -26 -17.484 1 96.69 86 GLU B C 1
ATOM 2708 O O . GLU B 1 86 ? 2.652 -25.672 -18.312 1 96.69 86 GLU B O 1
ATOM 2713 N N . LEU B 1 87 ? 1.792 -25.547 -16.234 1 97.44 87 LEU B N 1
ATOM 2714 C CA . LEU B 1 87 ? 2.883 -24.703 -15.758 1 97.44 87 LEU B CA 1
ATOM 27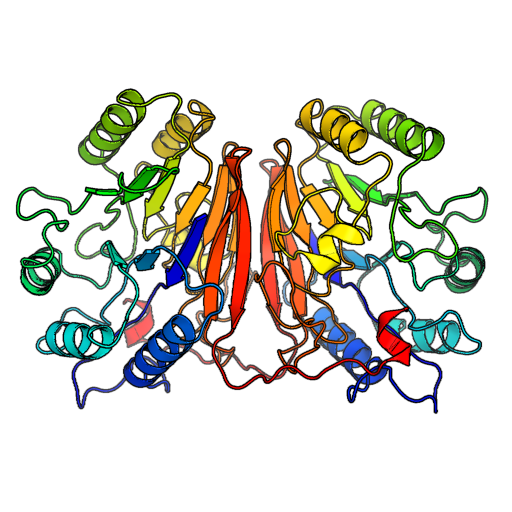15 C C . LEU B 1 87 ? 4.199 -25.484 -15.75 1 97.44 87 LEU B C 1
ATOM 2717 O O . LEU B 1 87 ? 5.238 -24.938 -16.141 1 97.44 87 LEU B O 1
ATOM 2721 N N . ARG B 1 88 ? 4.168 -26.766 -15.328 1 97.5 88 ARG B N 1
ATOM 2722 C CA . ARG B 1 88 ? 5.355 -27.609 -15.383 1 97.5 88 ARG B CA 1
ATOM 2723 C C . ARG B 1 88 ? 5.898 -27.703 -16.812 1 97.5 88 ARG B C 1
ATOM 2725 O O . ARG B 1 88 ? 7.102 -27.547 -17.031 1 97.5 88 ARG B O 1
ATOM 2732 N N . ARG B 1 89 ? 4.973 -27.906 -17.688 1 96.31 89 ARG B N 1
ATOM 2733 C CA . ARG B 1 89 ? 5.379 -28.031 -19.078 1 96.31 89 ARG B CA 1
ATOM 2734 C C . ARG B 1 89 ? 5.953 -26.719 -19.594 1 96.31 89 ARG B C 1
ATOM 2736 O O . ARG B 1 89 ? 7.008 -26.719 -20.234 1 96.31 89 ARG B O 1
ATOM 2743 N N . THR B 1 90 ? 5.297 -25.672 -19.328 1 96.75 90 THR B N 1
ATOM 2744 C CA . THR B 1 90 ? 5.66 -24.344 -19.844 1 96.75 90 THR B CA 1
ATOM 2745 C C . THR B 1 90 ? 7.031 -23.922 -19.328 1 96.75 90 THR B C 1
ATOM 2747 O O . THR B 1 90 ? 7.816 -23.328 -20.062 1 96.75 90 THR B O 1
ATOM 2750 N N . PHE B 1 91 ? 7.281 -24.297 -18.047 1 97.38 91 PHE B N 1
ATOM 2751 C CA . PHE B 1 91 ? 8.508 -23.781 -17.438 1 97.38 91 PHE B CA 1
ATOM 2752 C C . PHE B 1 91 ? 9.477 -24.922 -17.156 1 97.38 91 PHE B C 1
ATOM 2754 O O . PHE B 1 91 ? 10.352 -24.797 -16.281 1 97.38 91 PHE B O 1
ATOM 2761 N N . ALA B 1 92 ? 9.352 -26.047 -17.734 1 95.44 92 ALA B N 1
ATOM 2762 C CA . ALA B 1 92 ? 10.195 -27.234 -17.547 1 95.44 92 ALA B CA 1
ATOM 2763 C C . ALA B 1 92 ? 11.664 -26.891 -17.797 1 95.44 92 ALA B C 1
ATOM 2765 O O . ALA B 1 92 ? 12.547 -27.391 -17.078 1 95.44 92 ALA B O 1
ATOM 2766 N N . GLY B 1 93 ? 12.008 -26.031 -18.672 1 92.56 93 GLY B N 1
ATOM 2767 C CA . GLY B 1 93 ? 13.383 -25.75 -19.062 1 92.56 93 GLY B CA 1
ATOM 2768 C C . GLY B 1 93 ? 14.055 -24.719 -18.172 1 92.56 93 GLY B C 1
ATOM 2769 O O . GLY B 1 93 ? 15.258 -24.469 -18.297 1 92.56 93 GLY B O 1
ATOM 2770 N N . THR B 1 94 ? 13.398 -24.219 -17.219 1 91.56 94 THR B N 1
ATOM 2771 C CA . THR B 1 94 ? 13.922 -23.094 -16.438 1 91.56 94 THR B CA 1
ATOM 2772 C C . THR B 1 94 ? 14.805 -23.609 -15.305 1 91.56 94 THR B C 1
ATOM 2774 O O . THR B 1 94 ? 15.625 -22.859 -14.766 1 91.56 94 THR B O 1
ATOM 2777 N N . GLY B 1 95 ? 14.555 -24.828 -14.852 1 93.44 95 GLY B N 1
ATOM 2778 C CA . GLY B 1 95 ? 15.375 -25.438 -13.828 1 93.44 95 GLY B CA 1
ATOM 2779 C C . GLY B 1 95 ? 14.852 -25.203 -12.422 1 93.44 95 GLY B C 1
ATOM 2780 O O . GLY B 1 95 ? 15.305 -25.844 -11.469 1 93.44 95 GLY B O 1
ATOM 2781 N N . TRP B 1 96 ? 13.922 -24.297 -12.289 1 94.94 96 TRP B N 1
ATOM 2782 C CA . TRP B 1 96 ? 13.484 -24 -10.93 1 94.94 96 TRP B CA 1
ATOM 2783 C C . TRP B 1 96 ? 12.062 -24.5 -10.688 1 94.94 96 TRP B C 1
ATOM 2785 O O . TRP B 1 96 ? 11.609 -24.578 -9.547 1 94.94 96 TRP B O 1
ATOM 2795 N N . MET B 1 97 ? 11.336 -24.859 -11.688 1 96.75 97 MET B N 1
ATOM 2796 C CA . MET B 1 97 ? 9.977 -25.391 -11.586 1 96.75 97 MET B CA 1
ATOM 2797 C C . MET B 1 97 ? 9.992 -26.844 -11.102 1 96.75 97 MET B C 1
ATOM 2799 O O . MET B 1 97 ? 10.656 -27.688 -11.703 1 96.75 97 MET B O 1
ATOM 2803 N N . PRO B 1 98 ? 9.227 -27.062 -10.023 1 96.56 98 PRO B N 1
ATOM 2804 C CA . PRO B 1 98 ? 9.133 -28.469 -9.617 1 96.56 98 PRO B CA 1
ATOM 2805 C C . PRO B 1 98 ? 8.484 -29.344 -10.68 1 96.56 98 PRO B C 1
ATOM 2807 O O . PRO B 1 98 ? 7.383 -29.047 -11.156 1 96.56 98 PRO B O 1
ATOM 2810 N N . MET B 1 99 ? 9.102 -30.422 -10.992 1 96.25 99 MET B N 1
ATOM 2811 C CA . MET B 1 99 ? 8.633 -31.25 -12.102 1 96.25 99 MET B CA 1
ATOM 2812 C C . MET B 1 99 ? 7.863 -32.469 -11.586 1 96.25 99 MET B C 1
ATOM 2814 O O . MET B 1 99 ? 7.234 -33.188 -12.367 1 96.25 99 MET B O 1
ATOM 2818 N N . ASP B 1 100 ? 7.898 -32.625 -10.258 1 94.25 100 ASP B N 1
ATOM 2819 C CA . ASP B 1 100 ? 7.199 -33.75 -9.648 1 94.25 100 ASP B CA 1
ATOM 2820 C C . ASP B 1 100 ? 6.461 -33.312 -8.383 1 94.25 100 ASP B C 1
ATOM 2822 O O . ASP B 1 100 ? 6.582 -32.188 -7.949 1 94.25 100 ASP B O 1
ATOM 2826 N N . GLY B 1 101 ? 5.531 -34.156 -7.926 1 94.44 101 GLY B N 1
ATOM 2827 C CA . GLY B 1 101 ? 4.805 -33.875 -6.699 1 94.44 101 GLY B CA 1
ATOM 2828 C C . GLY B 1 101 ? 3.463 -33.219 -6.941 1 94.44 101 GLY B C 1
ATOM 2829 O O . GLY B 1 101 ? 3.168 -32.781 -8.055 1 94.44 101 GLY B O 1
ATOM 2830 N N . PRO B 1 102 ? 2.744 -33.156 -5.902 1 97 102 PRO B N 1
ATOM 2831 C CA . PRO B 1 102 ? 1.368 -32.688 -6.043 1 97 102 PRO B CA 1
ATOM 2832 C C . PRO B 1 102 ? 1.276 -31.156 -6.105 1 97 102 PRO B C 1
ATOM 2834 O O . PRO B 1 102 ? 0.248 -30.609 -6.516 1 97 102 PRO B O 1
ATOM 2837 N N . PHE B 1 103 ? 2.338 -30.516 -5.652 1 98.19 103 PHE B N 1
ATOM 2838 C CA . PHE B 1 103 ? 2.307 -29.047 -5.582 1 98.19 103 PHE B CA 1
ATOM 2839 C C . PHE B 1 103 ? 3.531 -28.453 -6.262 1 98.19 103 PHE B C 1
ATOM 2841 O O . PHE B 1 103 ? 4.484 -29.172 -6.582 1 98.19 103 PHE B O 1
ATOM 2848 N N . LEU B 1 104 ? 3.471 -27.156 -6.527 1 98.12 104 LEU B N 1
ATOM 2849 C CA . LEU B 1 104 ? 4.555 -26.469 -7.227 1 98.12 104 LEU B CA 1
ATOM 2850 C C . LEU B 1 104 ? 5.359 -25.609 -6.27 1 98.12 104 LEU B C 1
ATOM 2852 O O . LEU B 1 104 ? 5.988 -24.625 -6.688 1 98.12 104 LEU B O 1
ATOM 2856 N N . HIS B 1 105 ? 5.324 -25.875 -4.945 1 97.44 105 HIS B N 1
ATOM 2857 C CA . HIS B 1 105 ? 6.133 -25.125 -3.992 1 97.44 105 HIS B CA 1
ATOM 2858 C C . HIS B 1 105 ? 7.609 -25.172 -4.371 1 97.44 105 HIS B C 1
ATOM 2860 O O . HIS B 1 105 ? 8.109 -26.203 -4.832 1 97.44 105 HIS B O 1
ATOM 2866 N N . HIS B 1 106 ? 8.312 -24.109 -4.195 1 97.94 106 HIS B N 1
ATOM 2867 C CA . HIS B 1 106 ? 9.758 -24.125 -4.371 1 97.94 106 HIS B CA 1
ATOM 2868 C C . HIS B 1 106 ? 10.414 -22.938 -3.662 1 97.94 106 HIS B C 1
ATOM 2870 O O . HIS B 1 106 ? 9.727 -22 -3.24 1 97.94 106 HIS B O 1
ATOM 2876 N N . ALA B 1 107 ? 11.68 -23.016 -3.418 1 98 107 ALA B N 1
ATOM 2877 C CA . ALA B 1 107 ? 12.445 -22 -2.695 1 98 107 ALA B CA 1
ATOM 2878 C C . ALA B 1 107 ? 13.383 -21.25 -3.633 1 98 107 ALA B C 1
ATOM 2880 O O . ALA B 1 107 ? 13.984 -21.844 -4.531 1 98 107 ALA B O 1
ATOM 2881 N N . VAL B 1 108 ? 13.406 -19.984 -3.514 1 98.19 108 VAL B N 1
ATOM 2882 C CA . VAL B 1 108 ? 14.414 -19.141 -4.145 1 98.19 108 VAL B CA 1
ATOM 2883 C C . VAL B 1 108 ? 15.508 -18.781 -3.135 1 98.19 108 VAL B C 1
ATOM 2885 O O . VAL B 1 108 ? 15.25 -18.094 -2.152 1 98.19 108 VAL B O 1
ATOM 2888 N N . GLU B 1 109 ? 16.719 -19.141 -3.379 1 96.56 109 GLU B N 1
ATOM 2889 C CA . GLU B 1 109 ? 17.75 -19.062 -2.344 1 96.56 109 GLU B CA 1
ATOM 2890 C C . GLU B 1 109 ? 18.953 -18.266 -2.83 1 96.56 109 GLU B C 1
ATOM 2892 O O . GLU B 1 109 ? 19.953 -18.141 -2.109 1 96.56 109 GLU B O 1
ATOM 2897 N N . ALA B 1 110 ? 18.859 -17.719 -4.008 1 95.31 110 ALA B N 1
ATOM 2898 C CA . ALA B 1 110 ? 20.016 -17.125 -4.664 1 95.31 110 ALA B CA 1
ATOM 2899 C C . ALA B 1 110 ? 20.25 -15.695 -4.156 1 95.31 110 ALA B C 1
ATOM 2901 O O . ALA B 1 110 ? 21.219 -15.047 -4.555 1 95.31 110 ALA B O 1
ATOM 2902 N N . PHE B 1 111 ? 19.453 -15.18 -3.271 1 95.69 111 PHE B N 1
ATOM 2903 C CA . PHE B 1 111 ? 19.5 -13.789 -2.84 1 95.69 111 PHE B CA 1
ATOM 2904 C C . PHE B 1 111 ? 19.703 -13.695 -1.331 1 95.69 111 PHE B C 1
ATOM 2906 O O . PHE B 1 111 ? 19.641 -14.711 -0.628 1 95.69 111 PHE B O 1
ATOM 2913 N N . PRO B 1 112 ? 20.016 -12.469 -0.83 1 94.5 112 PRO B N 1
ATOM 2914 C CA . PRO B 1 112 ? 20.125 -12.305 0.622 1 94.5 112 PRO B CA 1
ATOM 2915 C C . PRO B 1 112 ? 18.859 -12.703 1.362 1 94.5 112 PRO B C 1
ATOM 2917 O O . PRO B 1 112 ? 18.922 -13.266 2.459 1 94.5 112 PRO B O 1
ATOM 2920 N N . VAL B 1 113 ? 17.812 -12.461 0.771 1 97.12 113 VAL B N 1
ATOM 2921 C CA . VAL B 1 113 ? 16.547 -12.914 1.336 1 97.12 113 VAL B CA 1
ATOM 2922 C C . VAL B 1 113 ? 16.109 -14.211 0.649 1 97.12 113 VAL B C 1
ATOM 2924 O O . VAL B 1 113 ? 16.281 -14.367 -0.562 1 97.12 113 VAL B O 1
ATOM 2927 N N . ARG B 1 114 ? 15.68 -15.133 1.495 1 97.81 114 ARG B N 1
ATOM 2928 C CA . ARG B 1 114 ? 15.07 -16.359 0.99 1 97.81 114 ARG B CA 1
ATOM 2929 C C . ARG B 1 114 ? 13.602 -16.141 0.658 1 97.81 114 ARG B C 1
ATOM 2931 O O . ARG B 1 114 ? 12.898 -15.414 1.37 1 97.81 114 ARG B O 1
ATOM 2938 N N . ILE B 1 115 ? 13.148 -16.719 -0.465 1 98.69 115 ILE B N 1
ATOM 2939 C CA . ILE B 1 115 ? 11.734 -16.625 -0.819 1 98.69 115 ILE B CA 1
ATOM 2940 C C . ILE B 1 115 ? 11.148 -18.031 -0.94 1 98.69 115 ILE B C 1
ATOM 2942 O O . ILE B 1 115 ? 11.648 -18.859 -1.704 1 98.69 115 ILE B O 1
ATOM 2946 N N . LEU B 1 116 ? 10.172 -18.297 -0.158 1 98.81 116 LEU B N 1
ATOM 2947 C CA . LEU B 1 116 ? 9.438 -19.562 -0.259 1 98.81 116 LEU B CA 1
ATOM 2948 C C . LEU B 1 116 ? 8.117 -19.359 -0.994 1 98.81 116 LEU B C 1
ATOM 2950 O O . LEU B 1 116 ? 7.234 -18.656 -0.509 1 98.81 116 LEU B O 1
ATOM 2954 N N . MET B 1 117 ? 8.039 -19.953 -2.174 1 98.69 117 MET B N 1
ATOM 2955 C CA . MET B 1 117 ? 6.855 -19.906 -3.031 1 98.69 117 MET B CA 1
ATOM 2956 C C . MET B 1 117 ? 5.895 -21.031 -2.682 1 98.69 117 MET B C 1
ATOM 2958 O O . MET B 1 117 ? 6.234 -22.219 -2.82 1 98.69 117 MET B O 1
ATOM 2962 N N . LEU B 1 118 ? 4.691 -20.656 -2.295 1 98.75 118 LEU B N 1
ATOM 2963 C CA . LEU B 1 118 ? 3.734 -21.641 -1.792 1 98.75 118 LEU B CA 1
ATOM 2964 C C . LEU B 1 118 ? 2.559 -21.797 -2.75 1 98.75 118 LEU B C 1
ATOM 2966 O O . LEU B 1 118 ? 1.89 -20.812 -3.082 1 98.75 118 LEU B O 1
ATOM 2970 N N . ASP B 1 119 ? 2.305 -23 -3.166 1 98.88 119 ASP B N 1
ATOM 2971 C CA . ASP B 1 119 ? 1.149 -23.328 -3.998 1 98.88 119 ASP B CA 1
ATOM 2972 C C . ASP B 1 119 ? -0.116 -23.453 -3.154 1 98.88 119 ASP B C 1
ATOM 2974 O O . ASP B 1 119 ? -0.307 -24.453 -2.463 1 98.88 119 ASP B O 1
ATOM 2978 N N . SER B 1 120 ? -0.985 -22.469 -3.285 1 98.81 120 SER B N 1
ATOM 2979 C CA . SER B 1 120 ? -2.184 -22.453 -2.453 1 98.81 120 SER B CA 1
ATOM 2980 C C . SER B 1 120 ? -3.408 -22.906 -3.244 1 98.81 120 SER B C 1
ATOM 2982 O O . SER B 1 120 ? -4.539 -22.766 -2.775 1 98.81 120 SER B O 1
ATOM 2984 N N . VAL B 1 121 ? -3.256 -23.453 -4.41 1 98.38 121 VAL B N 1
ATOM 2985 C CA . VAL B 1 121 ? -4.348 -23.797 -5.316 1 98.38 121 VAL B CA 1
ATOM 2986 C C . VAL B 1 121 ? -5.117 -25 -4.781 1 98.38 121 VAL B C 1
ATOM 2988 O O . VAL B 1 121 ? -4.516 -25.984 -4.371 1 98.38 121 VAL B O 1
ATOM 2991 N N . VAL B 1 122 ? -6.367 -24.859 -4.703 1 97.62 122 VAL B N 1
ATOM 2992 C CA . VAL B 1 122 ? -7.309 -25.969 -4.539 1 97.62 122 VAL B CA 1
ATOM 2993 C C . VAL B 1 122 ? -8 -26.25 -5.871 1 97.62 122 VAL B C 1
ATOM 2995 O O . VAL B 1 122 ? -8.789 -25.438 -6.355 1 97.62 122 VAL B O 1
ATOM 2998 N N . PRO B 1 123 ? -7.672 -27.375 -6.5 1 93.38 123 PRO B N 1
ATOM 2999 C CA . PRO B 1 123 ? -8.195 -27.656 -7.84 1 93.38 123 PRO B CA 1
ATOM 3000 C C . PRO B 1 123 ? -9.711 -27.484 -7.922 1 93.38 123 PRO B C 1
ATOM 3002 O O . PRO B 1 123 ? -10.445 -27.984 -7.062 1 93.38 123 PRO B O 1
ATOM 3005 N N . GLY B 1 124 ? -10.141 -26.734 -8.93 1 91.75 124 GLY B N 1
ATOM 3006 C CA . GLY B 1 124 ? -11.555 -26.547 -9.203 1 91.75 124 GLY B CA 1
ATOM 3007 C C . GLY B 1 124 ? -12.211 -25.516 -8.305 1 91.75 124 GLY B C 1
ATOM 3008 O O . GLY B 1 124 ? -13.438 -25.406 -8.273 1 91.75 124 GLY B O 1
ATOM 3009 N N . SER B 1 125 ? -11.438 -24.859 -7.539 1 95.44 125 SER B N 1
ATOM 3010 C CA . SER B 1 125 ? -11.992 -23.891 -6.594 1 95.44 125 SER B CA 1
ATOM 3011 C C . SER B 1 125 ? -11.32 -22.531 -6.73 1 95.44 125 SER B C 1
ATOM 3013 O O . SER B 1 125 ? -10.117 -22.453 -6.992 1 95.44 125 SER B O 1
ATOM 3015 N N . ALA B 1 126 ? -12.055 -21.5 -6.551 1 95.38 126 ALA B N 1
ATOM 3016 C CA . ALA B 1 126 ? -11.492 -20.156 -6.477 1 95.38 126 ALA B CA 1
ATOM 3017 C C . ALA B 1 126 ? -10.836 -19.906 -5.121 1 95.38 126 ALA B C 1
ATOM 3019 O O . ALA B 1 126 ? -9.992 -19.031 -4.988 1 95.38 126 ALA B O 1
ATOM 3020 N N . VAL B 1 127 ? -11.281 -20.672 -4.148 1 97.56 127 VAL B N 1
ATOM 3021 C CA . VAL B 1 127 ? -10.766 -20.578 -2.787 1 97.56 127 VAL B CA 1
ATOM 3022 C C . VAL B 1 127 ? -9.406 -21.266 -2.695 1 97.56 127 VAL B C 1
ATOM 3024 O O . VAL B 1 127 ? -9.188 -22.312 -3.324 1 97.56 127 VAL B O 1
ATOM 3027 N N . GLY B 1 128 ? -8.461 -20.656 -1.918 1 98.38 128 GLY B N 1
ATOM 3028 C CA . GLY B 1 128 ? -7.168 -21.297 -1.696 1 98.38 128 GLY B CA 1
ATOM 3029 C C . GLY B 1 128 ? -7.102 -22.062 -0.397 1 98.38 128 GLY B C 1
ATOM 3030 O O . GLY B 1 128 ? -8.016 -22 0.424 1 98.38 128 GLY B O 1
ATOM 3031 N N . GLY B 1 129 ? -6.039 -22.812 -0.314 1 98.75 129 GLY B N 1
ATOM 3032 C CA . GLY B 1 129 ? -5.828 -23.578 0.902 1 98.75 129 GLY B CA 1
ATOM 3033 C C . GLY B 1 129 ? -4.434 -24.172 0.995 1 98.75 129 GLY B C 1
ATOM 3034 O O . GLY B 1 129 ? -3.754 -24.344 -0.02 1 98.75 129 GLY B O 1
ATOM 3035 N N . LEU B 1 130 ? -4.02 -24.391 2.191 1 98.81 130 LEU B N 1
ATOM 3036 C CA . LEU B 1 130 ? -2.793 -25.109 2.523 1 98.81 130 LEU B CA 1
ATOM 3037 C C . LEU B 1 130 ? -3.088 -26.297 3.43 1 98.81 130 LEU B C 1
ATOM 3039 O O . LEU B 1 130 ? -3.291 -26.125 4.633 1 98.81 130 LEU B O 1
ATOM 3043 N N . CYS B 1 131 ? -3.098 -27.469 2.848 1 98.62 131 CYS B N 1
ATOM 3044 C CA . CYS B 1 131 ? -3.33 -28.672 3.641 1 98.62 131 CYS B CA 1
ATOM 3045 C C . CYS B 1 131 ? -2.137 -28.969 4.539 1 98.62 131 CYS B C 1
ATOM 3047 O O . CYS B 1 131 ? -1.14 -28.234 4.516 1 98.62 131 CYS B O 1
ATOM 3049 N N . ALA B 1 132 ? -2.207 -30.062 5.289 1 98.44 132 ALA B N 1
ATOM 3050 C CA . ALA B 1 132 ? -1.176 -30.422 6.258 1 98.44 132 ALA B CA 1
ATOM 3051 C C . ALA B 1 132 ? 0.165 -30.672 5.566 1 98.44 132 ALA B C 1
ATOM 3053 O O . ALA B 1 132 ? 1.216 -30.281 6.09 1 98.44 132 ALA B O 1
ATOM 3054 N N . ASP B 1 133 ? 0.138 -31.281 4.418 1 98.31 133 ASP B N 1
ATOM 3055 C CA . ASP B 1 133 ? 1.364 -31.562 3.68 1 98.31 133 ASP B CA 1
ATOM 3056 C C . ASP B 1 133 ? 2.07 -30.281 3.273 1 98.31 133 ASP B C 1
ATOM 3058 O O . ASP B 1 133 ? 3.291 -30.172 3.402 1 98.31 133 ASP B O 1
ATOM 3062 N N . ARG B 1 134 ? 1.358 -29.359 2.756 1 98.62 134 ARG B N 1
ATOM 3063 C CA . ARG B 1 134 ? 1.925 -28.078 2.33 1 98.62 134 ARG B CA 1
ATOM 3064 C C . ARG B 1 134 ? 2.477 -27.297 3.521 1 98.62 134 ARG B C 1
ATOM 3066 O O . ARG B 1 134 ? 3.557 -26.719 3.438 1 98.62 134 ARG B O 1
ATOM 3073 N N . LEU B 1 135 ? 1.749 -27.328 4.637 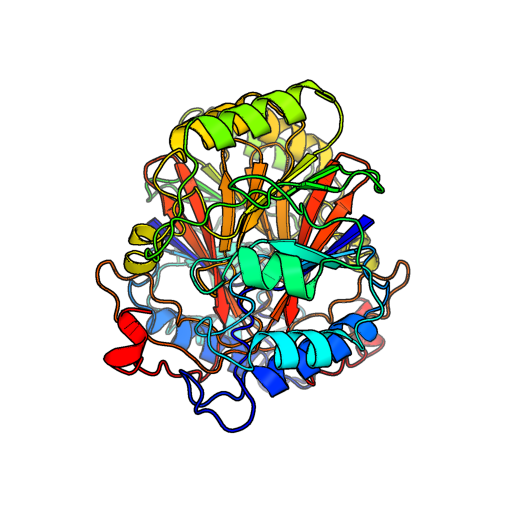1 98.75 135 LEU B N 1
ATOM 3074 C CA . LEU B 1 135 ? 2.207 -26.625 5.832 1 98.75 135 LEU B CA 1
ATOM 3075 C C . LEU B 1 135 ? 3.438 -27.312 6.422 1 98.75 135 LEU B C 1
ATOM 3077 O O . LEU B 1 135 ? 4.32 -26.641 6.965 1 98.75 135 LEU B O 1
ATOM 3081 N N . THR B 1 136 ? 3.445 -28.609 6.344 1 98.56 136 THR B N 1
ATOM 3082 C CA . THR B 1 136 ? 4.629 -29.344 6.793 1 98.56 136 THR B CA 1
ATOM 3083 C C . THR B 1 136 ? 5.844 -28.969 5.953 1 98.56 136 THR B C 1
ATOM 3085 O O . THR B 1 136 ? 6.93 -28.734 6.488 1 98.56 136 THR B O 1
ATOM 3088 N N . TRP B 1 137 ? 5.66 -28.922 4.68 1 98.44 137 TRP B N 1
ATOM 3089 C CA . TRP B 1 137 ? 6.738 -28.5 3.797 1 98.44 137 TRP B CA 1
ATOM 3090 C C . TRP B 1 137 ? 7.281 -27.141 4.219 1 98.44 137 TRP B C 1
ATOM 3092 O O . TRP B 1 137 ? 8.492 -26.953 4.328 1 98.44 137 TRP B O 1
ATOM 3102 N N . LEU B 1 138 ? 6.391 -26.203 4.438 1 98.69 138 LEU B N 1
ATOM 3103 C CA . LEU B 1 138 ? 6.785 -24.859 4.832 1 98.69 138 LEU B CA 1
ATOM 3104 C C . LEU B 1 138 ? 7.551 -24.875 6.148 1 98.69 138 LEU B C 1
ATOM 3106 O O . LEU B 1 138 ? 8.609 -24.25 6.266 1 98.69 138 LEU B O 1
ATOM 3110 N N . ALA B 1 139 ? 6.961 -25.547 7.121 1 98.56 139 ALA B N 1
ATOM 3111 C CA . ALA B 1 139 ? 7.59 -25.625 8.438 1 98.56 139 ALA B CA 1
ATOM 3112 C C . ALA B 1 139 ? 9.008 -26.188 8.336 1 98.56 139 ALA B C 1
ATOM 3114 O O . ALA B 1 139 ? 9.93 -25.672 8.977 1 98.56 139 ALA B O 1
ATOM 3115 N N . GLU B 1 140 ? 9.172 -27.203 7.539 1 98.31 140 GLU B N 1
ATOM 3116 C CA . GLU B 1 140 ? 10.484 -27.812 7.352 1 98.31 140 GLU B CA 1
ATOM 3117 C C . GLU B 1 140 ? 11.453 -26.844 6.68 1 98.31 140 GLU B C 1
ATOM 3119 O O . GLU B 1 140 ? 12.602 -26.734 7.102 1 98.31 140 GLU B O 1
ATOM 3124 N N . ARG B 1 141 ? 11.023 -26.188 5.652 1 98.12 141 ARG B N 1
ATOM 3125 C CA . ARG B 1 141 ? 11.875 -25.219 4.969 1 98.12 141 ARG B CA 1
ATOM 3126 C C . ARG B 1 141 ? 12.305 -24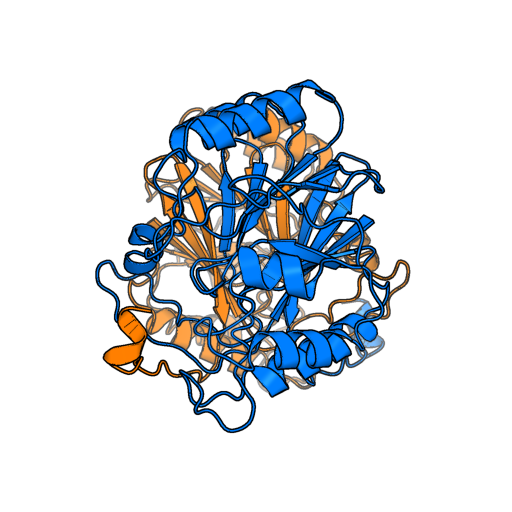.109 5.906 1 98.12 141 ARG B C 1
ATOM 3128 O O . ARG B 1 141 ? 13.461 -23.688 5.902 1 98.12 141 ARG B O 1
ATOM 3135 N N . LEU B 1 142 ? 11.352 -23.594 6.684 1 98.06 142 LEU B N 1
ATOM 3136 C CA . LEU B 1 142 ? 11.648 -22.516 7.609 1 98.06 142 LEU B CA 1
ATOM 3137 C C . LEU B 1 142 ? 12.648 -22.953 8.664 1 98.06 142 LEU B C 1
ATOM 3139 O O . LEU B 1 142 ? 13.5 -22.172 9.094 1 98.06 142 LEU B O 1
ATOM 3143 N N . ALA B 1 143 ? 12.562 -24.172 9.055 1 97.62 143 ALA B N 1
ATOM 3144 C CA . ALA B 1 143 ? 13.445 -24.703 10.094 1 97.62 143 ALA B CA 1
ATOM 3145 C C . ALA B 1 143 ? 14.867 -24.875 9.57 1 97.62 143 ALA B C 1
ATOM 3147 O O . ALA B 1 143 ? 15.82 -24.875 10.344 1 97.62 143 ALA B O 1
ATOM 3148 N N . GLU B 1 144 ? 15.016 -25.031 8.25 1 97.5 144 GLU B N 1
ATOM 3149 C CA . GLU B 1 144 ? 16.328 -25.219 7.629 1 97.5 144 GLU B CA 1
ATOM 3150 C C . GLU B 1 144 ? 17.234 -24 7.863 1 97.5 144 GLU B C 1
ATOM 3152 O O . GLU B 1 144 ? 18.438 -24.141 8.016 1 97.5 144 GLU B O 1
ATOM 3157 N N . GLN B 1 145 ? 16.672 -22.859 7.875 1 96.56 145 GLN B N 1
ATOM 3158 C CA . GLN B 1 145 ? 17.406 -21.609 8.008 1 96.56 145 GLN B CA 1
ATOM 3159 C C . GLN B 1 145 ? 16.656 -20.625 8.898 1 96.56 145 GLN B C 1
ATOM 3161 O O . GLN B 1 145 ? 16.25 -19.562 8.43 1 96.56 145 GLN B O 1
ATOM 3166 N N . PRO B 1 146 ? 16.609 -20.906 10.164 1 95.44 146 PRO B N 1
ATOM 3167 C CA . PRO B 1 146 ? 15.719 -20.203 11.07 1 95.44 146 PRO B CA 1
ATOM 3168 C C . PRO B 1 146 ? 16.109 -18.734 11.242 1 95.44 146 PRO B C 1
ATOM 3170 O O . PRO B 1 146 ? 15.281 -17.922 11.68 1 95.44 146 PRO B O 1
ATOM 3173 N N . GLU B 1 147 ? 17.297 -18.344 10.898 1 95.5 147 GLU B N 1
ATOM 3174 C CA . GLU B 1 147 ? 17.719 -16.969 11.125 1 95.5 147 GLU B CA 1
ATOM 3175 C C . GLU B 1 147 ? 17.734 -16.172 9.82 1 95.5 147 GLU B C 1
ATOM 3177 O O . GLU B 1 147 ? 17.875 -14.945 9.836 1 95.5 147 GLU B O 1
ATOM 3182 N N . ARG B 1 148 ? 17.656 -16.844 8.695 1 96.5 148 ARG B N 1
ATOM 3183 C CA . ARG B 1 148 ? 17.734 -16.172 7.41 1 96.5 148 ARG B CA 1
ATOM 3184 C C . ARG B 1 148 ? 16.438 -15.406 7.121 1 96.5 148 ARG B C 1
ATOM 3186 O O . ARG B 1 148 ? 15.352 -15.961 7.227 1 96.5 148 ARG B O 1
ATOM 3193 N N . PRO B 1 149 ? 16.609 -14.031 6.863 1 97.56 149 PRO B N 1
ATOM 3194 C CA . PRO B 1 149 ? 15.391 -13.344 6.434 1 97.56 149 PRO B CA 1
ATOM 3195 C C . PRO B 1 149 ? 14.672 -14.062 5.293 1 97.56 149 PRO B C 1
ATOM 3197 O O . PRO B 1 149 ? 15.312 -14.477 4.324 1 97.56 149 PRO B O 1
ATOM 3200 N N . THR B 1 150 ? 13.375 -14.242 5.465 1 98.38 150 THR B N 1
ATOM 3201 C CA . THR B 1 150 ? 12.578 -15.031 4.527 1 98.38 150 THR B CA 1
ATOM 3202 C C . THR B 1 150 ? 11.289 -14.297 4.164 1 98.38 150 THR B C 1
ATOM 3204 O O . THR B 1 150 ? 10.664 -13.664 5.02 1 98.38 150 THR B O 1
ATOM 3207 N N . MET B 1 151 ? 10.945 -14.328 2.93 1 98.56 151 MET B N 1
ATOM 3208 C CA . MET B 1 151 ? 9.633 -13.898 2.455 1 98.56 151 MET B CA 1
ATOM 3209 C C . MET B 1 151 ? 8.82 -15.094 1.964 1 98.56 151 MET B C 1
ATOM 3211 O O . MET B 1 151 ? 9.367 -16.031 1.388 1 98.56 151 MET B O 1
ATOM 3215 N N . LEU B 1 152 ? 7.574 -15.047 2.221 1 98.88 152 LEU B N 1
ATOM 3216 C CA . LEU B 1 152 ? 6.645 -16.031 1.674 1 98.88 152 LEU B CA 1
ATOM 3217 C C . LEU B 1 152 ? 5.832 -15.422 0.53 1 98.88 152 LEU B C 1
ATOM 3219 O O . LEU B 1 152 ? 5.441 -14.258 0.587 1 98.88 152 LEU B O 1
ATOM 3223 N N . ALA B 1 153 ? 5.59 -16.203 -0.475 1 98.94 153 ALA B N 1
ATOM 3224 C CA . ALA B 1 153 ? 4.688 -15.82 -1.557 1 98.94 153 ALA B CA 1
ATOM 3225 C C . ALA B 1 153 ? 3.635 -16.891 -1.802 1 98.94 153 ALA B C 1
ATOM 3227 O O . ALA B 1 153 ? 3.951 -18.078 -1.827 1 98.94 153 ALA B O 1
ATOM 3228 N N . LEU B 1 154 ? 2.436 -16.516 -1.866 1 98.88 154 LEU B N 1
ATOM 3229 C CA . LEU B 1 154 ? 1.333 -17.375 -2.295 1 98.88 154 LEU B CA 1
ATOM 3230 C C . LEU B 1 154 ? 0.256 -16.562 -3 1 98.88 154 LEU B C 1
ATOM 3232 O O . LEU B 1 154 ? 0.223 -15.336 -2.881 1 98.88 154 LEU B O 1
ATOM 3236 N N . HIS B 1 155 ? -0.537 -17.203 -3.777 1 98.88 155 HIS B N 1
ATOM 3237 C CA . HIS B 1 155 ? -1.516 -16.5 -4.598 1 98.88 155 HIS B CA 1
ATOM 3238 C C . HIS B 1 155 ? -2.652 -15.953 -3.746 1 98.88 155 HIS B C 1
ATOM 3240 O O . HIS B 1 155 ? -3.004 -14.773 -3.855 1 98.88 155 HIS B O 1
ATOM 3246 N N . HIS B 1 156 ? -3.217 -16.781 -2.83 1 98.88 156 HIS B N 1
ATOM 3247 C CA . HIS B 1 156 ? -4.402 -16.453 -2.043 1 98.88 156 HIS B CA 1
ATOM 3248 C C . HIS B 1 156 ? -4.02 -15.82 -0.708 1 98.88 156 HIS B C 1
ATOM 3250 O O . HIS B 1 156 ? -3.305 -16.438 0.089 1 98.88 156 HIS B O 1
ATOM 3256 N N . PRO B 1 157 ? -4.461 -14.617 -0.454 1 98.75 157 PRO B N 1
ATOM 3257 C CA . PRO B 1 157 ? -4.133 -14.008 0.838 1 98.75 157 PRO B CA 1
ATOM 3258 C C . PRO B 1 157 ? -4.609 -14.844 2.021 1 98.75 157 PRO B C 1
ATOM 3260 O O . PRO B 1 157 ? -5.77 -15.266 2.059 1 98.75 157 PRO B O 1
ATOM 3263 N N . PRO B 1 158 ? -3.762 -15.102 2.979 1 98.62 158 PRO B N 1
ATOM 3264 C CA . PRO B 1 158 ? -4.164 -15.844 4.176 1 98.62 158 PRO B CA 1
ATOM 3265 C C . PRO B 1 158 ? -4.789 -14.945 5.242 1 98.62 158 PRO B C 1
ATOM 3267 O O . PRO B 1 158 ? -5.086 -15.414 6.348 1 98.62 158 PRO B O 1
ATOM 3270 N N . PHE B 1 159 ? -4.949 -13.68 5.004 1 97.31 159 PHE B N 1
ATOM 3271 C CA . PHE B 1 159 ? -5.48 -12.695 5.938 1 97.31 159 PHE B CA 1
ATOM 3272 C C . PHE B 1 159 ? -6.691 -11.984 5.344 1 97.31 159 PHE B C 1
ATOM 3274 O O . PHE B 1 159 ? -6.906 -12.023 4.129 1 97.31 159 PHE B O 1
ATOM 3281 N N . ASP B 1 160 ? -7.461 -11.375 6.211 1 95.31 160 ASP B N 1
ATOM 3282 C CA . ASP B 1 160 ? -8.602 -10.578 5.785 1 95.31 160 ASP B CA 1
ATOM 3283 C C . ASP B 1 160 ? -8.156 -9.273 5.125 1 95.31 160 ASP B C 1
ATOM 3285 O O . ASP B 1 160 ? -7.332 -8.547 5.684 1 95.31 160 ASP B O 1
ATOM 3289 N N . THR B 1 161 ? -8.672 -9.008 3.941 1 95.81 161 THR B N 1
ATOM 3290 C CA . THR B 1 161 ? -8.328 -7.789 3.219 1 95.81 161 THR B CA 1
ATOM 3291 C C . THR B 1 161 ? -9.375 -6.703 3.465 1 95.81 161 THR B C 1
ATOM 3293 O O . THR B 1 161 ? -9.172 -5.543 3.111 1 95.81 161 THR B O 1
ATOM 3296 N N . GLY B 1 162 ? -10.453 -7.051 4.062 1 94 162 GLY B N 1
ATOM 3297 C CA . GLY B 1 162 ? -11.539 -6.105 4.258 1 94 162 GLY B CA 1
ATOM 3298 C C . GLY B 1 162 ? -12.484 -6.031 3.074 1 94 162 GLY B C 1
ATOM 3299 O O . GLY B 1 162 ? -13.484 -5.312 3.115 1 94 162 GLY B O 1
ATOM 3300 N N . LEU B 1 163 ? -12.164 -6.73 2.027 1 94.5 163 LEU B N 1
ATOM 3301 C CA . LEU B 1 163 ? -13.055 -6.867 0.875 1 94.5 163 LEU B CA 1
ATOM 3302 C C . LEU B 1 163 ? -13.969 -8.07 1.039 1 94.5 163 LEU B C 1
ATOM 3304 O O . LEU B 1 163 ? -13.57 -9.203 0.762 1 94.5 163 LEU B O 1
ATOM 3308 N N . ALA B 1 164 ? -15.203 -7.809 1.369 1 93.25 164 ALA B N 1
ATOM 3309 C CA . ALA B 1 164 ? -16.094 -8.812 1.927 1 93.25 164 ALA B CA 1
ATOM 3310 C C . ALA B 1 164 ? -16.203 -10.023 1.004 1 93.25 164 ALA B C 1
ATOM 3312 O O . ALA B 1 164 ? -15.977 -11.164 1.43 1 93.25 164 ALA B O 1
ATOM 3313 N N . PHE B 1 165 ? -16.531 -9.844 -0.245 1 92.56 165 PHE B N 1
ATOM 3314 C CA . PHE B 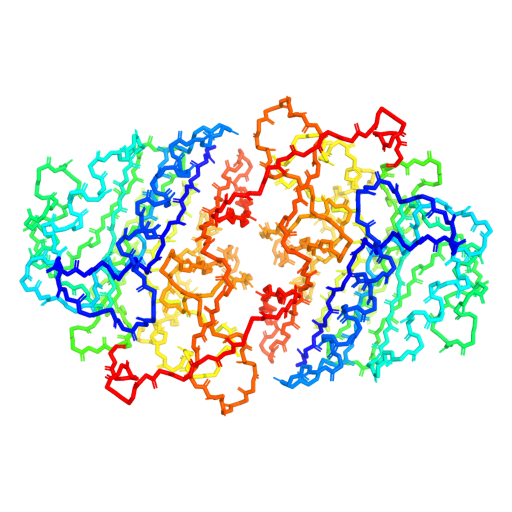1 165 ? -16.703 -10.961 -1.173 1 92.56 165 PHE B CA 1
ATOM 3315 C C . PHE B 1 165 ? -15.383 -11.664 -1.43 1 92.56 165 PHE B C 1
ATOM 3317 O O . PHE B 1 165 ? -15.297 -12.891 -1.346 1 92.56 165 PHE B O 1
ATOM 3324 N N . LEU B 1 166 ? -14.328 -10.945 -1.659 1 94.31 166 LEU B N 1
ATOM 3325 C CA . LEU B 1 166 ? -13.031 -11.516 -1.995 1 94.31 166 LEU B CA 1
ATOM 3326 C C . LEU B 1 166 ? -12.438 -12.266 -0.806 1 94.31 166 LEU B C 1
ATOM 3328 O O . LEU B 1 166 ? -11.719 -13.25 -0.982 1 94.31 166 LEU B O 1
ATOM 3332 N N . ASP B 1 167 ? -12.773 -11.812 0.406 1 95.44 167 ASP B N 1
ATOM 3333 C CA . ASP B 1 167 ? -12.289 -12.477 1.608 1 95.44 167 ASP B CA 1
ATOM 3334 C C . ASP B 1 167 ? -12.898 -13.875 1.75 1 95.44 167 ASP B C 1
ATOM 3336 O O . ASP B 1 167 ? -12.367 -14.719 2.469 1 95.44 167 ASP B O 1
ATOM 3340 N N . THR B 1 168 ? -14.07 -14.086 1.074 1 95.5 168 THR B N 1
ATOM 3341 C CA . THR B 1 168 ? -14.641 -15.43 1.087 1 95.5 168 THR B CA 1
ATOM 3342 C C . THR B 1 168 ? -13.867 -16.344 0.147 1 95.5 168 THR B C 1
ATOM 3344 O O . THR B 1 168 ? -14.023 -17.578 0.197 1 95.5 168 THR B O 1
ATOM 3347 N N . LEU B 1 169 ? -13.008 -15.789 -0.689 1 96.12 169 LEU B N 1
ATOM 3348 C CA . LEU B 1 169 ? -12.266 -16.547 -1.686 1 96.12 169 LEU B CA 1
ATOM 3349 C C . LEU B 1 169 ? -10.781 -16.609 -1.338 1 96.12 169 LEU B C 1
ATOM 3351 O O . LEU B 1 169 ? -9.969 -17.094 -2.131 1 96.12 169 LEU B O 1
ATOM 3355 N N . ARG B 1 170 ? -10.359 -16.109 -0.209 1 97.81 170 ARG B N 1
ATOM 3356 C CA . ARG B 1 170 ? -8.953 -16.047 0.178 1 97.81 170 ARG B CA 1
ATOM 3357 C C . ARG B 1 170 ? -8.422 -17.438 0.536 1 97.81 170 ARG B C 1
ATOM 3359 O O . ARG B 1 170 ? -9.062 -18.438 0.232 1 97.81 170 ARG B O 1
ATOM 3366 N N . CYS B 1 171 ? -7.184 -17.547 0.988 1 98.62 171 CYS B N 1
ATOM 3367 C CA . CYS B 1 171 ? -6.668 -18.797 1.538 1 98.62 171 CYS B CA 1
ATOM 3368 C C . CYS B 1 171 ? -7.332 -19.125 2.871 1 98.62 171 CYS B C 1
ATOM 3370 O O . CYS B 1 171 ? -7.023 -18.5 3.891 1 98.62 171 CYS B O 1
ATOM 3372 N N . LEU B 1 172 ? -8.273 -20.078 2.855 1 97.88 172 LEU B N 1
ATOM 3373 C CA . LEU B 1 172 ? -9.047 -20.344 4.062 1 97.88 172 LEU B CA 1
ATOM 3374 C C . LEU B 1 172 ? -8.445 -21.516 4.844 1 97.88 172 LEU B C 1
ATOM 3376 O O . LEU B 1 172 ? -8.023 -21.344 5.992 1 97.88 172 LEU B O 1
ATOM 3380 N N . GLU B 1 173 ? -8.367 -22.656 4.176 1 98.31 173 GLU B N 1
ATOM 3381 C CA . GLU B 1 173 ? -7.773 -23.812 4.844 1 98.31 173 GLU B CA 1
ATOM 3382 C C . GLU B 1 173 ? -6.297 -23.562 5.148 1 98.31 173 GLU B C 1
ATOM 3384 O O . GLU B 1 173 ? -5.531 -23.188 4.266 1 98.31 173 GLU B O 1
ATOM 3389 N N . GLY B 1 174 ? -5.93 -23.734 6.406 1 98.69 174 GLY B N 1
ATOM 3390 C CA . GLY B 1 174 ? -4.531 -23.672 6.801 1 98.69 174 GLY B CA 1
ATOM 3391 C C . GLY B 1 174 ? -4.078 -22.266 7.133 1 98.69 174 GLY B C 1
ATOM 3392 O O . GLY B 1 174 ? -2.938 -22.062 7.555 1 98.69 174 GLY B O 1
ATOM 3393 N N . ALA B 1 175 ? -4.949 -21.281 6.949 1 98.38 175 ALA B N 1
ATOM 3394 C CA . ALA B 1 175 ? -4.578 -19.875 7.184 1 98.38 175 ALA B CA 1
ATOM 3395 C C . ALA B 1 175 ? -4.145 -19.656 8.625 1 98.38 175 ALA B C 1
ATOM 3397 O O . ALA B 1 175 ? -3.16 -18.969 8.891 1 98.38 175 ALA B O 1
ATOM 3398 N N . GLU B 1 176 ? -4.91 -20.203 9.547 1 97.81 176 GLU B N 1
ATOM 3399 C CA . GLU B 1 176 ? -4.582 -20.047 10.961 1 97.81 176 GLU B CA 1
ATOM 3400 C C . GLU B 1 176 ? -3.215 -20.641 11.281 1 97.81 176 GLU B C 1
ATOM 3402 O O . GLU B 1 176 ? -2.41 -20.031 11.984 1 97.81 176 GLU B O 1
ATOM 3407 N N . GLU B 1 177 ? -2.965 -21.844 10.789 1 98.56 177 GLU B N 1
ATOM 3408 C CA . GLU B 1 177 ? -1.681 -22.5 11.008 1 98.56 177 GLU B CA 1
ATOM 3409 C C . GLU B 1 177 ? -0.544 -21.734 10.352 1 98.56 177 GLU B C 1
ATOM 3411 O O . GLU B 1 177 ? 0.539 -21.594 10.922 1 98.56 177 GLU B O 1
ATOM 3416 N N . LEU B 1 178 ? -0.774 -21.297 9.141 1 98.75 178 LEU B N 1
ATOM 3417 C CA . LEU B 1 178 ? 0.222 -20.453 8.492 1 98.75 178 LEU B CA 1
ATOM 3418 C C . LEU B 1 178 ? 0.537 -19.234 9.359 1 98.75 178 LEU B C 1
ATOM 3420 O O . LEU B 1 178 ? 1.704 -18.875 9.523 1 98.75 178 LEU B O 1
ATOM 3424 N N . GLY B 1 179 ? -0.514 -18.609 9.883 1 97.94 179 GLY B N 1
ATOM 3425 C CA . GLY B 1 179 ? -0.329 -17.469 10.773 1 97.94 179 GLY B CA 1
ATOM 3426 C C . GLY B 1 179 ? 0.507 -17.797 11.992 1 97.94 179 GLY B C 1
ATOM 3427 O O . GLY B 1 179 ? 1.357 -17 12.398 1 97.94 179 GLY B O 1
ATOM 3428 N N . ARG B 1 180 ? 0.26 -18.906 12.57 1 97.88 180 ARG B N 1
ATOM 3429 C CA . ARG B 1 180 ? 1.04 -19.344 13.719 1 97.88 180 ARG B CA 1
ATOM 3430 C C . ARG B 1 180 ? 2.51 -19.516 13.352 1 97.88 180 ARG B C 1
ATOM 3432 O O . ARG B 1 180 ? 3.396 -19.109 14.109 1 97.88 180 ARG B O 1
ATOM 3439 N N . LEU B 1 181 ? 2.738 -20.125 12.188 1 98.12 181 LEU B N 1
ATOM 3440 C CA . LEU B 1 181 ? 4.109 -20.312 11.727 1 98.12 181 LEU B CA 1
ATOM 3441 C C . LEU B 1 181 ? 4.797 -18.953 11.531 1 98.12 181 LEU B C 1
ATOM 3443 O O . LEU B 1 181 ? 5.934 -18.766 11.969 1 98.12 181 LEU B O 1
ATOM 3447 N N . VAL B 1 182 ? 4.121 -18.047 10.945 1 97.5 182 VAL B N 1
ATOM 3448 C CA . VAL B 1 182 ? 4.676 -16.719 10.68 1 97.5 182 VAL B CA 1
ATOM 3449 C C . VAL B 1 182 ? 4.961 -16 11.992 1 97.5 182 VAL B C 1
ATOM 3451 O O . VAL B 1 182 ? 6.039 -15.43 12.18 1 97.5 182 VAL B O 1
ATOM 3454 N N . ARG B 1 183 ? 4.047 -16.047 12.875 1 95.38 183 ARG B N 1
ATOM 3455 C CA . ARG B 1 183 ? 4.176 -15.367 14.156 1 95.38 183 ARG B CA 1
ATOM 3456 C C . ARG B 1 183 ? 5.352 -15.914 14.953 1 95.38 183 ARG B C 1
ATOM 3458 O O . ARG B 1 183 ? 6.02 -15.18 15.68 1 95.38 183 ARG B O 1
ATOM 3465 N N . SER B 1 184 ? 5.605 -17.172 14.844 1 96.75 184 SER B N 1
ATOM 3466 C CA . SER B 1 184 ? 6.637 -17.828 15.633 1 96.75 184 SER B CA 1
ATOM 3467 C C . SER B 1 184 ? 8.008 -17.688 14.977 1 96.75 184 SER B C 1
ATOM 3469 O O . SER B 1 184 ? 9.023 -18.078 15.562 1 96.75 184 SER B O 1
ATOM 3471 N N . ARG B 1 185 ? 8.078 -17.156 13.805 1 96.75 185 ARG B N 1
ATOM 3472 C CA . ARG B 1 185 ? 9.312 -17.047 13.031 1 96.75 185 ARG B CA 1
ATOM 3473 C C . ARG B 1 185 ? 9.578 -15.609 12.617 1 96.75 185 ARG B C 1
ATOM 3475 O O . ARG B 1 185 ? 9.312 -15.227 11.477 1 96.75 185 ARG B O 1
ATOM 3482 N N . PRO B 1 186 ? 10.227 -14.859 13.539 1 92.75 186 PRO B N 1
ATOM 3483 C CA . PRO B 1 186 ? 10.422 -13.438 13.266 1 92.75 186 PRO B CA 1
ATOM 3484 C C . PRO B 1 186 ? 11.305 -13.188 12.047 1 92.75 186 PRO B C 1
ATOM 3486 O O . PRO B 1 186 ? 11.383 -12.055 11.555 1 92.75 186 PRO B O 1
ATOM 3489 N N . ASN B 1 187 ? 11.953 -14.242 11.57 1 95.88 187 ASN B N 1
ATOM 3490 C CA . ASN B 1 187 ? 12.75 -14.078 10.359 1 95.88 187 ASN B CA 1
ATOM 3491 C C . ASN B 1 187 ? 11.875 -14.031 9.109 1 95.88 187 ASN B C 1
ATOM 3493 O O . ASN B 1 187 ? 12.344 -13.656 8.031 1 95.88 187 ASN B O 1
ATOM 3497 N N . VAL B 1 188 ? 10.594 -14.453 9.203 1 97.81 188 VAL B N 1
ATOM 3498 C CA . VAL B 1 188 ? 9.656 -14.227 8.102 1 97.81 188 VAL B CA 1
ATOM 3499 C C . VAL B 1 188 ? 9.266 -12.758 8.047 1 97.81 188 VAL B C 1
ATOM 3501 O O . VAL B 1 188 ? 8.523 -12.273 8.906 1 97.81 188 VAL B O 1
ATOM 3504 N N . ARG B 1 189 ? 9.688 -12.102 6.98 1 97.69 189 ARG B N 1
ATOM 3505 C CA . ARG B 1 189 ? 9.625 -10.641 6.957 1 97.69 189 ARG B CA 1
ATOM 3506 C C . ARG B 1 189 ? 8.438 -10.164 6.133 1 97.69 189 ARG B C 1
ATOM 3508 O O . ARG B 1 189 ? 7.977 -9.031 6.297 1 97.69 189 ARG B O 1
ATOM 3515 N N . ALA B 1 190 ? 7.949 -11 5.246 1 98.62 190 ALA B N 1
ATOM 3516 C CA . ALA B 1 190 ? 6.84 -10.578 4.398 1 98.62 190 ALA B CA 1
ATOM 3517 C C . ALA B 1 190 ? 6.039 -11.781 3.902 1 98.62 190 ALA B C 1
ATOM 3519 O O . ALA B 1 190 ? 6.57 -12.883 3.797 1 98.62 190 ALA B O 1
ATOM 3520 N N . VAL B 1 191 ? 4.809 -11.57 3.691 1 98.81 191 VAL B N 1
ATOM 3521 C CA . VAL B 1 191 ? 3.887 -12.477 3.018 1 98.81 191 VAL B CA 1
ATOM 3522 C C . VAL B 1 191 ? 3.24 -11.766 1.829 1 98.81 191 VAL B C 1
ATOM 3524 O O . VAL B 1 191 ? 2.418 -10.867 2.008 1 98.81 191 VAL B O 1
ATOM 3527 N N . LEU B 1 192 ? 3.604 -12.188 0.63 1 98.88 192 LEU B N 1
ATOM 3528 C CA . LEU B 1 192 ? 3.229 -11.531 -0.615 1 98.88 192 LEU B CA 1
ATOM 3529 C C . LEU B 1 192 ? 2.191 -12.352 -1.374 1 98.88 192 LEU B C 1
ATOM 3531 O O . LEU B 1 192 ? 2.363 -13.555 -1.562 1 98.88 192 LEU B O 1
ATOM 3535 N N . CYS B 1 193 ? 1.113 -11.688 -1.812 1 98.88 193 CYS B N 1
ATOM 3536 C CA . CYS B 1 193 ? -0.012 -12.406 -2.398 1 98.88 193 CYS B CA 1
ATOM 3537 C C . CYS B 1 193 ? -0.53 -11.688 -3.641 1 98.88 193 CYS B C 1
ATOM 3539 O O . CYS B 1 193 ? -0.048 -10.609 -3.986 1 98.88 193 CYS B O 1
ATOM 3541 N N . GLY B 1 194 ? -1.453 -12.328 -4.379 1 98.69 194 GLY B N 1
ATOM 3542 C CA . GLY B 1 194 ? -2.275 -11.781 -5.445 1 98.69 194 GLY B CA 1
ATOM 3543 C C . GLY B 1 194 ? -3.75 -12.094 -5.285 1 98.69 194 GLY B C 1
ATOM 3544 O O . GLY B 1 194 ? -4.32 -11.898 -4.211 1 98.69 194 GLY B O 1
ATOM 3545 N N . HIS B 1 195 ? -4.441 -12.359 -6.242 1 98.31 195 HIS B N 1
ATOM 3546 C CA . HIS B 1 195 ? -5.766 -12.977 -6.258 1 98.31 195 HIS B CA 1
ATOM 3547 C C . HIS B 1 195 ? -6.867 -11.922 -6.203 1 98.31 195 HIS B C 1
ATOM 3549 O O . HIS B 1 195 ? -7.859 -12.023 -6.93 1 98.31 195 HIS B O 1
ATOM 3555 N N . THR B 1 196 ? -6.734 -10.883 -5.402 1 97.38 196 THR B N 1
ATOM 3556 C CA . THR B 1 196 ? -7.828 -9.938 -5.219 1 97.38 196 THR B CA 1
ATOM 3557 C C . THR B 1 196 ? -7.789 -8.852 -6.289 1 97.38 196 THR B C 1
ATOM 3559 O O . THR B 1 196 ? -8.758 -8.102 -6.461 1 97.38 196 THR B O 1
ATOM 3562 N N . HIS B 1 197 ? -6.758 -8.711 -7.051 1 97 197 HIS B N 1
ATOM 3563 C CA . HIS B 1 197 ? -6.566 -7.734 -8.117 1 97 197 HIS B CA 1
ATOM 3564 C C . HIS B 1 197 ? -6.441 -6.32 -7.555 1 97 197 HIS B C 1
ATOM 3566 O O . HIS B 1 197 ? -6.602 -5.34 -8.289 1 97 197 HIS B O 1
ATOM 3572 N N . ARG B 1 198 ? -6.254 -6.211 -6.266 1 96.38 198 ARG B N 1
ATOM 3573 C CA . ARG B 1 198 ? -6.184 -4.887 -5.656 1 96.38 198 ARG B CA 1
ATOM 3574 C C . ARG B 1 198 ? -5.062 -4.816 -4.625 1 96.38 198 ARG B C 1
ATOM 3576 O O . ARG B 1 198 ? -4.938 -5.703 -3.777 1 96.38 198 ARG B O 1
ATOM 3583 N N . GLN B 1 199 ? -4.312 -3.764 -4.746 1 97.5 199 GLN B N 1
ATOM 3584 C CA . GLN B 1 199 ? -3.252 -3.551 -3.77 1 97.5 199 GLN B CA 1
ATOM 3585 C C . GLN B 1 199 ? -3.818 -3.457 -2.355 1 97.5 199 GLN B C 1
ATOM 3587 O O . GLN B 1 199 ? -4.75 -2.691 -2.104 1 97.5 199 GLN B O 1
ATOM 3592 N N . THR B 1 200 ? -3.355 -4.207 -1.46 1 98.38 200 THR B N 1
ATOM 3593 C CA . THR B 1 200 ? -3.703 -4.195 -0.043 1 98.38 200 THR B CA 1
ATOM 3594 C C . THR B 1 200 ? -2.457 -4.352 0.821 1 98.38 200 THR B C 1
ATOM 3596 O O . THR B 1 200 ? -1.589 -5.176 0.525 1 98.38 200 THR B O 1
ATOM 3599 N N . ALA B 1 201 ? -2.322 -3.508 1.822 1 98.62 201 ALA B N 1
ATOM 3600 C CA . ALA B 1 201 ? -1.222 -3.633 2.775 1 98.62 201 ALA B CA 1
ATOM 3601 C C . ALA B 1 201 ? -1.745 -3.889 4.184 1 98.62 201 ALA B C 1
ATOM 3603 O O . ALA B 1 201 ? -2.742 -3.295 4.602 1 98.62 201 ALA B O 1
ATOM 3604 N N . VAL B 1 202 ? -1.104 -4.762 4.902 1 97.31 202 VAL B N 1
ATOM 3605 C CA . VAL B 1 202 ? -1.505 -5.07 6.27 1 97.31 202 VAL B CA 1
ATOM 3606 C C . VAL B 1 202 ? -0.309 -5.609 7.051 1 97.31 202 VAL B C 1
ATOM 3608 O O . VAL B 1 202 ? 0.589 -6.23 6.473 1 97.31 202 VAL B O 1
ATOM 3611 N N . ALA B 1 203 ? -0.16 -5.316 8.305 1 94.56 203 ALA B N 1
ATOM 3612 C CA . ALA B 1 203 ? 0.714 -6.098 9.18 1 94.56 203 ALA B CA 1
ATOM 3613 C C . ALA B 1 203 ? 0.025 -7.379 9.641 1 94.56 203 ALA B C 1
ATOM 3615 O O . ALA B 1 203 ? -1.061 -7.332 10.227 1 94.56 203 ALA B O 1
ATOM 3616 N N . TRP B 1 204 ? 0.592 -8.438 9.336 1 94.5 204 TRP B N 1
ATOM 3617 C CA . TRP B 1 204 ? -0.044 -9.719 9.617 1 94.5 204 TRP B CA 1
ATOM 3618 C C . TRP B 1 204 ? 0.907 -10.648 10.367 1 94.5 204 TRP B C 1
ATOM 3620 O O . TRP B 1 204 ? 1.896 -11.125 9.805 1 94.5 204 TRP B O 1
ATOM 3630 N N . ASN B 1 205 ? 0.596 -10.93 11.633 1 93.75 205 ASN B N 1
ATOM 3631 C CA . ASN B 1 205 ? 1.351 -11.844 12.484 1 93.75 205 ASN B CA 1
ATOM 3632 C C . ASN B 1 205 ? 2.83 -11.477 12.531 1 93.75 205 ASN B C 1
ATOM 3634 O O . ASN B 1 205 ? 3.695 -12.352 12.492 1 93.75 205 ASN B O 1
ATOM 3638 N N . GLY B 1 206 ? 3.102 -10.148 12.57 1 92.19 206 GLY B N 1
ATOM 3639 C CA . GLY B 1 206 ? 4.461 -9.656 12.719 1 92.19 206 GLY B CA 1
ATOM 3640 C C . GLY B 1 206 ? 5.18 -9.477 11.398 1 92.19 206 GLY B C 1
ATOM 3641 O O . GLY B 1 206 ? 6.309 -8.984 11.359 1 92.19 206 GLY B O 1
ATOM 3642 N N . ALA B 1 207 ? 4.566 -9.844 10.281 1 96.12 207 ALA B N 1
ATOM 3643 C CA . ALA B 1 207 ? 5.18 -9.75 8.961 1 96.12 207 ALA B CA 1
ATOM 3644 C C . ALA B 1 207 ? 4.48 -8.703 8.102 1 96.12 207 ALA B C 1
ATOM 3646 O O . ALA B 1 207 ? 3.33 -8.344 8.359 1 96.12 207 ALA B O 1
ATOM 3647 N N . HIS B 1 208 ? 5.242 -8.195 7.113 1 97.75 208 HIS B N 1
ATOM 3648 C CA . HIS B 1 208 ? 4.707 -7.305 6.086 1 97.75 208 HIS B CA 1
ATOM 3649 C C . HIS B 1 208 ? 3.799 -8.062 5.125 1 97.75 208 HIS B C 1
ATOM 3651 O O . HIS B 1 208 ? 4.277 -8.82 4.281 1 97.75 208 HIS B O 1
ATOM 3657 N N . GLY B 1 209 ? 2.459 -7.926 5.328 1 98.38 209 GLY B N 1
ATOM 3658 C CA . GLY B 1 209 ? 1.5 -8.492 4.395 1 98.38 209 GLY B CA 1
ATOM 3659 C C . GLY B 1 209 ? 1.17 -7.562 3.24 1 98.38 209 GLY B C 1
ATOM 3660 O O . GLY B 1 209 ? 0.88 -6.383 3.453 1 98.38 209 GLY B O 1
ATOM 3661 N N . TYR B 1 210 ? 1.185 -8.086 2.008 1 98.88 210 TYR B N 1
ATOM 3662 C CA . TYR B 1 210 ? 0.919 -7.238 0.849 1 98.88 210 TYR B CA 1
ATOM 3663 C C . TYR B 1 210 ? 0.266 -8.039 -0.271 1 98.88 210 TYR B C 1
ATOM 3665 O O . TYR B 1 210 ? 0.729 -9.133 -0.614 1 98.88 210 TYR B O 1
ATOM 3673 N N . VAL B 1 211 ? -0.798 -7.523 -0.787 1 98.88 211 VAL B N 1
ATOM 3674 C CA . VAL B 1 211 ? -1.412 -8.055 -1.998 1 98.88 211 VAL B CA 1
ATOM 3675 C C . VAL B 1 211 ? -1.06 -7.172 -3.191 1 98.88 211 VAL B C 1
ATOM 3677 O O . VAL B 1 211 ? -1.362 -5.977 -3.193 1 98.88 211 VAL B O 1
ATOM 3680 N N . ALA B 1 212 ? -0.452 -7.758 -4.156 1 98.75 212 ALA B N 1
ATOM 3681 C CA . ALA B 1 212 ? -0.119 -7 -5.359 1 98.75 212 ALA B CA 1
ATOM 3682 C C . ALA B 1 212 ? -1.374 -6.672 -6.164 1 98.75 212 ALA B C 1
ATOM 3684 O O . ALA B 1 212 ? -2.312 -7.469 -6.219 1 98.75 212 ALA B O 1
ATOM 3685 N N . PRO B 1 213 ? -1.392 -5.469 -6.781 1 98.19 213 PRO B N 1
ATOM 3686 C CA . PRO B 1 213 ? -2.439 -5.219 -7.773 1 98.19 213 PRO B CA 1
ATOM 3687 C C . PRO B 1 213 ? -2.309 -6.113 -9.008 1 98.19 213 PRO B C 1
ATOM 3689 O O . PRO B 1 213 ? -1.301 -6.805 -9.164 1 98.19 213 PRO B O 1
ATOM 3692 N N . SER B 1 214 ? -3.334 -6.113 -9.789 1 97.75 214 SER B N 1
ATOM 3693 C CA . SER B 1 214 ? -3.307 -6.902 -11.016 1 97.75 214 SER B CA 1
ATOM 3694 C C . SER B 1 214 ? -2.658 -6.129 -12.156 1 97.75 214 SER B C 1
ATOM 3696 O O . SER B 1 214 ? -2.824 -4.91 -12.258 1 97.75 214 SER B O 1
ATOM 3698 N N . VAL B 1 215 ? -1.981 -6.859 -12.961 1 97.38 215 VAL B N 1
ATOM 3699 C CA . VAL B 1 215 ? -1.481 -6.324 -14.227 1 97.38 215 VAL B CA 1
ATOM 3700 C C . VAL B 1 215 ? -2.619 -6.246 -15.242 1 97.38 215 VAL B C 1
ATOM 3702 O O . VAL B 1 215 ? -2.594 -5.41 -16.141 1 97.38 215 VAL B O 1
ATOM 3705 N N . ALA B 1 216 ? -3.637 -7.074 -15.086 1 96 216 ALA B N 1
ATOM 3706 C CA . ALA B 1 216 ? -4.707 -7.188 -16.078 1 96 216 ALA B CA 1
ATOM 3707 C C . ALA B 1 216 ? -5.758 -6.102 -15.867 1 96 216 ALA B C 1
ATOM 3709 O O . ALA B 1 216 ? -5.941 -5.238 -16.734 1 96 216 ALA B O 1
ATOM 3710 N N . TYR B 1 217 ? -6.43 -6.113 -14.781 1 94.38 217 TYR B N 1
ATOM 3711 C CA . TYR B 1 217 ? -7.449 -5.145 -14.398 1 94.38 217 TYR B CA 1
ATOM 3712 C C . TYR B 1 217 ? -7.641 -5.125 -12.883 1 94.38 217 TYR B C 1
ATOM 3714 O O . TYR B 1 217 ? -7.324 -6.098 -12.203 1 94.38 217 TYR B O 1
ATOM 3722 N N . GLN B 1 218 ? -8.109 -4.027 -12.398 1 96.06 218 GLN B N 1
ATOM 3723 C CA . GLN B 1 218 ? -8.375 -3.912 -10.969 1 96.06 218 GLN B CA 1
ATOM 3724 C C . GLN B 1 218 ? -9.828 -4.262 -10.656 1 96.06 218 GLN B C 1
ATOM 3726 O O . GLN B 1 218 ? -10.734 -3.941 -11.43 1 96.06 218 GLN B O 1
ATOM 3731 N N . ILE B 1 219 ? -10.008 -4.945 -9.586 1 94.94 219 ILE B N 1
ATOM 3732 C CA . ILE B 1 219 ? -11.352 -5.012 -9.016 1 94.94 219 ILE B CA 1
ATOM 3733 C C . ILE B 1 219 ? -11.688 -3.684 -8.344 1 94.94 219 ILE B C 1
ATOM 3735 O O . ILE B 1 219 ? -10.852 -3.098 -7.656 1 94.94 219 ILE B O 1
ATOM 3739 N N . ALA B 1 220 ? -12.883 -3.223 -8.594 1 94.06 220 ALA B N 1
ATOM 3740 C CA . ALA B 1 220 ? -13.305 -1.95 -8.016 1 94.06 220 ALA B CA 1
ATOM 3741 C C . ALA B 1 220 ? -13.227 -1.99 -6.492 1 94.06 220 ALA B C 1
ATOM 3743 O O . ALA B 1 220 ? -13.602 -2.99 -5.871 1 94.06 220 ALA B O 1
ATOM 3744 N N . LEU B 1 221 ? -12.695 -0.946 -5.859 1 94.88 221 LEU B N 1
ATOM 3745 C CA . LEU B 1 221 ? -12.641 -0.857 -4.406 1 94.88 221 LEU B CA 1
ATOM 3746 C C . LEU B 1 221 ? -14.039 -0.667 -3.82 1 94.88 221 LEU B C 1
ATOM 3748 O O . LEU B 1 221 ? -14.68 0.361 -4.055 1 94.88 221 LEU B O 1
ATOM 3752 N N . ASP B 1 222 ? -14.492 -1.623 -3.211 1 92.94 222 ASP B N 1
ATOM 3753 C CA . ASP B 1 222 ? -15.789 -1.605 -2.529 1 92.94 222 ASP B CA 1
ATOM 3754 C C . ASP B 1 222 ? -15.688 -2.248 -1.148 1 92.94 222 ASP B C 1
ATOM 3756 O O . ASP B 1 222 ? -15.492 -3.461 -1.035 1 92.94 222 ASP B O 1
ATOM 3760 N N . LEU B 1 223 ? -15.875 -1.416 -0.128 1 94 223 LEU B N 1
ATOM 3761 C CA . LEU B 1 223 ? -15.68 -1.894 1.236 1 94 223 LEU B CA 1
ATOM 3762 C C . LEU B 1 223 ? -17.016 -2.129 1.929 1 94 223 LEU B C 1
ATOM 3764 O O . LEU B 1 223 ? -17.062 -2.299 3.148 1 94 223 LEU B O 1
ATOM 3768 N N . ALA B 1 224 ? -18.094 -2.135 1.115 1 91.75 224 ALA B N 1
ATOM 3769 C CA . ALA B 1 224 ? -19.406 -2.457 1.664 1 91.75 224 ALA B CA 1
ATOM 3770 C C . ALA B 1 224 ? -19.484 -3.93 2.053 1 91.75 224 ALA B C 1
ATOM 3772 O O . ALA B 1 224 ? -18.75 -4.762 1.521 1 91.75 224 ALA B O 1
ATOM 3773 N N . PRO B 1 225 ? -20.359 -4.262 2.977 1 89.12 225 PRO B N 1
ATOM 3774 C CA . PRO B 1 225 ? -20.516 -5.652 3.412 1 89.12 225 PRO B CA 1
ATOM 3775 C C . PRO B 1 225 ? -21 -6.57 2.291 1 89.12 225 PRO B C 1
ATOM 3777 O O . PRO B 1 225 ? -20.656 -7.758 2.273 1 89.12 225 PRO B O 1
ATOM 3780 N N . GLU B 1 226 ? -21.875 -6.086 1.39 1 87.12 226 GLU B N 1
ATOM 3781 C CA . GLU B 1 226 ? -22.344 -6.812 0.218 1 87.12 226 GLU B CA 1
ATOM 3782 C C . GLU B 1 226 ? -22.094 -6.027 -1.063 1 87.12 226 GLU B C 1
ATOM 3784 O O . GLU B 1 226 ? -23.031 -5.516 -1.683 1 87.12 226 GLU B O 1
ATOM 3789 N N . PRO B 1 227 ? -20.891 -6.145 -1.431 1 84.31 227 PRO B N 1
ATOM 3790 C CA . PRO B 1 227 ? -20.531 -5.312 -2.582 1 84.31 227 PRO B CA 1
ATOM 3791 C C . PRO B 1 227 ? -20.922 -5.949 -3.914 1 84.31 227 PRO B C 1
ATOM 3793 O O . PRO B 1 227 ? -20.922 -7.176 -4.039 1 84.31 227 PRO B O 1
ATOM 3796 N N . PRO B 1 228 ? -21.188 -5.051 -4.859 1 84.69 228 PRO B N 1
ATOM 3797 C CA . PRO B 1 228 ? -21.203 -5.594 -6.219 1 84.69 228 PRO B CA 1
ATOM 3798 C C . PRO B 1 228 ? -19.812 -6.059 -6.676 1 84.69 228 PRO B C 1
ATOM 3800 O O . PRO B 1 228 ? -18.797 -5.582 -6.164 1 84.69 228 PRO B O 1
ATOM 3803 N N . TYR B 1 229 ? -19.734 -6.984 -7.395 1 87.38 229 TYR B N 1
ATOM 3804 C CA . TYR B 1 229 ? -18.484 -7.469 -7.957 1 87.38 229 TYR B CA 1
ATOM 3805 C C . TYR B 1 229 ? -18.203 -6.82 -9.305 1 87.38 229 TYR B C 1
ATOM 3807 O O . TYR B 1 229 ? -18.812 -7.188 -10.312 1 87.38 229 TYR B O 1
ATOM 3815 N N . ARG B 1 230 ? -17.375 -5.793 -9.297 1 92.56 230 ARG B N 1
ATOM 3816 C CA . ARG B 1 230 ? -17.125 -4.957 -10.469 1 92.56 230 ARG B CA 1
ATOM 3817 C C . ARG B 1 230 ? -15.625 -4.828 -10.742 1 92.56 230 ARG B C 1
ATOM 3819 O O . ARG B 1 230 ? -14.812 -4.949 -9.82 1 92.56 230 ARG B O 1
ATOM 3826 N N . TRP B 1 231 ? -15.242 -4.699 -11.945 1 92.12 231 TRP B N 1
ATOM 3827 C CA . TRP B 1 231 ? -13.898 -4.289 -12.328 1 92.12 231 TRP B CA 1
ATOM 3828 C C . TRP B 1 231 ? -13.875 -2.82 -12.742 1 92.12 231 TRP B C 1
ATOM 3830 O O . TRP B 1 231 ? -14.922 -2.209 -12.945 1 92.12 231 TRP B O 1
ATOM 3840 N N . THR B 1 232 ? -12.68 -2.225 -12.734 1 93.06 232 THR B N 1
ATOM 3841 C CA . THR B 1 232 ? -12.562 -0.818 -13.109 1 93.06 232 THR B CA 1
ATOM 3842 C C . THR B 1 232 ? -11.367 -0.598 -14.023 1 93.06 232 THR B C 1
ATOM 3844 O O . THR B 1 232 ? -10.539 -1.497 -14.203 1 93.06 232 THR B O 1
ATOM 3847 N N . GLU B 1 233 ? -11.328 0.656 -14.539 1 86.62 233 GLU B N 1
ATOM 3848 C CA . GLU B 1 233 ? -10.281 1.029 -15.477 1 86.62 233 GLU B CA 1
ATOM 3849 C C . GLU B 1 233 ? -9.117 1.719 -14.766 1 86.62 233 GLU B C 1
ATOM 3851 O O . GLU B 1 233 ? -8.375 2.486 -15.383 1 86.62 233 GLU B O 1
ATOM 3856 N N . GLU B 1 234 ? -9.062 1.582 -13.461 1 92.94 234 GLU B N 1
ATOM 3857 C CA . GLU B 1 234 ? -7.84 2.027 -12.805 1 92.94 234 GLU B CA 1
ATOM 3858 C C . GLU B 1 234 ? -6.605 1.436 -13.469 1 92.94 234 GLU B C 1
ATOM 3860 O O . GLU B 1 234 ? -6.664 0.343 -14.039 1 92.94 234 GLU B O 1
ATOM 3865 N N . PRO B 1 235 ? -5.492 2.164 -13.453 1 92.81 235 PRO B N 1
ATOM 3866 C CA . PRO B 1 235 ? -4.309 1.68 -14.172 1 92.81 235 PRO B CA 1
ATOM 3867 C C . PRO B 1 235 ? -3.787 0.355 -13.617 1 92.81 235 PRO B C 1
ATOM 3869 O O . PRO B 1 235 ? -3.9 0.094 -12.414 1 92.81 235 PRO B O 1
ATOM 3872 N N . SER B 1 236 ? -3.234 -0.439 -14.57 1 95.75 236 SER B N 1
ATOM 3873 C CA . SER B 1 236 ? -2.459 -1.598 -14.141 1 95.75 236 SER B CA 1
ATOM 3874 C C . SER B 1 236 ? -1.257 -1.176 -13.305 1 95.75 236 SER B C 1
ATOM 3876 O O . SER B 1 236 ? -0.753 -0.06 -13.445 1 95.75 236 SER B O 1
ATOM 3878 N N . ALA B 1 237 ? -0.873 -2.031 -12.445 1 97.94 237 ALA B N 1
ATOM 3879 C CA . ALA B 1 237 ? 0.285 -1.747 -11.602 1 97.94 237 ALA B CA 1
ATOM 3880 C C . ALA B 1 237 ? 0.942 -3.037 -11.125 1 97.94 237 ALA B C 1
ATOM 3882 O O . ALA B 1 237 ? 0.413 -4.129 -11.336 1 97.94 237 ALA B O 1
ATOM 3883 N N . LEU B 1 238 ? 2.102 -2.934 -10.664 1 98.69 238 LEU B N 1
ATOM 3884 C CA . LEU B 1 238 ? 2.812 -3.998 -9.961 1 98.69 238 LEU B CA 1
ATOM 3885 C C . LEU B 1 238 ? 3.445 -3.471 -8.68 1 98.69 238 LEU B C 1
ATOM 3887 O O . LEU B 1 238 ? 3.346 -2.281 -8.375 1 98.69 238 LEU B O 1
ATOM 3891 N N . ALA B 1 239 ? 3.932 -4.324 -7.859 1 98.81 239 ALA B N 1
ATOM 3892 C CA . ALA B 1 239 ? 4.562 -3.93 -6.602 1 98.81 239 ALA B CA 1
ATOM 3893 C C . ALA B 1 239 ? 6.082 -4.051 -6.688 1 98.81 239 ALA B C 1
ATOM 3895 O O . ALA B 1 239 ? 6.602 -4.992 -7.293 1 98.81 239 ALA B O 1
ATOM 3896 N N . LEU B 1 240 ? 6.77 -3.127 -6.113 1 98.81 240 LEU B N 1
ATOM 3897 C CA . LEU B 1 240 ? 8.211 -3.213 -5.906 1 98.81 240 LEU B CA 1
ATOM 3898 C C . LEU B 1 240 ? 8.539 -3.352 -4.426 1 98.81 240 LEU B C 1
ATOM 3900 O O . LEU B 1 240 ? 8.188 -2.482 -3.623 1 98.81 240 LEU B O 1
ATOM 3904 N N . HIS B 1 241 ? 9.125 -4.441 -4.07 1 98.69 241 HIS B N 1
ATOM 3905 C CA . HIS B 1 241 ? 9.555 -4.723 -2.701 1 98.69 241 HIS B CA 1
ATOM 3906 C C . HIS B 1 241 ? 11.055 -4.531 -2.539 1 98.69 241 HIS B C 1
ATOM 3908 O O . HIS B 1 241 ? 11.844 -5.254 -3.152 1 98.69 241 HIS B O 1
ATOM 3914 N N . GLN B 1 242 ? 11.414 -3.582 -1.738 1 97.56 242 GLN B N 1
ATOM 3915 C CA . GLN B 1 242 ? 12.82 -3.375 -1.409 1 97.56 242 GLN B CA 1
ATOM 3916 C C . GLN B 1 242 ? 13.188 -4.066 -0.099 1 97.56 242 GLN B C 1
ATOM 3918 O O . GLN B 1 242 ? 12.656 -3.727 0.959 1 97.56 242 GLN B O 1
ATOM 3923 N N . PHE B 1 243 ? 13.977 -5.055 -0.197 1 96.38 243 PHE B N 1
ATOM 3924 C CA . PHE B 1 243 ? 14.523 -5.684 0.999 1 96.38 243 PHE B CA 1
ATOM 3925 C C . PHE B 1 243 ? 15.758 -4.934 1.487 1 96.38 243 PHE B C 1
ATOM 3927 O O . PHE B 1 243 ? 16.766 -4.867 0.785 1 96.38 243 PHE B O 1
ATOM 3934 N N . ARG B 1 244 ? 15.641 -4.438 2.664 1 92.06 244 ARG B N 1
ATOM 3935 C CA . ARG B 1 244 ? 16.703 -3.611 3.232 1 92.06 244 ARG B CA 1
ATOM 3936 C C . ARG B 1 244 ? 17.656 -4.449 4.07 1 92.06 244 ARG B C 1
ATOM 3938 O O . ARG B 1 244 ? 17.312 -5.535 4.531 1 92.06 244 ARG B O 1
ATOM 3945 N N . PRO B 1 245 ? 18.891 -3.916 4.328 1 87.62 245 PRO B N 1
ATOM 3946 C CA . PRO B 1 245 ? 19.891 -4.68 5.074 1 87.62 245 PRO B CA 1
ATOM 3947 C C . PRO B 1 245 ? 19.438 -5.027 6.492 1 87.62 245 PRO B C 1
ATOM 3949 O O . PRO B 1 245 ? 19.859 -6.047 7.043 1 87.62 245 PRO B O 1
ATOM 3952 N N . ASP B 1 246 ? 18.594 -4.223 7.031 1 87.12 246 ASP B N 1
ATOM 3953 C CA . ASP B 1 246 ? 18.172 -4.477 8.406 1 87.12 246 ASP B CA 1
ATOM 3954 C C . ASP B 1 246 ? 17 -5.461 8.445 1 87.12 246 ASP B C 1
ATOM 3956 O O . ASP B 1 246 ? 16.453 -5.738 9.516 1 87.12 246 ASP B O 1
ATOM 3960 N N . GLY B 1 247 ? 16.641 -5.945 7.285 1 89.75 247 GLY B N 1
ATOM 3961 C CA . GLY B 1 247 ? 15.594 -6.945 7.215 1 89.75 247 GLY B CA 1
ATOM 3962 C C . GLY B 1 247 ? 14.227 -6.359 6.906 1 89.75 247 GLY B C 1
ATOM 3963 O O . GLY B 1 247 ? 13.273 -7.094 6.664 1 89.75 247 GLY B O 1
ATOM 3964 N N . THR B 1 248 ? 14.141 -5.062 6.809 1 92.56 248 THR B N 1
ATOM 3965 C CA . THR B 1 248 ? 12.867 -4.398 6.523 1 92.56 248 THR B CA 1
ATOM 3966 C C . THR B 1 248 ? 12.508 -4.535 5.047 1 92.56 248 THR B C 1
ATOM 3968 O O . THR B 1 248 ? 13.383 -4.508 4.184 1 92.56 248 THR B O 1
ATOM 3971 N N . VAL B 1 249 ? 11.219 -4.762 4.828 1 97.19 249 VAL B N 1
ATOM 3972 C CA . VAL B 1 249 ? 10.703 -4.754 3.465 1 97.19 249 VAL B CA 1
ATOM 3973 C C . VAL B 1 249 ? 9.867 -3.5 3.234 1 97.19 249 VAL B C 1
ATOM 3975 O O . VAL B 1 249 ? 8.898 -3.252 3.953 1 97.19 249 VAL B O 1
ATOM 3978 N N . VAL B 1 250 ? 10.289 -2.727 2.305 1 98 250 VAL B N 1
ATOM 3979 C CA . VAL B 1 250 ? 9.555 -1.527 1.905 1 98 250 VAL B CA 1
ATOM 3980 C C . VAL B 1 250 ? 8.891 -1.752 0.548 1 98 250 VAL B C 1
ATOM 3982 O O . VAL B 1 250 ? 9.547 -2.193 -0.402 1 98 250 VAL B O 1
ATOM 3985 N N . THR B 1 251 ? 7.582 -1.464 0.472 1 98.81 251 THR B N 1
ATOM 3986 C CA . THR B 1 251 ? 6.863 -1.764 -0.76 1 98.81 251 THR B CA 1
ATOM 3987 C C . THR B 1 251 ? 6.305 -0.488 -1.386 1 98.81 251 THR B C 1
ATOM 3989 O O . THR B 1 251 ? 5.719 0.345 -0.692 1 98.81 251 THR B O 1
ATOM 3992 N N . HIS B 1 252 ? 6.527 -0.372 -2.664 1 98.38 252 HIS B N 1
ATOM 3993 C CA . HIS B 1 252 ? 5.98 0.715 -3.469 1 98.38 252 HIS B CA 1
ATOM 3994 C C . HIS B 1 252 ? 5.051 0.183 -4.555 1 98.38 252 HIS B C 1
ATOM 3996 O O . HIS B 1 252 ? 5.242 -0.931 -5.047 1 98.38 252 HIS B O 1
ATOM 4002 N N . LEU B 1 253 ? 4.078 0.996 -4.852 1 98 253 LEU B N 1
ATOM 4003 C CA . LEU B 1 253 ? 3.238 0.744 -6.016 1 98 253 LEU B CA 1
ATOM 4004 C C . LEU B 1 253 ? 3.873 1.319 -7.277 1 98 253 LEU B C 1
ATOM 4006 O O . LEU B 1 253 ? 4.246 2.494 -7.312 1 98 253 LEU B O 1
ATOM 4010 N N . SER B 1 254 ? 4.047 0.501 -8.258 1 97.44 254 SER B N 1
ATOM 4011 C CA . SER B 1 254 ? 4.539 0.933 -9.562 1 97.44 254 SER B CA 1
ATOM 4012 C C . SER B 1 254 ? 3.432 0.909 -10.609 1 97.44 254 SER B C 1
ATOM 4014 O O . SER B 1 254 ? 3.08 -0.154 -11.125 1 97.44 254 SER B O 1
ATOM 4016 N N . VAL B 1 255 ? 2.924 2.049 -10.93 1 97.19 255 VAL B N 1
ATOM 4017 C CA . VAL B 1 255 ? 1.812 2.18 -11.859 1 97.19 255 VAL B CA 1
ATOM 4018 C C . VAL B 1 255 ? 2.318 2.021 -13.297 1 97.19 255 VAL B C 1
ATOM 4020 O O . VAL B 1 255 ? 3.33 2.617 -13.672 1 97.19 255 VAL B O 1
ATOM 4023 N N . ILE B 1 256 ? 1.64 1.177 -14.031 1 97.06 256 ILE B N 1
ATOM 4024 C CA . ILE B 1 256 ? 2.027 0.926 -15.414 1 97.06 256 ILE B CA 1
ATOM 4025 C C . ILE B 1 256 ? 1.269 1.873 -16.344 1 97.06 256 ILE B C 1
ATOM 4027 O O . ILE B 1 256 ? 0.038 1.933 -16.312 1 97.06 256 ILE B O 1
ATOM 4031 N N . GLY B 1 257 ? 1.995 2.566 -17.188 1 92.75 257 GLY B N 1
ATOM 4032 C CA . GLY B 1 257 ? 1.421 3.523 -18.125 1 92.75 257 GLY B CA 1
ATOM 4033 C C . GLY B 1 257 ? 2.389 4.621 -18.516 1 92.75 257 GLY B C 1
ATOM 4034 O O . GLY B 1 257 ? 3.568 4.574 -18.172 1 92.75 257 GLY B O 1
ATOM 4035 N N . ASP B 1 258 ? 1.916 5.52 -19.25 1 91.06 258 ASP B N 1
ATOM 4036 C CA . ASP B 1 258 ? 2.736 6.645 -19.688 1 91.06 258 ASP B CA 1
ATOM 4037 C C . ASP B 1 258 ? 2.545 7.852 -18.766 1 91.06 258 ASP B C 1
ATOM 4039 O O . ASP B 1 258 ? 1.715 8.719 -19.047 1 91.06 258 ASP B O 1
ATOM 4043 N N . TYR B 1 259 ? 3.258 7.848 -17.703 1 91.62 259 TYR B N 1
ATOM 4044 C CA . TYR B 1 259 ? 3.277 8.938 -16.734 1 91.62 259 TYR B CA 1
ATOM 4045 C C . TYR B 1 259 ? 4.672 9.531 -16.625 1 91.62 259 TYR B C 1
ATOM 4047 O O . TYR B 1 259 ? 5.359 9.328 -15.617 1 91.62 259 TYR B O 1
ATOM 4055 N N . PRO B 1 260 ? 5.047 10.359 -17.516 1 88.75 260 PRO B N 1
ATOM 4056 C CA . PRO B 1 260 ? 6.418 10.875 -17.5 1 88.75 260 PRO B CA 1
ATOM 4057 C C . PRO B 1 260 ? 6.699 11.766 -16.297 1 88.75 260 PRO B C 1
ATOM 4059 O O . PRO B 1 260 ? 5.816 12.492 -15.844 1 88.75 260 PRO B O 1
ATOM 4062 N N . GLY B 1 261 ? 7.875 11.578 -15.805 1 89.62 261 GLY B N 1
ATOM 4063 C CA . GLY B 1 261 ? 8.336 12.492 -14.773 1 89.62 261 GLY B CA 1
ATOM 4064 C C . GLY B 1 261 ? 8.734 13.852 -15.312 1 89.62 261 GLY B C 1
ATOM 4065 O O . GLY B 1 261 ? 9.32 13.953 -16.391 1 89.62 261 GLY B O 1
ATOM 4066 N N . ARG B 1 262 ? 8.32 14.859 -14.555 1 89.88 262 ARG B N 1
ATOM 4067 C CA . ARG B 1 262 ? 8.711 16.234 -14.883 1 89.88 262 ARG B CA 1
ATOM 4068 C C . ARG B 1 262 ? 9.523 16.844 -13.75 1 89.88 262 ARG B C 1
ATOM 4070 O O . ARG B 1 262 ? 9.172 16.719 -12.578 1 89.88 262 ARG B O 1
ATOM 4077 N N . GLU B 1 263 ? 10.641 17.469 -14.133 1 87.19 263 GLU B N 1
ATOM 4078 C CA . GLU B 1 263 ? 11.508 18.078 -13.117 1 87.19 263 GLU B CA 1
ATOM 4079 C C . GLU B 1 263 ? 10.812 19.25 -12.438 1 87.19 263 GLU B C 1
ATOM 4081 O O . GLU B 1 263 ? 10.086 20.016 -13.086 1 87.19 263 GLU B O 1
ATOM 4086 N N . PHE B 1 264 ? 11.023 19.266 -11.156 1 84.06 264 PHE B N 1
ATOM 4087 C CA . PHE B 1 264 ? 10.594 20.453 -10.445 1 84.06 264 PHE B CA 1
ATOM 4088 C C . PHE B 1 264 ? 11.422 21.672 -10.867 1 84.06 264 PHE B C 1
ATOM 4090 O O . PHE B 1 264 ? 12.594 21.531 -11.234 1 84.06 264 PHE B O 1
ATOM 4097 N N . SER B 1 265 ? 10.672 22.672 -10.883 1 71.88 265 SER B N 1
ATOM 4098 C CA . SER B 1 265 ? 11.453 23.891 -11.109 1 71.88 265 SER B CA 1
ATOM 4099 C C . SER B 1 265 ? 12.5 24.078 -10.016 1 71.88 265 SER B C 1
ATOM 4101 O O . SER B 1 265 ? 12.352 23.562 -8.906 1 71.88 265 SER B O 1
ATOM 4103 N N . ARG B 1 266 ? 13.727 24.531 -10.312 1 58.5 266 ARG B N 1
ATOM 4104 C CA . ARG B 1 266 ? 14.82 24.766 -9.383 1 58.5 266 ARG B CA 1
ATOM 4105 C C . ARG B 1 266 ? 14.32 25.406 -8.086 1 58.5 266 ARG B C 1
ATOM 4107 O O . ARG B 1 266 ? 14.781 25.062 -7 1 58.5 266 ARG B O 1
ATOM 4114 N N . LYS B 1 267 ? 13.406 26.312 -8.156 1 53.78 267 LYS B N 1
ATOM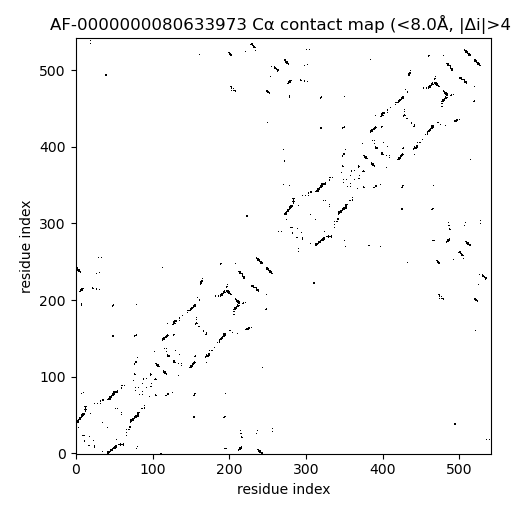 4115 C CA . LYS B 1 267 ? 12.859 27 -6.996 1 53.78 267 LYS B CA 1
ATOM 4116 C C . LYS B 1 267 ? 12.086 26.047 -6.094 1 53.78 267 LYS B C 1
ATOM 4118 O O . LYS B 1 267 ? 12.109 26.188 -4.871 1 53.78 267 LYS B O 1
ATOM 4123 N N . ALA B 1 268 ? 11.445 25.094 -6.633 1 58.78 268 ALA B N 1
ATOM 4124 C CA . ALA B 1 268 ? 10.555 24.203 -5.891 1 58.78 268 ALA B CA 1
ATOM 4125 C C . ALA B 1 268 ? 11.352 23.156 -5.117 1 58.78 268 ALA B C 1
ATOM 4127 O O . ALA B 1 268 ? 10.891 22.641 -4.098 1 58.78 268 ALA B O 1
ATOM 4128 N N . ARG B 1 269 ? 12.562 22.797 -5.582 1 54.28 269 ARG B N 1
ATOM 4129 C CA . ARG B 1 269 ? 13.375 21.766 -4.934 1 54.28 269 ARG B CA 1
ATOM 4130 C C . ARG B 1 269 ? 13.633 22.109 -3.471 1 54.28 269 ARG B C 1
ATOM 4132 O O . ARG B 1 269 ? 13.844 21.219 -2.645 1 54.28 269 ARG B O 1
ATOM 4139 N N . ASN B 1 270 ? 13.688 23.312 -3.107 1 46.75 270 ASN B N 1
ATOM 4140 C CA . ASN B 1 270 ? 14.031 23.75 -1.761 1 46.75 270 ASN B CA 1
ATOM 4141 C C . ASN B 1 270 ? 12.789 23.953 -0.898 1 46.75 270 ASN B C 1
ATOM 4143 O O . ASN B 1 270 ? 12.867 24.531 0.188 1 46.75 270 ASN B O 1
ATOM 4147 N N . SER B 1 271 ? 11.68 23.578 -1.481 1 50.88 271 SER B N 1
ATOM 4148 C CA . SER B 1 271 ? 10.5 23.938 -0.704 1 50.88 271 SER B CA 1
ATOM 4149 C C . SER B 1 271 ? 9.867 22.719 -0.046 1 50.88 271 SER B C 1
ATOM 4151 O O . SER B 1 271 ? 9.938 21.609 -0.588 1 50.88 271 SER B O 1
#

Solvent-accessible surface area (backbone atoms only — not comparable to full-atom values): 27566 Å² total; per-residue (Å²): 92,40,37,31,33,41,14,35,32,35,18,52,27,89,93,57,83,55,93,53,97,50,60,22,54,59,33,44,43,49,47,37,53,51,55,65,65,40,60,62,62,48,69,32,35,40,33,29,10,18,55,26,56,58,78,46,88,51,14,62,60,42,43,52,61,53,49,62,79,43,80,51,54,69,51,72,40,49,16,60,31,41,47,71,69,59,49,31,63,73,38,55,86,72,76,69,56,47,84,59,79,96,55,55,47,44,75,45,69,92,49,90,51,31,36,42,39,42,50,23,54,33,91,97,30,72,37,20,26,37,54,71,67,57,49,48,51,49,54,52,57,49,63,73,45,63,76,50,42,25,32,40,34,29,11,36,37,58,62,82,71,67,33,47,70,57,52,74,35,22,17,57,50,43,22,69,59,51,42,52,53,40,50,73,32,81,26,38,38,28,40,38,21,13,77,62,21,39,50,35,41,31,49,50,54,81,14,29,27,37,27,24,21,8,32,38,46,26,42,47,93,46,60,30,82,82,50,82,69,27,33,25,71,52,73,27,24,28,30,37,37,34,47,42,96,88,58,42,46,30,35,35,76,44,74,54,74,93,52,66,66,41,72,54,48,79,76,52,71,79,101,92,38,34,31,33,41,13,34,32,35,19,52,26,88,93,56,82,54,89,52,97,50,61,22,54,60,33,43,42,50,47,38,53,50,53,65,66,40,60,62,61,49,69,32,34,41,33,30,10,18,56,25,55,56,78,44,87,51,14,62,61,41,42,52,62,55,50,62,77,43,79,51,55,68,51,72,41,49,16,61,30,40,47,70,68,58,49,31,63,73,38,54,88,70,75,70,56,47,84,59,79,96,55,56,47,42,74,45,71,91,49,89,51,32,35,42,38,42,49,23,56,33,90,96,33,72,37,20,28,38,55,71,67,56,48,48,51,49,54,53,57,48,63,74,46,64,76,50,43,25,32,38,35,28,10,37,36,58,61,82,69,66,31,46,70,58,50,74,35,22,18,58,50,42,22,69,59,52,42,52,52,39,50,73,30,81,29,38,37,29,41,40,22,15,76,63,19,40,51,35,40,30,48,48,55,80,14,31,29,37,26,25,20,8,32,40,46,25,42,46,91,45,61,30,81,80,52,81,69,27,33,25,72,53,73,26,24,28,30,38,36,36,44,41,94,87,58,41,46,30,35,34,75,44,74,53,73,93,52,68,64,40,72,53,51,79,77,54,73,80,99

Nearest PDB structures (foldseek):
  3d03-assembly1_A  TM=9.288E-01  e=1.207E-27  Klebsiella aerogenes
  2dxl-assembly1_A  TM=9.290E-01  e=3.509E-26  Klebsiella aerogenes
  3ib7-assembly1_A  TM=8.512E-01  e=1.244E-21  Mycobacterium tuberculosis
  2hy1-assembly1_A-2  TM=8.929E-01  e=1.263E-18  Mycobacterium tuberculosis H37Rv
  2hyp-assembly1_A-2  TM=8.885E-01  e=2.635E-18  Mycobacterium tuberculosis H37Rv

pLDDT: mean 94.54, std 7.94, range [46.75, 98.94]